Protein 7Q6D (pdb70)

Sequence (383 aa):
DRKLVVGLEIGTAKVAALVGEVLPDGMVNIIGVGSCPSRGMDKGGVNDLESVVKCVQRAIDQAELMADCQISSVYLALSGKHISCQNEIGMVPISEEEVTQEDVENVVHTAKSVRVRDEHRVLHVIPQEYAIDYQEGIKNPVGLSGVRMQAKVHLITCHNDMAKNIVKAVERCGLKVDQLIFAGLASSYSVLTEDERELGVCVVDIGGGTMDIAVYTGGALRHTKVIPYAGNVVTSDIAYAFGTPPSDAEAIKVRHGCALGSIVGKDESVEVPSVGGRPPRSLQRQTLAEVIEPRYTELLNLVNEEILQLQEKLRQQGVKHHLAAGIVLTGGAAQIEGLAACAQRVFHTQVRIGAPLNITGLTDYAQEPYYSTAVGLLHYGKE

Radius of gyration: 22.2 Å; Cα contacts (8 Å, |Δi|>4): 911; chains: 1; bounding box: 68×47×60 Å

Organism: Escherichia coli (strain K12) (NCBI:txid83333)

GO terms:
  GO:0005886 plasma membrane (C, EXP)
  GO:0042802 identical protein binding (F, IPI)
  GO:0005515 protein binding (F, IPI)
  GO:0005524 ATP binding (F, IDA)
  GO:0005829 cytosol (C, IDA)
  GO:0009898 cytoplasmic side of plasma membrane (C, IDA)
  GO:0042802 identical protein binding (F, IMP)
  GO:0032153 cell division site (C, IDA)
  GO:0051301 cell division (P, IMP)

Secondary structure (DSSP, 8-state):
---EEEEEEE-SS-EEEEEEEE-TTS-EEEEEEEEE---SB-SSSBS-HHHHHHHHHHHHHHHHHHHTS---EEEEEE--TT-EEEEEEEEEE-TTSB--HHHHHHHHHHHHTS-PPTTEEEEEEEEEEEEETTEEEES--TT-B-SEEEEEEEEEEEESSTTHHHHHHHHHTT-EEEEEEEHHHHHHHHH--HHHHHH-EEEEEE-SS-EEEEEEETTEEEEEEEES--HHHHHHHHHHHHT--HHHHHHHHHHH-BS-GGGS-TT-EEEEEPSSSPPEEEEEHHHHHHHHHHHHHHHHHHHHHHHHHHHHHHHHTT-----SSEEEEESGGGGSBTHHHHHHHHH-S-EEE----SEEESHHHH-SGGGHHHHHHHHHHT-

Solvent-accessible surface area: 18158 Å² total; per-residue (Å²): 169,171,168,61,18,13,0,0,31,16,12,58,71,40,0,0,0,0,1,0,34,45,55,142,110,33,53,0,28,1,46,0,12,0,42,4,87,25,162,19,48,80,215,73,38,30,99,69,55,78,16,0,16,135,5,0,59,147,0,1,72,86,0,46,153,80,19,135,40,160,11,76,32,0,36,0,10,3,31,16,138,92,6,53,29,47,72,44,100,5,82,13,79,10,74,141,116,92,7,59,103,123,18,18,100,74,0,23,105,55,0,76,50,49,216,58,152,98,128,51,76,51,24,5,48,31,54,20,26,18,20,6,56,229,103,138,48,18,151,118,4,72,52,77,77,11,112,131,1,65,0,38,0,0,4,0,2,1,23,87,89,48,2,105,63,24,30,89,0,0,97,132,16,62,13,158,37,75,66,25,0,0,4,1,0,0,0,0,60,1,0,9,48,111,112,31,24,81,105,1,0,0,1,0,11,1,23,18,21,31,0,8,2,0,0,14,1,16,26,3,2,5,21,2,73,3,15,55,110,0,6,73,35,2,9,60,39,0,14,196,49,16,31,8,41,96,92,44,0,74,51,8,18,113,202,42,7,0,0,16,7,97,87,14,32,142,123,77,71,18,122,2,63,27,79,51,92,159,97,90,106,80,8,63,35,41,57,0,0,100,38,0,32,70,51,4,28,74,1,0,53,76,0,18,110,34,7,95,107,6,40,84,97,4,126,129,100,71,14,130,38,127,20,55,16,0,4,1,0,0,2,28,21,0,94,25,80,18,2,32,44,0,0,83,131,12,17,152,56,106,14,82,66,0,33,0,64,95,12,49,47,42,37,95,118,0,76,50,15,75,12,0,5,0,0,0,0,0,14,46,10,67,158

InterPro domains:
  IPR003494 SHS2 domain inserted in FtsA [PF02491] (85-162)
  IPR003494 SHS2 domain inserted in FtsA [SM00842] (10-196)
  IPR020823 Cell division protein FtsA [MF_02033] (6-420)
  IPR020823 Cell division protein FtsA [PIRSF003101] (6-420)
  IPR020823 Cell division protein FtsA [TIGR01174] (9-385)
  IPR020823 Cell division protein FtsA [cd24048] (8-385)
  IPR043129 ATPase, nucleotide binding domain [SSF53067] (8-221)
  IPR043129 ATPase, nucleotide binding domain [SSF53067] (198-384)
  IPR050696 Bacterial cell division protein FtsA/MreB [PTHR32432] (6-420)

Foldseek 3Di:
DFDWAWFWEQDPQKIWIWIWGQDPVLF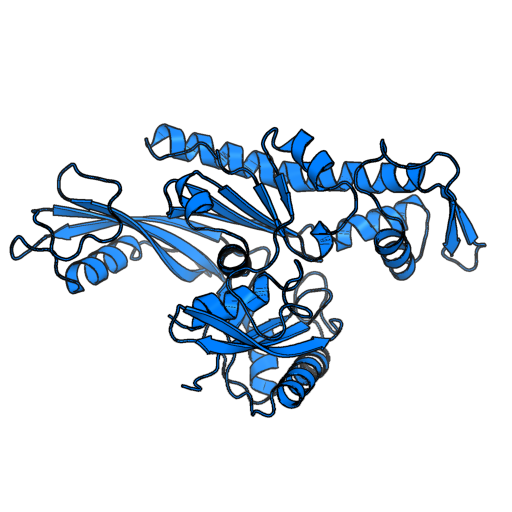IATQFIFMFGHDQADLQGGNDLVRRLVRNVRRVVRRCVRNVHDAAAHAYADEDQFKFKDKWKFKFWPPPQFAAPVRVVVRLCRRVPDDDDPQKAWADKAWFWKDADNRILDDDRGGHGHTMMMTMIMTIMGGPCSCVSVCVSQVVSNHHHPGYHHLLQLLCLFFPDLVQLALKEKEWAAEQFKIWIWIHYNSGTQGIHIDGDHDLNLLVLQCVVQQADSVQSSVCCVVLEALDLVPFDDPAWDWGQHPDPDHIDIGHSSVSNVRNNVVLLVVLLVVQVVLVVRLVVQVVVVHGRDNQSYYEYFHDRCPHHCSQVSSCVRNVHGYYHGFGDSYDHPCVPQRHRNNSSRVSSRSVVVD

Nearest PDB structures (foldseek):
  7q6d-assembly1_A  TM=1.003E+00  e=4.416E-90  Escherichia coli K-12
  7q6g-assembly1_A  TM=9.909E-01  e=2.499E-79  Xenorhabdus poinarii G6
  7q6i-assembly10_J  TM=9.626E-01  e=4.708E-66  Vibrio maritimus
  3wqu-assembly2_B  TM=8.448E-01  e=8.357E-38  Staphylococcus aureus subsp. aureus MRSA252
  1e4g-assembly1_T  TM=8.858E-01  e=1.777E-33  Thermotoga maritima

B-factor: mean 50.93, std 17.84, range [10.16, 115.59]

Structure (mmCIF, N/CA/C/O backbone):
data_7Q6D
#
_entry.id   7Q6D
#
_cell.length_a   51.102
_cell.length_b   64.177
_cell.length_c   65.285
_cell.angle_alpha   90.000
_cell.angle_beta   96.070
_cell.angle_gamma   90.000
#
_symmetry.space_group_name_H-M   'P 1 21 1'
#
loop_
_entity.id
_entity.type
_entity.pdbx_description
1 polymer 'Cell division protein FtsA'
2 non-polymer 'NICKEL (II) ION'
3 non-polymer 'MAGNESIUM ION'
4 non-polymer "ADENOSINE-5'-TRIPHOSPHATE"
#
loop_
_atom_site.group_PDB
_atom_site.id
_atom_site.type_symbol
_atom_site.label_atom_id
_atom_site.label_alt_id
_atom_site.label_comp_id
_atom_site.label_asym_id
_atom_site.label_entity_id
_atom_site.label_seq_id
_atom_site.pdbx_PDB_ins_code
_atom_site.Cartn_x
_atom_site.Cartn_y
_atom_site.Cartn_z
_atom_site.occupancy
_atom_site.B_iso_or_equiv
_atom_site.auth_seq_id
_atom_site.auth_comp_id
_atom_site.auth_asym_id
_atom_site.auth_atom_id
_atom_site.pdbx_PDB_model_num
ATOM 1 N N . ASP A 1 6 ? 2.719 -36.995 -6.810 1.00 85.47 6 ASP A N 1
ATOM 2 C CA . ASP A 1 6 ? 2.453 -37.605 -8.106 1.00 95.52 6 ASP A CA 1
ATOM 3 C C . ASP A 1 6 ? 1.111 -37.159 -8.680 1.00 98.19 6 ASP A C 1
ATOM 4 O O . ASP A 1 6 ? 0.966 -37.020 -9.895 1.00 81.97 6 ASP A O 1
ATOM 9 N N . ARG A 1 7 ? 0.131 -36.930 -7.804 1.00 88.48 7 ARG A N 1
ATOM 10 C CA . ARG A 1 7 ? -1.250 -36.731 -8.229 1.00 64.60 7 ARG A CA 1
ATOM 11 C C . ARG A 1 7 ? -1.921 -35.579 -7.470 1.00 72.60 7 ARG A C 1
ATOM 12 O O . ARG A 1 7 ? -2.952 -35.727 -6.820 1.00 96.38 7 ARG A O 1
ATOM 20 N N . LYS A 1 8 ? -1.346 -34.385 -7.566 1.00 60.15 8 LYS A N 1
ATOM 21 C CA . LYS A 1 8 ? -2.044 -33.166 -7.173 1.00 76.08 8 LYS A CA 1
ATOM 22 C C . LYS A 1 8 ? -2.540 -32.496 -8.448 1.00 69.51 8 LYS A C 1
ATOM 23 O O . LYS A 1 8 ? -1.745 -31.971 -9.235 1.00 41.69 8 LYS A O 1
ATOM 29 N N . LEU A 1 9 ? -3.853 -32.535 -8.655 1.00 68.44 9 LEU A N 1
ATOM 30 C CA . LEU A 1 9 ? -4.458 -32.026 -9.873 1.00 37.25 9 LEU A CA 1
ATOM 31 C C . LEU A 1 9 ? -4.641 -30.514 -9.792 1.00 32.63 9 LEU A C 1
ATOM 32 O O . LEU A 1 9 ? -4.613 -29.911 -8.716 1.00 30.32 9 LEU A O 1
ATOM 37 N N . VAL A 1 10 ? -4.823 -29.904 -10.960 1.00 32.88 10 VAL A N 1
ATOM 38 C CA . VAL A 1 10 ? -5.181 -28.496 -11.078 1.00 47.63 10 VAL A CA 1
ATOM 39 C C . VAL A 1 10 ? -6.359 -28.389 -12.037 1.00 46.07 10 VAL A C 1
ATOM 40 O O . VAL A 1 10 ? -6.395 -29.067 -13.070 1.00 39.48 10 VAL A O 1
ATOM 44 N N . VAL A 1 11 ? -7.337 -27.560 -11.680 1.00 40.74 11 VAL A N 1
ATOM 45 C CA . VAL A 1 11 ? -8.578 -27.430 -12.434 1.00 34.37 11 VAL A CA 1
ATOM 46 C C . VAL A 1 11 ? -8.743 -25.978 -12.857 1.00 28.53 11 VAL A C 1
ATOM 47 O O . VAL A 1 11 ? -8.625 -25.067 -12.029 1.00 36.07 11 VAL A O 1
ATOM 51 N N . GLY A 1 12 ? -9.020 -25.768 -14.138 1.00 27.33 12 GLY A N 1
ATOM 52 C CA . GLY A 1 12 ? -9.256 -24.441 -14.688 1.00 38.47 12 GLY A CA 1
ATOM 53 C C . GLY A 1 12 ? -10.696 -24.319 -15.157 1.00 39.67 12 GLY A C 1
ATOM 54 O O . GLY A 1 12 ? -11.223 -25.225 -15.809 1.00 44.95 12 GLY A O 1
ATOM 55 N N . LEU A 1 13 ? -11.323 -23.196 -14.819 1.00 40.71 13 LEU A N 1
ATOM 56 C CA . LEU A 1 13 ? -12.720 -22.948 -15.148 1.00 36.64 13 LEU A CA 1
ATOM 57 C C . LEU A 1 13 ? -12.851 -21.577 -15.792 1.00 36.77 13 LEU A C 1
ATOM 58 O O . LEU A 1 13 ? -12.355 -20.583 -15.250 1.00 49.18 13 LEU A O 1
ATOM 63 N N . GLU A 1 14 ? -13.511 -21.527 -16.947 1.00 28.46 14 GLU A N 1
ATOM 64 C CA . GLU A 1 14 ? -13.814 -20.274 -17.628 1.00 28.25 14 GLU A CA 1
ATOM 65 C C . GLU A 1 14 ? -15.303 -20.236 -17.929 1.00 47.26 14 GLU A C 1
ATOM 66 O O . GLU A 1 14 ? -15.827 -21.139 -18.590 1.00 39.49 14 GLU A O 1
ATOM 72 N N . ILE A 1 15 ? -15.981 -19.199 -17.443 1.00 46.40 15 ILE A N 1
ATOM 73 C CA . ILE A 1 15 ? -17.392 -18.997 -17.746 1.00 34.05 15 ILE A CA 1
ATOM 74 C C . ILE A 1 15 ? -17.497 -18.007 -18.898 1.00 33.81 15 ILE A C 1
ATOM 75 O O . ILE A 1 15 ? -17.801 -16.826 -18.695 1.00 40.79 15 ILE A O 1
ATOM 80 N N . GLY A 1 16 ? -17.233 -18.479 -20.112 1.00 31.66 16 GLY A N 1
ATOM 81 C CA . GLY A 1 16 ? -17.251 -17.627 -21.279 1.00 35.93 16 GLY A CA 1
ATOM 82 C C . GLY A 1 16 ? -18.658 -17.229 -21.690 1.00 41.28 16 GLY A C 1
ATOM 83 O O . GLY A 1 16 ? -19.664 -17.628 -21.101 1.00 34.47 16 GLY A O 1
ATOM 84 N N . THR A 1 17 ? -18.718 -16.415 -22.743 1.00 38.38 17 THR A N 1
ATOM 85 C CA . THR A 1 17 ? -19.979 -15.894 -23.253 1.00 39.64 17 THR A CA 1
ATOM 86 C C . THR A 1 17 ? -20.675 -16.844 -24.218 1.00 31.78 17 THR A C 1
ATOM 87 O O . THR A 1 17 ? -21.821 -16.582 -24.602 1.00 50.43 17 THR A O 1
ATOM 91 N N . ALA A 1 18 ? -20.014 -17.929 -24.624 1.00 29.93 18 ALA A N 1
ATOM 92 C CA . ALA A 1 18 ? -20.629 -18.913 -25.506 1.00 42.70 18 ALA A CA 1
ATOM 93 C C . ALA A 1 18 ? -20.313 -20.338 -25.075 1.00 35.80 18 ALA A C 1
ATOM 94 O O . ALA A 1 18 ? -20.578 -21.274 -25.841 1.00 49.89 18 ALA A O 1
ATOM 96 N N . LYS A 1 19 ? -19.783 -20.531 -23.871 1.00 44.42 19 LYS A N 1
ATOM 97 C CA . LYS A 1 19 ? -19.139 -21.774 -23.477 1.00 34.18 19 LYS A CA 1
ATOM 98 C C . LYS A 1 19 ? -18.779 -21.684 -22.002 1.00 31.74 19 LYS A C 1
ATOM 99 O O . LYS A 1 19 ? -18.575 -20.589 -21.470 1.00 40.84 19 LYS A O 1
ATOM 105 N N . VAL A 1 20 ? -18.715 -22.840 -21.347 1.00 31.55 20 VAL A N 1
ATOM 106 C CA . VAL A 1 20 ? -18.195 -22.952 -19.988 1.00 33.68 20 VAL A CA 1
ATOM 107 C C . VAL A 1 20 ? -17.227 -24.125 -19.988 1.00 41.39 20 VAL A C 1
ATOM 108 O O . VAL A 1 20 ? -17.651 -25.286 -20.046 1.00 38.98 20 VAL A O 1
ATOM 112 N N . ALA A 1 21 ? -15.932 -23.827 -19.938 1.00 45.11 21 ALA A N 1
ATOM 113 C CA . ALA A 1 21 ? -14.888 -24.836 -20.050 1.00 31.81 21 ALA A CA 1
ATOM 114 C C . ALA A 1 21 ? -14.332 -25.174 -18.674 1.00 35.58 21 ALA A C 1
ATOM 115 O O . ALA A 1 21 ? -13.912 -24.281 -17.930 1.00 37.49 21 ALA A O 1
ATOM 117 N N . ALA A 1 22 ? -14.333 -26.463 -18.343 1.00 37.33 22 ALA A N 1
ATOM 118 C CA . ALA A 1 22 ? -13.721 -26.970 -17.121 1.00 34.59 22 ALA A CA 1
ATOM 119 C C . ALA A 1 22 ? -12.780 -28.101 -17.502 1.00 41.03 22 ALA A C 1
ATOM 120 O O . ALA A 1 22 ? -13.219 -29.117 -18.052 1.00 48.47 22 ALA A O 1
ATOM 122 N N . LEU A 1 23 ? -11.491 -27.922 -17.225 1.00 44.04 23 LEU A N 1
ATOM 123 C CA . LEU A 1 23 ? -10.474 -28.910 -17.555 1.00 42.22 23 LEU A CA 1
ATOM 124 C C . LEU A 1 23 ? -9.714 -29.304 -16.298 1.00 35.97 23 LEU A C 1
ATOM 125 O O . LEU A 1 23 ? -9.233 -28.438 -15.560 1.00 28.83 23 LEU A O 1
ATOM 130 N N . VAL A 1 24 ? -9.616 -30.607 -16.061 1.00 36.65 24 VAL A N 1
ATOM 131 C CA . VAL A 1 24 ? -8.847 -31.159 -14.952 1.00 36.17 24 VAL A CA 1
ATOM 132 C C . VAL A 1 24 ? -7.503 -31.613 -15.501 1.00 33.98 24 VAL A C 1
ATOM 133 O O . VAL A 1 24 ? -7.445 -32.466 -16.395 1.00 41.47 24 VAL A O 1
ATOM 137 N N . GLY A 1 25 ? -6.425 -31.043 -14.974 1.00 39.85 25 GLY A N 1
ATOM 138 C CA . GLY A 1 25 ? -5.086 -31.363 -15.425 1.00 34.33 25 GLY A CA 1
ATOM 139 C C . GLY A 1 25 ? -4.249 -31.946 -14.304 1.00 35.64 25 GLY A C 1
ATOM 140 O O . GLY A 1 25 ? -4.464 -31.650 -13.128 1.00 28.04 25 GLY A O 1
ATOM 141 N N . GLU A 1 26 ? -3.292 -32.789 -14.683 1.00 39.28 26 GLU A N 1
ATOM 142 C CA . GLU A 1 26 ? -2.335 -33.377 -13.755 1.00 47.50 26 GLU A CA 1
ATOM 143 C C . GLU A 1 26 ? -0.945 -32.892 -14.136 1.00 49.26 26 GLU A C 1
ATOM 144 O O . GLU A 1 26 ? -0.507 -33.088 -15.275 1.00 46.57 26 GLU A O 1
ATOM 150 N N . VAL A 1 27 ? -0.258 -32.256 -13.194 1.00 53.03 27 VAL A N 1
ATOM 151 C CA . VAL A 1 27 ? 1.071 -31.718 -13.462 1.00 41.86 27 VAL A CA 1
ATOM 152 C C . VAL A 1 27 ? 2.096 -32.841 -13.357 1.00 51.25 27 VAL A C 1
ATOM 153 O O . VAL A 1 27 ? 2.083 -33.631 -12.405 1.00 45.87 27 VAL A O 1
ATOM 157 N N . LEU A 1 28 ? 2.973 -32.926 -14.349 1.00 61.09 28 LEU A N 1
ATOM 158 C CA . LEU A 1 28 ? 3.990 -33.957 -14.464 1.00 43.85 28 LEU A CA 1
ATOM 159 C C . LEU A 1 28 ? 5.349 -33.413 -14.038 1.00 56.00 28 LEU A C 1
ATOM 160 O O . LEU A 1 28 ? 5.538 -32.197 -13.943 1.00 57.38 28 LEU A O 1
ATOM 165 N N . PRO A 1 29 ? 6.321 -34.289 -13.753 1.00 71.36 29 PRO A N 1
ATOM 166 C CA . PRO A 1 29 ? 7.607 -33.800 -13.222 1.00 57.23 29 PRO A CA 1
ATOM 167 C C . PRO A 1 29 ? 8.344 -32.839 -14.141 1.00 51.62 29 PRO A C 1
ATOM 168 O O . PRO A 1 29 ? 9.064 -31.963 -13.646 1.00 32.62 29 PRO A O 1
ATOM 172 N N . ASP A 1 30 ? 8.193 -32.966 -15.459 1.00 61.98 30 ASP A N 1
ATOM 173 C CA . ASP A 1 30 ? 8.900 -32.109 -16.401 1.00 51.36 30 ASP A CA 1
ATOM 174 C C . ASP A 1 30 ? 8.135 -30.829 -16.728 1.00 55.42 30 ASP A C 1
ATOM 175 O O . ASP A 1 30 ? 8.381 -30.222 -17.777 1.00 70.61 30 ASP A O 1
ATOM 180 N N . GLY A 1 31 ? 7.220 -30.404 -15.855 1.00 47.36 31 GLY A N 1
ATOM 181 C CA . GLY A 1 31 ? 6.447 -29.201 -16.073 1.00 50.79 31 GLY A CA 1
ATOM 182 C C . GLY A 1 31 ? 5.260 -29.351 -16.997 1.00 54.99 31 GLY A C 1
ATOM 183 O O . GLY A 1 31 ? 4.333 -28.534 -16.928 1.00 49.87 31 GLY A O 1
ATOM 184 N N . MET A 1 32 ? 5.255 -30.363 -17.861 1.00 58.24 32 MET A N 1
ATOM 185 C CA . MET A 1 32 ? 4.133 -30.583 -18.763 1.00 51.50 32 MET A CA 1
ATOM 186 C C . MET A 1 32 ? 2.882 -30.956 -17.974 1.00 43.73 32 MET A C 1
ATOM 187 O O . MET A 1 32 ? 2.950 -31.677 -16.975 1.00 48.33 32 MET A O 1
ATOM 192 N N . VAL A 1 33 ? 1.736 -30.450 -18.422 1.00 45.93 33 VAL A N 1
ATOM 193 C CA . VAL A 1 33 ? 0.451 -30.709 -17.782 1.00 39.10 33 VAL A CA 1
ATOM 194 C C . VAL A 1 33 ? -0.239 -31.849 -18.518 1.00 33.67 33 VAL A C 1
ATOM 195 O O . VAL A 1 33 ? -0.307 -31.850 -19.754 1.00 33.37 33 VAL A O 1
ATOM 199 N N . ASN A 1 34 ? -0.747 -32.822 -17.764 1.00 33.08 34 ASN A N 1
ATOM 200 C CA . ASN A 1 34 ? -1.453 -33.970 -18.322 1.00 41.61 34 ASN A CA 1
ATOM 201 C C . ASN A 1 34 ? -2.953 -33.731 -18.190 1.00 40.63 34 ASN A C 1
ATOM 202 O O . ASN A 1 34 ? -3.489 -33.710 -17.077 1.00 43.18 34 ASN A O 1
ATOM 207 N N . ILE A 1 35 ? -3.626 -33.550 -19.322 1.00 39.70 35 ILE A N 1
ATOM 208 C CA . ILE A 1 35 ? -5.066 -33.311 -19.334 1.00 43.89 35 ILE A CA 1
ATOM 209 C C . ILE A 1 35 ? -5.785 -34.645 -19.184 1.00 40.48 35 ILE A C 1
ATOM 210 O O . ILE A 1 35 ? -5.671 -35.524 -20.044 1.00 45.76 35 ILE A O 1
ATOM 215 N N . ILE A 1 36 ? -6.532 -34.797 -18.091 1.00 31.98 36 ILE A N 1
ATOM 216 C CA . ILE A 1 36 ? -7.257 -36.034 -17.814 1.00 48.70 36 ILE A CA 1
ATOM 217 C C . ILE A 1 36 ? -8.767 -35.858 -17.845 1.00 47.98 36 ILE A C 1
ATOM 218 O O . ILE A 1 36 ? -9.489 -36.869 -17.867 1.00 39.47 36 ILE A O 1
ATOM 223 N N . GLY A 1 37 ? -9.269 -34.626 -17.849 1.00 42.78 37 GLY A N 1
ATOM 224 C CA . GLY A 1 37 ? -10.699 -34.390 -17.889 1.00 34.39 37 GLY A CA 1
ATOM 225 C C . GLY A 1 37 ? -11.065 -33.128 -18.640 1.00 39.93 37 GLY A C 1
ATOM 226 O O . GLY A 1 37 ? -10.428 -32.085 -18.461 1.00 43.04 37 GLY A O 1
ATOM 227 N N . VAL A 1 38 ? -12.087 -33.208 -19.491 1.00 49.25 38 VAL A N 1
ATOM 228 C CA . VAL A 1 38 ? -12.531 -32.082 -20.306 1.00 51.66 38 VAL A CA 1
ATOM 229 C C . VAL A 1 38 ? -14.046 -31.979 -20.196 1.00 37.82 38 VAL A C 1
ATOM 230 O O . VAL A 1 38 ? -14.766 -32.887 -20.628 1.00 34.73 38 VAL A O 1
ATOM 234 N N . GLY A 1 39 ? -14.527 -30.879 -19.626 1.00 30.45 39 GLY A N 1
ATOM 235 C CA . GLY A 1 39 ? -15.949 -30.613 -19.535 1.00 39.13 39 GLY A CA 1
ATOM 236 C C . GLY A 1 39 ? -16.302 -29.334 -20.270 1.00 37.60 39 GLY A C 1
ATOM 237 O O . GLY A 1 39 ? -15.499 -28.403 -20.346 1.00 46.83 39 GLY A O 1
ATOM 238 N N . SER A 1 40 ? -17.515 -29.297 -20.817 1.00 36.67 40 SER A N 1
ATOM 239 C CA . SER A 1 40 ? -17.958 -28.144 -21.586 1.00 45.37 40 SER A CA 1
ATOM 240 C C . SER A 1 40 ? -19.475 -28.044 -21.532 1.00 45.59 40 SER A C 1
ATOM 241 O O . SER A 1 40 ? -20.177 -29.049 -21.384 1.00 46.33 40 SER A O 1
ATOM 244 N N . CYS A 1 41 ? -19.968 -26.815 -21.658 1.00 46.75 41 CYS A N 1
ATOM 245 C CA . CYS A 1 41 ? -21.393 -26.511 -21.637 1.00 45.16 41 CYS A CA 1
ATOM 246 C C . CYS A 1 41 ? -21.632 -25.195 -22.366 1.00 43.76 41 CYS A C 1
ATOM 247 O O . CYS A 1 41 ? -20.969 -24.193 -22.066 1.00 41.19 41 CYS A O 1
ATOM 250 N N . PRO A 1 42 ? -22.540 -25.159 -23.340 1.00 43.07 42 PRO A N 1
ATOM 251 C CA . PRO A 1 42 ? -22.890 -23.879 -23.968 1.00 48.14 42 PRO A CA 1
ATOM 252 C C . PRO A 1 42 ? -23.451 -22.915 -22.934 1.00 50.45 42 PRO A C 1
ATOM 253 O O . PRO A 1 42 ? -24.388 -23.240 -22.201 1.00 45.95 42 PRO A O 1
ATOM 257 N N . SER A 1 43 ? -22.861 -21.723 -22.875 1.00 50.01 43 SER A N 1
ATOM 258 C CA . SER A 1 43 ? -23.157 -20.785 -21.800 1.00 42.74 43 SER A CA 1
ATOM 259 C C . SER A 1 43 ? -24.626 -20.375 -21.813 1.00 44.65 43 SER A C 1
ATOM 260 O O . SER A 1 43 ? -25.254 -20.246 -22.868 1.00 50.03 43 SER A O 1
ATOM 263 N N . ARG A 1 44 ? -25.172 -20.173 -20.615 1.00 44.19 44 ARG A N 1
ATOM 264 C CA . ARG A 1 44 ? -26.554 -19.759 -20.435 1.00 47.80 44 ARG A CA 1
ATOM 265 C C . ARG A 1 44 ? -26.638 -18.809 -19.249 1.00 50.36 44 ARG A C 1
ATOM 266 O O . ARG A 1 44 ? -25.820 -18.867 -18.328 1.00 46.25 44 ARG A O 1
ATOM 274 N N . GLY A 1 45 ? -27.637 -17.930 -19.284 1.00 63.23 45 GLY A N 1
ATOM 275 C CA . GL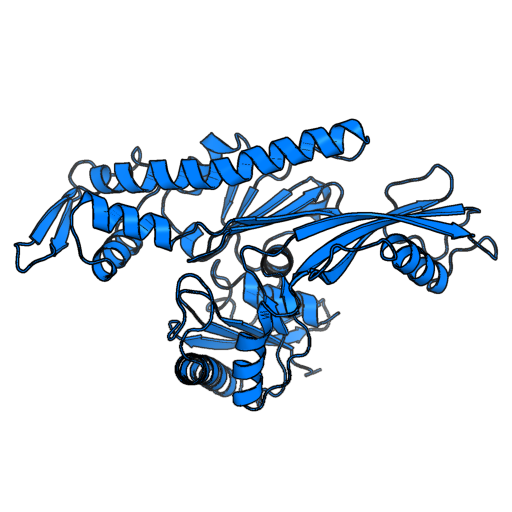Y A 1 45 ? -27.875 -17.021 -18.181 1.00 54.33 45 GLY A CA 1
ATOM 276 C C . GLY A 1 45 ? -26.906 -15.869 -18.065 1.00 47.68 45 GLY A C 1
ATOM 277 O O . GLY A 1 45 ? -26.726 -15.337 -16.965 1.00 60.88 45 GLY A O 1
ATOM 278 N N . MET A 1 46 ? -26.273 -15.463 -19.163 1.00 54.46 46 MET A N 1
ATOM 279 C CA . MET A 1 46 ? -25.341 -14.345 -19.157 1.00 49.29 46 MET A CA 1
ATOM 280 C C . MET A 1 46 ? -25.510 -13.543 -20.438 1.00 66.97 46 MET A C 1
ATOM 281 O O . MET A 1 46 ? -25.624 -14.116 -21.525 1.00 84.36 46 MET A O 1
ATOM 286 N N . ASP A 1 47 ? -25.527 -12.217 -20.304 1.00 66.54 47 ASP A N 1
ATOM 287 C CA . ASP A 1 47 ? -25.702 -11.342 -21.458 1.00 71.33 47 ASP A CA 1
ATOM 288 C C . ASP A 1 47 ? -24.467 -10.480 -21.687 1.00 81.95 47 ASP A C 1
ATOM 289 O O . ASP A 1 47 ? -23.375 -10.810 -21.211 1.00 73.79 47 ASP A O 1
ATOM 294 N N . LYS A 1 48 ? -24.633 -9.369 -22.412 1.00 88.07 48 LYS A N 1
ATOM 295 C CA . LYS A 1 48 ? -23.496 -8.531 -22.782 1.00 66.13 48 LYS A CA 1
ATOM 296 C C . LYS A 1 48 ? -22.806 -7.913 -21.573 1.00 62.65 48 LYS A C 1
ATOM 297 O O . LYS A 1 48 ? -21.653 -7.482 -21.686 1.00 57.39 48 LYS A O 1
ATOM 303 N N . GLY A 1 49 ? -23.479 -7.851 -20.428 1.00 72.09 49 GLY A N 1
ATOM 304 C CA . GLY A 1 49 ? -22.844 -7.384 -19.214 1.00 75.83 49 GLY A CA 1
ATOM 305 C C . GLY A 1 49 ? -22.179 -8.515 -18.458 1.00 86.95 49 GLY A C 1
ATOM 306 O O . GLY A 1 49 ? -21.015 -8.842 -18.709 1.00 78.71 49 GLY A O 1
ATOM 307 N N . GLY A 1 50 ? -22.914 -9.125 -17.534 1.00 83.50 50 GLY A N 1
ATOM 308 C CA . GLY A 1 50 ? -22.403 -10.252 -16.782 1.00 58.30 50 GLY A CA 1
ATOM 309 C C . GLY A 1 50 ? -23.450 -11.322 -16.560 1.00 61.95 50 GLY A C 1
ATOM 310 O O . GLY A 1 50 ? -23.989 -11.882 -17.519 1.00 58.31 50 GLY A O 1
ATOM 311 N N . VAL A 1 51 ? -23.750 -11.610 -15.299 1.00 58.11 51 VAL A N 1
ATOM 312 C CA . VAL A 1 51 ? -24.734 -12.624 -14.942 1.00 63.45 51 VAL A CA 1
ATOM 313 C C . VAL A 1 51 ? -26.098 -11.956 -14.822 1.00 60.86 51 VAL A C 1
ATOM 314 O O . VAL A 1 51 ? -26.259 -10.989 -14.070 1.00 68.65 51 VAL A O 1
ATOM 318 N N . ASN A 1 52 ? -27.082 -12.464 -15.565 1.00 61.58 52 ASN A N 1
ATOM 319 C CA . ASN A 1 52 ? -28.462 -12.011 -15.437 1.00 54.85 52 ASN A CA 1
ATOM 320 C C . ASN A 1 52 ? -29.381 -13.089 -14.874 1.00 54.88 52 ASN A C 1
ATOM 321 O O . ASN A 1 52 ? -30.599 -12.885 -14.812 1.00 63.65 52 ASN A O 1
ATOM 326 N N . ASP A 1 53 ? -28.821 -14.230 -14.460 1.00 46.00 53 ASP A N 1
ATOM 327 C CA . ASP A 1 53 ? -29.600 -15.296 -13.830 1.00 47.91 53 ASP A CA 1
ATOM 328 C C . ASP A 1 53 ? -28.594 -16.232 -13.160 1.00 45.12 53 ASP A C 1
ATOM 329 O O . ASP A 1 53 ? -27.968 -17.053 -13.836 1.00 40.19 53 ASP A O 1
ATOM 334 N N . LEU A 1 54 ? -28.451 -16.093 -11.840 1.00 56.22 54 LEU A N 1
ATOM 335 C CA . LEU A 1 54 ? -27.454 -16.870 -11.110 1.00 37.97 54 LEU A CA 1
ATOM 336 C C . LEU A 1 54 ? -27.737 -18.364 -11.203 1.00 43.68 54 LEU A C 1
ATOM 337 O O . LEU A 1 54 ? -26.827 -19.167 -11.432 1.00 57.61 54 LEU A O 1
ATOM 342 N N . GLU A 1 55 ? -28.999 -18.759 -11.024 1.00 58.58 55 GLU A N 1
ATOM 343 C CA . GLU A 1 55 ? -29.328 -20.179 -11.066 1.00 55.58 55 GLU A CA 1
ATOM 344 C C . GLU A 1 55 ? -29.119 -20.765 -12.456 1.00 52.99 55 GLU A C 1
ATOM 345 O O . GLU A 1 55 ? -28.883 -21.971 -12.588 1.00 48.13 55 GLU A O 1
ATOM 351 N N . SER A 1 56 ? -29.190 -19.934 -13.498 1.00 50.95 56 SER A N 1
ATOM 352 C CA . SER A 1 56 ? -28.995 -20.436 -14.854 1.00 53.29 56 SER A CA 1
ATOM 353 C C . SER A 1 56 ? -27.533 -20.780 -15.114 1.00 63.13 56 SER A C 1
ATOM 354 O O . SER A 1 56 ? -27.233 -21.818 -15.716 1.00 52.62 56 SER A O 1
ATOM 357 N N . VAL A 1 57 ? -26.608 -19.925 -14.669 1.00 44.19 57 VAL A N 1
ATOM 358 C CA . VAL A 1 57 ? -25.192 -20.199 -14.895 1.00 53.70 57 VAL A CA 1
ATOM 359 C C . VAL A 1 57 ? -24.703 -21.306 -13.966 1.00 56.92 57 VAL A C 1
ATOM 360 O O . VAL A 1 57 ? -23.805 -22.077 -14.329 1.00 50.89 57 VAL A O 1
ATOM 364 N N . VAL A 1 58 ? -25.293 -21.425 -12.773 1.00 46.03 58 VAL A N 1
ATOM 365 C CA . VAL A 1 58 ? -24.926 -22.513 -11.867 1.00 36.00 58 VAL A CA 1
ATOM 366 C C . VAL A 1 58 ? -25.214 -23.863 -12.512 1.00 32.46 58 VAL A C 1
ATOM 367 O O . VAL A 1 58 ? -24.429 -24.811 -12.382 1.00 46.99 58 VAL A O 1
ATOM 371 N N . LYS A 1 59 ? -26.338 -23.972 -13.226 1.00 46.74 59 LYS A N 1
ATOM 372 C CA . LYS A 1 59 ? -26.655 -25.212 -13.929 1.00 55.26 59 LYS A CA 1
ATOM 373 C C . LYS A 1 59 ? -25.591 -25.539 -14.970 1.00 42.63 59 LYS A C 1
ATOM 374 O O . LYS A 1 59 ? -25.129 -26.682 -15.066 1.00 47.48 59 LYS A O 1
ATOM 380 N N . CYS A 1 60 ? -25.187 -24.541 -15.760 1.00 41.31 60 CYS A N 1
ATOM 381 C CA . CYS A 1 60 ? -24.210 -24.780 -16.817 1.00 51.10 60 CYS A CA 1
ATOM 382 C C . CYS A 1 60 ? -22.808 -24.990 -16.258 1.00 47.80 60 CYS A C 1
ATOM 383 O O . CYS A 1 60 ? -22.028 -25.762 -16.827 1.00 38.89 60 CYS A O 1
ATOM 386 N N . VAL A 1 61 ? -22.467 -24.318 -15.156 1.00 40.51 61 VAL A N 1
ATOM 387 C CA . VAL A 1 61 ? -21.161 -24.532 -14.540 1.00 33.68 61 VAL A CA 1
ATOM 388 C C . VAL A 1 61 ? -21.068 -25.939 -13.964 1.00 40.19 61 VAL A C 1
ATOM 389 O O . VAL A 1 61 ? -20.066 -26.639 -14.157 1.00 52.73 61 VAL A O 1
ATOM 393 N N . GLN A 1 62 ? -22.113 -26.381 -13.259 1.00 38.65 62 GLN A N 1
ATOM 394 C CA . GLN A 1 62 ? -22.123 -27.736 -12.716 1.00 39.46 62 GLN A CA 1
ATOM 395 C C . GLN A 1 62 ? -22.135 -28.785 -13.820 1.00 37.08 62 GLN A C 1
ATOM 396 O O . GLN A 1 62 ? -21.569 -29.870 -13.647 1.00 31.79 62 GLN A O 1
ATOM 402 N N . ARG A 1 63 ? -22.770 -28.483 -14.956 1.00 35.91 63 ARG A N 1
ATOM 403 C CA . ARG A 1 63 ? -22.788 -29.428 -16.068 1.00 44.10 63 ARG A CA 1
ATOM 404 C C . ARG A 1 63 ? -21.385 -29.662 -16.614 1.00 38.74 63 ARG A C 1
ATOM 405 O O . ARG A 1 63 ? -21.005 -30.803 -16.902 1.00 44.23 63 ARG A O 1
ATOM 413 N N . ALA A 1 64 ? -20.600 -28.593 -16.762 1.00 40.92 64 ALA A N 1
ATOM 414 C CA . ALA A 1 64 ? -19.222 -28.748 -17.215 1.00 39.16 64 ALA A CA 1
ATOM 415 C C . ALA A 1 64 ? -18.371 -29.441 -16.158 1.00 38.26 64 ALA A C 1
ATOM 416 O O . ALA A 1 64 ? -17.524 -30.280 -16.487 1.00 28.37 64 ALA A O 1
ATOM 418 N N . ILE A 1 65 ? -18.584 -29.104 -14.883 1.00 33.69 65 ILE A N 1
ATOM 419 C CA . ILE A 1 65 ? -17.854 -29.763 -13.804 1.00 34.14 65 ILE A CA 1
ATOM 420 C C . ILE A 1 65 ? -18.206 -31.244 -13.752 1.00 43.33 65 ILE A C 1
ATOM 421 O O . ILE A 1 65 ? -17.328 -32.101 -13.585 1.00 46.79 65 ILE A O 1
ATOM 426 N N . ASP A 1 66 ? -19.493 -31.570 -13.900 1.00 55.37 66 ASP A N 1
ATOM 427 C CA . ASP A 1 66 ? -19.913 -32.968 -13.877 1.00 42.39 66 ASP A CA 1
ATOM 428 C C . ASP A 1 66 ? -19.280 -33.754 -15.018 1.00 47.05 66 ASP A C 1
ATOM 429 O O . ASP A 1 66 ? -18.905 -34.920 -14.847 1.00 48.78 66 ASP A O 1
ATOM 434 N N . GLN A 1 67 ? -19.151 -33.131 -16.192 1.00 44.89 67 GLN A N 1
ATOM 435 C CA . GLN A 1 67 ? -18.525 -33.810 -17.322 1.00 37.12 67 GLN A CA 1
ATOM 436 C C . GLN A 1 67 ? -17.038 -34.033 -17.077 1.00 46.49 67 GLN A C 1
ATOM 437 O O . GLN A 1 67 ? -16.503 -35.099 -17.403 1.00 45.27 67 GLN A O 1
ATOM 443 N N . ALA A 1 68 ? -16.356 -33.040 -16.501 1.00 48.99 68 ALA A N 1
ATOM 444 C CA . ALA A 1 68 ? -14.929 -33.183 -16.232 1.00 41.66 68 ALA A CA 1
ATOM 445 C C . ALA A 1 68 ? -14.676 -34.144 -15.077 1.00 41.91 68 ALA A C 1
ATOM 446 O O . ALA A 1 68 ? -13.705 -34.908 -15.101 1.00 30.26 68 ALA A O 1
ATOM 448 N N . GLU A 1 69 ? -15.537 -34.114 -14.055 1.00 48.54 69 GLU A N 1
ATOM 449 C CA . GLU A 1 69 ? -15.401 -35.045 -12.938 1.00 45.88 69 GLU A CA 1
ATOM 450 C C . GLU A 1 69 ? -15.468 -36.490 -13.414 1.00 43.53 69 GLU A C 1
ATOM 451 O O . GLU A 1 69 ? -14.715 -37.347 -12.937 1.00 40.88 69 GLU A O 1
ATOM 457 N N . LEU A 1 70 ? -16.364 -36.778 -14.360 1.00 43.09 70 LEU A N 1
ATOM 458 C CA . LEU A 1 70 ? -16.547 -38.150 -14.816 1.00 47.68 70 LEU A CA 1
ATOM 459 C C . LEU A 1 70 ? -15.408 -38.593 -15.727 1.00 40.96 70 LEU A C 1
ATOM 460 O O . LEU A 1 70 ? -14.973 -39.748 -15.667 1.00 49.20 70 LEU A O 1
ATOM 465 N N . MET A 1 71 ? -14.912 -37.690 -16.576 1.00 42.38 71 MET A N 1
ATOM 466 C CA . MET A 1 71 ? -13.882 -38.070 -17.536 1.00 46.54 71 MET A CA 1
ATOM 467 C C . MET A 1 71 ? -12.563 -38.407 -16.853 1.00 34.11 71 MET A C 1
ATOM 468 O O . MET A 1 71 ? -11.802 -39.241 -17.356 1.00 38.78 71 MET A O 1
ATOM 473 N N . ALA A 1 72 ? -12.275 -37.780 -15.714 1.00 41.99 72 ALA A N 1
ATOM 474 C CA . ALA A 1 72 ? -11.018 -37.994 -15.013 1.00 51.12 72 ALA A CA 1
ATOM 475 C C . ALA A 1 72 ? -11.142 -38.933 -13.822 1.00 52.55 72 ALA A C 1
ATOM 476 O O . ALA A 1 72 ? -10.117 -39.285 -13.228 1.00 76.30 72 ALA A O 1
ATOM 478 N N . ASP A 1 73 ? -12.358 -39.350 -13.469 1.00 44.90 73 ASP A N 1
ATOM 479 C CA . ASP A 1 73 ? -12.609 -40.191 -12.298 1.00 52.19 73 ASP A CA 1
ATOM 480 C C . ASP A 1 73 ? -11.982 -39.572 -11.050 1.00 51.01 73 ASP A C 1
ATOM 481 O O . ASP A 1 73 ? -11.134 -40.162 -10.378 1.00 55.29 73 ASP A O 1
ATOM 486 N N . CYS A 1 74 ? -12.412 -38.349 -10.755 1.00 42.55 74 CYS A N 1
ATOM 487 C CA . CYS A 1 74 ? -11.892 -37.611 -9.616 1.00 54.06 74 CYS A CA 1
ATOM 488 C C . CYS A 1 74 ? -13.001 -36.731 -9.060 1.00 53.55 74 CYS A C 1
ATOM 489 O O . CYS A 1 74 ? -14.109 -36.671 -9.601 1.00 56.66 74 CYS A O 1
ATOM 492 N N . GLN A 1 75 ? -12.688 -36.034 -7.972 1.00 68.65 75 GLN A N 1
ATOM 493 C CA . GLN A 1 75 ? -13.633 -35.152 -7.299 1.00 61.80 75 GLN A CA 1
ATOM 494 C C . GLN A 1 75 ? -13.039 -33.750 -7.256 1.00 54.82 75 GLN A C 1
ATOM 495 O O . GLN A 1 75 ? -12.050 -33.511 -6.553 1.00 52.89 75 GLN A O 1
ATOM 501 N N . ILE A 1 76 ? -13.643 -32.830 -8.001 1.00 53.77 76 ILE A N 1
ATOM 502 C CA . ILE A 1 76 ? -13.166 -31.453 -8.064 1.00 42.07 76 ILE A CA 1
ATOM 503 C C . ILE A 1 76 ? -13.593 -30.723 -6.798 1.00 47.68 76 ILE A C 1
ATOM 504 O O . ILE A 1 76 ? -14.745 -30.834 -6.361 1.00 57.72 76 ILE A O 1
ATOM 509 N N . SER A 1 77 ? -12.665 -29.973 -6.204 1.00 41.17 77 SER A N 1
ATOM 510 C CA . SER A 1 77 ? -12.965 -29.252 -4.973 1.00 42.76 77 SER A CA 1
ATOM 511 C C . SER A 1 77 ? -12.602 -27.778 -5.095 1.00 47.99 77 SER A C 1
ATOM 512 O O . SER A 1 77 ? -13.221 -26.927 -4.448 1.00 55.20 77 SER A O 1
ATOM 515 N N . SER A 1 78 ? -11.604 -27.463 -5.919 1.00 53.32 78 SER A N 1
ATOM 516 C CA . SER A 1 78 ? -11.177 -26.087 -6.121 1.00 45.01 78 SER A CA 1
ATOM 517 C C . SER A 1 78 ? -10.869 -25.864 -7.594 1.00 34.83 78 SER A C 1
ATOM 518 O O . SER A 1 78 ? -10.607 -26.808 -8.345 1.00 38.45 78 SER A O 1
ATOM 521 N N . VAL A 1 79 ? -10.904 -24.593 -8.003 1.00 48.56 79 VAL A N 1
ATOM 522 C CA . VAL A 1 79 ? -10.690 -24.210 -9.392 1.00 48.16 79 VAL A CA 1
ATOM 523 C C . VAL A 1 79 ? -9.896 -22.913 -9.453 1.00 47.84 79 VAL A C 1
ATOM 524 O O . VAL A 1 79 ? -9.786 -22.171 -8.474 1.00 40.10 79 VAL A O 1
ATOM 528 N N . TYR A 1 80 ? -9.340 -22.651 -10.631 1.00 39.87 80 TYR A N 1
ATOM 529 C CA . TYR A 1 80 ? -8.750 -21.364 -10.977 1.00 48.87 80 TYR A CA 1
ATOM 530 C C . TYR A 1 80 ? -9.700 -20.697 -11.962 1.00 45.78 80 TYR A C 1
ATOM 531 O O . TYR A 1 80 ? -9.864 -21.172 -13.091 1.00 43.10 80 TYR A O 1
ATOM 540 N N . LEU A 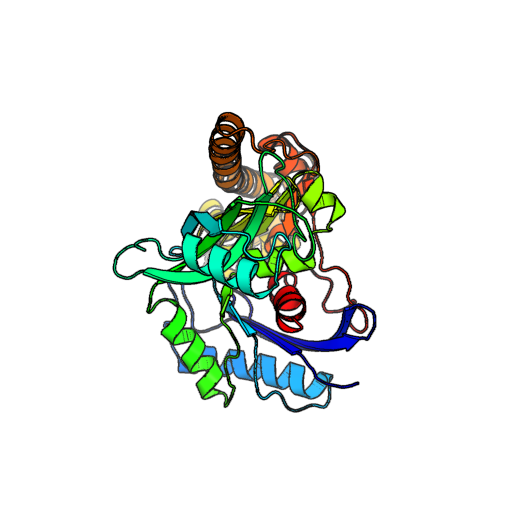1 81 ? -10.341 -19.616 -11.529 1.00 45.04 81 LEU A N 1
ATOM 541 C CA . LEU A 1 81 ? -11.376 -18.966 -12.319 1.00 41.25 81 LEU A CA 1
ATOM 542 C C . LEU A 1 81 ? -10.762 -17.917 -13.234 1.00 41.95 81 LEU A C 1
ATOM 543 O O . LEU A 1 81 ? -10.030 -17.033 -12.776 1.00 56.17 81 LEU A O 1
ATOM 548 N N . ALA A 1 82 ? -11.061 -18.020 -14.527 1.00 41.87 82 ALA A N 1
ATOM 549 C CA . ALA A 1 82 ? -10.623 -17.019 -15.488 1.00 39.28 82 ALA A CA 1
ATOM 550 C C . ALA A 1 82 ? -11.513 -15.788 -15.384 1.00 33.12 82 ALA A C 1
ATOM 551 O O . ALA A 1 82 ? -12.743 -15.897 -15.393 1.00 36.78 82 ALA A O 1
ATOM 553 N N . LEU A 1 83 ? -10.890 -14.619 -15.277 1.00 33.01 83 LEU A N 1
ATOM 554 C CA . LEU A 1 83 ? -11.605 -13.357 -15.162 1.00 29.11 83 LEU A CA 1
ATOM 555 C C . LEU A 1 83 ? -11.266 -12.463 -16.345 1.00 25.24 83 LEU A C 1
ATOM 556 O O . LEU A 1 83 ? -10.100 -12.342 -16.732 1.00 44.93 83 LEU A O 1
ATOM 561 N N . SER A 1 84 ? -12.292 -11.848 -16.921 1.00 34.29 84 SER A N 1
ATOM 562 C CA . SER A 1 84 ? -12.120 -10.874 -17.988 1.00 40.05 84 SER A CA 1
ATOM 563 C C . SER A 1 84 ? -13.220 -9.828 -17.844 1.00 42.03 84 SER A C 1
ATOM 564 O O . SER A 1 84 ? -13.943 -9.798 -16.845 1.00 48.61 84 SER A O 1
ATOM 567 N N . GLY A 1 85 ? -13.349 -8.968 -18.849 1.00 31.23 85 GLY A N 1
ATOM 568 C CA . GLY A 1 85 ? -14.346 -7.918 -18.805 1.00 29.23 85 GLY A CA 1
ATOM 569 C C . GLY A 1 85 ? -13.793 -6.571 -19.217 1.00 47.10 85 GLY A C 1
ATOM 570 O O . GLY A 1 85 ? -12.575 -6.375 -19.233 1.00 47.02 85 GLY A O 1
ATOM 571 N N . LYS A 1 86 ? -14.685 -5.632 -19.543 1.00 57.83 86 LYS A N 1
ATOM 572 C CA . LYS A 1 86 ? -14.251 -4.330 -20.041 1.00 41.86 86 LYS A CA 1
ATOM 573 C C . LYS A 1 86 ? -13.380 -3.595 -19.032 1.00 34.58 86 LYS A C 1
ATOM 574 O O . LYS A 1 86 ? -12.457 -2.868 -19.419 1.00 42.00 86 LYS A O 1
ATOM 580 N N . HIS A 1 87 ? -13.636 -3.789 -17.738 1.00 51.43 87 HIS A N 1
ATOM 581 C CA . HIS A 1 87 ? -13.049 -2.959 -16.694 1.00 51.97 87 HIS A CA 1
ATOM 582 C C . HIS A 1 87 ? -11.746 -3.521 -16.135 1.00 55.24 87 HIS A C 1
ATOM 583 O O . HIS A 1 87 ? -11.415 -3.263 -14.969 1.00 64.46 87 HIS A O 1
ATOM 590 N N . ILE A 1 88 ? -10.997 -4.272 -16.928 1.00 56.26 88 ILE A N 1
ATOM 591 C CA . ILE A 1 88 ? -9.636 -4.658 -16.574 1.00 34.32 88 ILE A CA 1
ATOM 592 C C . ILE A 1 88 ? -8.691 -3.579 -17.078 1.00 39.15 88 ILE A C 1
ATOM 593 O O . ILE A 1 88 ? -8.846 -3.073 -18.196 1.00 50.45 88 ILE A O 1
ATOM 598 N N . SER A 1 89 ? -7.716 -3.209 -16.250 1.00 54.81 89 SER A N 1
ATOM 599 C CA . SER A 1 89 ? -6.735 -2.197 -16.614 1.00 46.84 89 SER A CA 1
ATOM 600 C C . SER A 1 89 ? -5.368 -2.625 -16.101 1.00 39.21 89 SER A C 1
ATOM 601 O O . SER A 1 89 ? -5.243 -3.557 -15.301 1.00 40.86 89 SER A O 1
ATOM 604 N N . CYS A 1 90 ? -4.332 -1.931 -16.568 1.00 52.93 90 CYS A N 1
ATOM 605 C CA . CYS A 1 90 ? -2.958 -2.273 -16.236 1.00 51.87 90 CYS A CA 1
ATOM 606 C C . CYS A 1 90 ? -2.181 -1.024 -15.841 1.00 42.73 90 CYS A C 1
ATOM 607 O O . CYS A 1 90 ? -2.537 0.100 -16.203 1.00 43.02 90 CYS A O 1
ATOM 610 N N . GLN A 1 91 ? -1.104 -1.244 -15.086 1.00 54.95 91 GLN A N 1
ATOM 611 C CA . GLN A 1 91 ? -0.220 -0.179 -14.634 1.00 41.64 91 GLN A CA 1
ATOM 612 C C . GLN A 1 91 ? 1.219 -0.672 -14.660 1.00 43.95 91 GLN A C 1
ATOM 613 O O . GLN A 1 91 ? 1.493 -1.849 -14.409 1.00 43.02 91 GLN A O 1
ATOM 619 N N . ASN A 1 92 ? 2.139 0.242 -14.961 1.00 43.86 92 ASN A N 1
ATOM 620 C CA . ASN A 1 92 ? 3.571 -0.035 -14.952 1.00 34.76 92 ASN A CA 1
ATOM 621 C C . ASN A 1 92 ? 4.219 0.819 -13.871 1.00 41.86 92 ASN A C 1
ATOM 622 O O . ASN A 1 92 ? 4.133 2.051 -13.919 1.00 52.89 92 ASN A O 1
ATOM 627 N N . GLU A 1 93 ? 4.866 0.170 -12.904 1.00 42.40 93 GLU A N 1
ATOM 628 C CA . GLU A 1 93 ? 5.430 0.852 -11.747 1.00 49.22 93 GLU A CA 1
ATOM 629 C C . GLU A 1 93 ? 6.880 0.428 -11.542 1.00 50.41 93 GLU A C 1
ATOM 630 O O . GLU A 1 93 ? 7.368 -0.522 -12.161 1.00 46.62 93 GLU A O 1
ATOM 636 N N . ILE A 1 94 ? 7.571 1.150 -10.656 1.00 48.97 94 ILE A N 1
ATOM 637 C CA . ILE A 1 94 ? 9.004 0.978 -10.422 1.00 44.13 94 ILE A CA 1
ATOM 638 C C . ILE A 1 94 ? 9.290 1.092 -8.925 1.00 44.44 94 ILE A C 1
ATOM 639 O O . ILE A 1 94 ? 8.749 1.972 -8.247 1.00 45.99 94 ILE A O 1
ATOM 644 N N . GLY A 1 95 ? 10.150 0.206 -8.411 1.00 53.07 95 GLY A N 1
ATOM 645 C CA . GLY A 1 95 ? 10.538 0.224 -7.014 1.00 49.62 95 GLY A CA 1
ATOM 646 C C . GLY A 1 95 ? 12.049 0.178 -6.844 1.00 57.36 95 GLY A C 1
ATOM 647 O O . GLY A 1 95 ? 12.798 0.028 -7.812 1.00 52.93 95 GLY A O 1
ATOM 648 N N . MET A 1 96 ? 12.478 0.289 -5.583 1.00 69.50 96 MET A N 1
ATOM 649 C CA . MET A 1 96 ? 13.893 0.471 -5.280 1.00 55.36 96 MET A CA 1
ATOM 650 C C . MET A 1 96 ? 14.140 0.223 -3.795 1.00 56.57 96 MET A C 1
ATOM 651 O O . MET A 1 96 ? 13.370 0.684 -2.948 1.00 62.00 96 MET A O 1
ATOM 656 N N . VAL A 1 97 ? 15.230 -0.482 -3.501 1.00 59.87 97 VAL A N 1
ATOM 657 C CA . VAL A 1 97 ? 15.455 -1.221 -2.257 1.00 68.74 97 VAL A CA 1
ATOM 658 C C . VAL A 1 97 ? 16.970 -1.428 -2.160 1.00 78.92 97 VAL A C 1
ATOM 659 O O . VAL A 1 97 ? 17.643 -1.563 -3.194 1.00 67.05 97 VAL A O 1
ATOM 663 N N . PRO A 1 98 ? 17.568 -1.421 -0.955 1.00 81.04 98 PRO A N 1
ATOM 664 C CA . PRO A 1 98 ? 19.037 -1.554 -0.824 1.00 75.51 98 PRO A CA 1
ATOM 665 C C . PRO A 1 98 ? 19.513 -3.011 -0.838 1.00 80.10 98 PRO A C 1
ATOM 666 O O . PRO A 1 98 ? 19.078 -3.855 -0.042 1.00 79.44 98 PRO A O 1
ATOM 670 N N . ILE A 1 99 ? 20.457 -3.300 -1.741 1.00 79.36 99 ILE A N 1
ATOM 671 C CA . ILE A 1 99 ? 21.121 -4.603 -1.701 1.00 66.76 99 ILE A CA 1
ATOM 672 C C . ILE A 1 99 ? 22.017 -4.637 -0.471 1.00 79.88 99 ILE A C 1
ATOM 673 O O . ILE A 1 99 ? 23.227 -4.394 -0.547 1.00 94.41 99 ILE A O 1
ATOM 678 N N . SER A 1 100 ? 21.408 -4.912 0.679 1.00 83.15 100 SER A N 1
ATOM 679 C CA . SER A 1 100 ? 22.171 -5.178 1.884 1.00 92.49 100 SER A CA 1
ATOM 680 C C . SER A 1 100 ? 22.933 -6.484 1.716 1.00 91.98 100 SER A C 1
ATOM 681 O O . SER A 1 100 ? 22.555 -7.350 0.920 1.00 86.00 100 SER A O 1
ATOM 684 N N . GLU A 1 101 ? 24.030 -6.608 2.459 1.00 90.16 101 GLU A N 1
ATOM 685 C CA . GLU A 1 101 ? 24.903 -7.776 2.457 1.00 97.82 101 GLU A CA 1
ATOM 686 C C . GLU A 1 101 ? 25.640 -7.955 1.136 1.00 92.32 101 GLU A C 1
ATOM 687 O O . GLU A 1 101 ? 26.259 -9.006 0.921 1.00 92.49 101 GLU A O 1
ATOM 693 N N . GLU A 1 102 ? 25.570 -6.974 0.230 1.00 78.23 102 GLU A N 1
ATOM 694 C CA . GLU A 1 102 ? 26.305 -6.998 -1.032 1.00 80.60 102 GLU A CA 1
ATOM 695 C C . GLU A 1 102 ? 25.801 -8.104 -1.958 1.00 80.53 102 GLU A C 1
ATOM 696 O O . GLU A 1 102 ? 26.069 -8.083 -3.163 1.00 71.48 102 GLU A O 1
ATOM 702 N N . GLU A 1 103 ? 25.051 -9.061 -1.415 1.00 94.67 103 GLU A N 1
ATOM 703 C CA . GLU A 1 103 ? 24.487 -10.161 -2.182 1.00 80.96 103 GLU A CA 1
ATOM 704 C C . GLU A 1 103 ? 22.968 -10.088 -2.144 1.00 83.35 103 GLU A C 1
ATOM 705 O O . GLU A 1 103 ? 22.374 -9.835 -1.091 1.00 83.43 103 GLU A O 1
ATOM 711 N N . VAL A 1 104 ? 22.344 -10.314 -3.298 1.00 71.52 104 VAL A N 1
ATOM 712 C CA . VAL A 1 104 ? 20.891 -10.242 -3.399 1.00 55.91 104 VAL A CA 1
ATOM 713 C C . VAL A 1 104 ? 20.264 -11.429 -2.683 1.00 64.61 104 VAL A C 1
ATOM 714 O O . VAL A 1 104 ? 20.531 -12.590 -3.015 1.00 69.76 104 VAL A O 1
ATOM 718 N N . THR A 1 105 ? 19.412 -11.140 -1.707 1.00 65.96 105 THR A N 1
ATOM 719 C CA . THR A 1 105 ? 18.614 -12.162 -1.053 1.00 68.98 105 THR A CA 1
ATOM 720 C C . THR A 1 105 ? 17.254 -12.275 -1.733 1.00 59.00 105 THR A C 1
ATOM 721 O O . THR A 1 105 ? 16.796 -11.360 -2.421 1.00 55.44 105 THR A O 1
ATOM 725 N N . GLN A 1 106 ? 16.611 -13.429 -1.538 1.00 61.63 106 GLN A N 1
ATOM 726 C CA . GLN A 1 106 ? 15.255 -13.604 -2.046 1.00 61.52 106 GLN A CA 1
ATOM 727 C C . GLN A 1 106 ? 14.289 -12.634 -1.379 1.00 56.64 106 GLN A C 1
ATOM 728 O O . GLN A 1 106 ? 13.333 -12.171 -2.013 1.00 55.10 106 GLN A O 1
ATOM 734 N N . GLU A 1 107 ? 14.533 -12.302 -0.108 1.00 61.33 107 GLU A N 1
ATOM 735 C CA . GLU A 1 107 ? 13.700 -11.325 0.584 1.00 54.49 107 GLU A CA 1
ATOM 736 C C . GLU A 1 107 ? 13.796 -9.948 -0.061 1.00 58.85 107 GLU A C 1
ATOM 737 O O . GLU A 1 107 ? 12.823 -9.185 -0.045 1.00 71.61 107 GLU A O 1
ATOM 743 N N . ASP A 1 108 ? 14.953 -9.616 -0.641 1.00 58.57 108 ASP A N 1
ATOM 744 C CA . ASP A 1 108 ? 15.109 -8.319 -1.292 1.00 63.92 108 ASP A CA 1
ATOM 745 C C . ASP A 1 108 ? 14.206 -8.199 -2.513 1.00 58.10 108 ASP A C 1
ATOM 746 O O . ASP A 1 108 ? 13.622 -7.137 -2.758 1.00 53.13 108 ASP A O 1
ATOM 751 N N . VAL A 1 109 ? 14.083 -9.275 -3.294 1.00 51.15 109 VAL A N 1
ATOM 752 C CA . VAL A 1 109 ? 13.196 -9.255 -4.454 1.00 56.76 109 VAL A CA 1
ATOM 753 C C . VAL A 1 109 ? 11.747 -9.104 -4.008 1.00 69.24 109 VAL A C 1
ATOM 754 O O . VAL A 1 109 ? 10.962 -8.375 -4.627 1.00 58.08 109 VAL A O 1
ATOM 758 N N . GLU A 1 110 ? 11.372 -9.783 -2.920 1.00 64.58 110 GLU A N 1
ATOM 759 C CA . GLU A 1 110 ? 10.034 -9.609 -2.365 1.00 44.20 110 GLU A CA 1
ATOM 7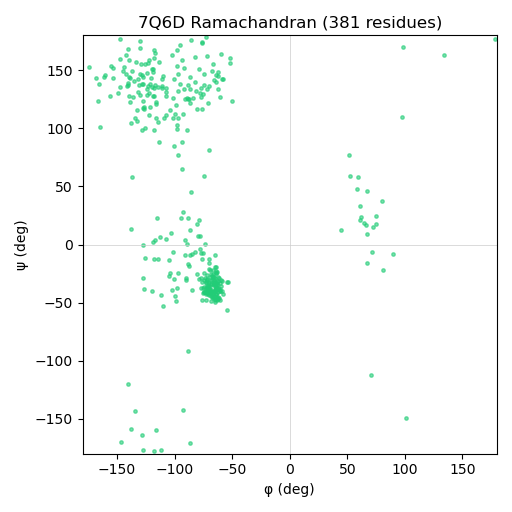60 C C . GLU A 1 110 ? 9.822 -8.181 -1.882 1.00 50.30 110 GLU A C 1
ATOM 761 O O . GLU A 1 110 ? 8.735 -7.615 -2.046 1.00 61.79 110 GLU A O 1
ATOM 767 N N . ASN A 1 111 ? 10.855 -7.580 -1.287 1.00 48.22 111 ASN A N 1
ATOM 768 C CA . ASN A 1 111 ? 10.720 -6.226 -0.761 1.00 54.06 111 ASN A CA 1
ATOM 769 C C . ASN A 1 111 ? 10.649 -5.197 -1.883 1.00 56.52 111 ASN A C 1
ATOM 770 O O . ASN A 1 111 ? 9.895 -4.222 -1.791 1.00 63.08 111 ASN A O 1
ATOM 775 N N . VAL A 1 112 ? 11.420 -5.397 -2.953 1.00 53.78 112 VAL A N 1
ATOM 776 C CA . VAL A 1 112 ? 11.435 -4.414 -4.031 1.00 50.97 112 VAL A CA 1
ATOM 777 C C . VAL A 1 112 ? 10.194 -4.541 -4.910 1.00 49.22 112 VAL A C 1
ATOM 778 O O . VAL A 1 112 ? 9.742 -3.549 -5.495 1.00 43.27 112 VAL A O 1
ATOM 782 N N . VAL A 1 113 ? 9.615 -5.739 -5.011 1.00 47.10 113 VAL A N 1
ATOM 783 C CA . VAL A 1 113 ? 8.372 -5.895 -5.759 1.00 49.10 113 VAL A CA 1
ATOM 784 C C . VAL A 1 113 ? 7.215 -5.274 -4.988 1.00 59.03 113 VAL A C 1
ATOM 785 O O . VAL A 1 113 ? 6.356 -4.596 -5.566 1.00 64.15 113 VAL A O 1
ATOM 789 N N . HIS A 1 114 ? 7.181 -5.484 -3.670 1.00 60.22 114 HIS A N 1
ATOM 790 C CA . HIS A 1 114 ? 6.166 -4.844 -2.840 1.00 58.07 114 HIS A CA 1
ATOM 791 C C . HIS A 1 114 ? 6.325 -3.329 -2.837 1.00 51.28 114 HIS A C 1
ATOM 792 O O . HIS A 1 114 ? 5.337 -2.601 -2.682 1.00 73.99 114 HIS A O 1
ATOM 799 N N . THR A 1 115 ? 7.553 -2.836 -3.013 1.00 51.97 115 THR A N 1
ATOM 800 C CA . THR A 1 115 ? 7.771 -1.394 -3.078 1.00 56.20 115 THR A CA 1
ATOM 801 C C . THR A 1 115 ? 7.163 -0.800 -4.343 1.00 50.26 115 THR A C 1
ATOM 802 O O . THR A 1 115 ? 6.515 0.252 -4.292 1.00 52.47 115 THR A O 1
ATOM 806 N N . ALA A 1 116 ? 7.360 -1.461 -5.487 1.00 52.52 116 ALA A N 1
ATOM 807 C CA . ALA A 1 116 ? 6.835 -0.939 -6.743 1.00 50.78 116 ALA A CA 1
ATOM 808 C C . ALA A 1 116 ? 5.315 -0.999 -6.791 1.00 57.10 116 ALA A C 1
ATOM 809 O O . ALA A 1 116 ? 4.681 -0.120 -7.386 1.00 60.07 116 ALA A O 1
ATOM 811 N N . LYS A 1 117 ? 4.713 -2.016 -6.177 1.00 56.18 117 LYS A N 1
ATOM 812 C CA . LYS A 1 117 ? 3.265 -2.173 -6.211 1.00 44.69 117 LYS A CA 1
ATOM 813 C C . LYS A 1 117 ? 2.546 -1.314 -5.178 1.00 50.07 117 LYS A C 1
ATOM 814 O O . LYS A 1 117 ? 1.312 -1.256 -5.197 1.00 59.65 117 LYS A O 1
ATOM 820 N N . SER A 1 118 ? 3.280 -0.631 -4.299 1.00 55.96 118 SER A N 1
ATOM 821 C CA . SER A 1 118 ? 2.691 0.164 -3.230 1.00 67.01 118 SER A CA 1
ATOM 822 C C . SER A 1 118 ? 2.207 1.536 -3.695 1.00 78.65 118 SER A C 1
ATOM 823 O O . SER A 1 118 ? 1.994 2.416 -2.852 1.00 85.61 118 SER A O 1
ATOM 826 N N . VAL A 1 119 ? 2.027 1.744 -4.998 1.00 79.57 119 VAL A N 1
ATOM 827 C CA . VAL A 1 119 ? 1.555 3.028 -5.504 1.00 77.50 119 VAL A CA 1
ATOM 828 C C . VAL A 1 119 ? 0.060 3.158 -5.251 1.00 76.71 119 VAL A C 1
ATOM 829 O O . VAL A 1 119 ? -0.593 2.209 -4.801 1.00 65.62 119 VAL A O 1
ATOM 833 N N . ARG A 1 120 ? -0.491 4.332 -5.546 1.00 89.07 120 ARG A N 1
ATOM 834 C CA . ARG A 1 120 ? -1.866 4.665 -5.181 1.00 88.96 120 ARG A CA 1
ATOM 835 C C . ARG A 1 120 ? -2.771 4.225 -6.324 1.00 85.89 120 ARG A C 1
ATOM 836 O O . ARG A 1 120 ? -2.905 4.924 -7.332 1.00 97.02 120 ARG A O 1
ATOM 844 N N . VAL A 1 121 ? -3.384 3.056 -6.176 1.00 98.41 121 VAL A N 1
ATOM 845 C CA . VAL A 1 121 ? -4.303 2.552 -7.188 1.00 93.45 121 VAL A CA 1
ATOM 846 C C . VAL A 1 121 ? -5.607 3.335 -7.108 1.00 91.98 121 VAL A C 1
ATOM 847 O O . VAL A 1 121 ? -6.025 3.786 -6.035 1.00 82.87 121 VAL A O 1
ATOM 851 N N . ARG A 1 122 ? -6.244 3.517 -8.266 1.00 90.52 122 ARG A N 1
ATOM 852 C CA . ARG A 1 122 ? -7.471 4.296 -8.394 1.00 98.61 122 ARG A CA 1
ATOM 853 C C . ARG A 1 122 ? -8.543 3.847 -7.408 1.00 86.32 122 ARG A C 1
ATOM 854 O O . ARG A 1 122 ? -8.522 2.707 -6.934 1.00 73.92 122 ARG A O 1
ATOM 862 N N . ASP A 1 123 ? -9.477 4.744 -7.090 1.00 96.10 123 ASP A N 1
ATOM 863 C CA . ASP A 1 123 ? -10.684 4.383 -6.360 1.00 95.96 123 ASP A CA 1
ATOM 864 C C . ASP A 1 123 ? -11.379 3.215 -7.048 1.00 95.85 123 ASP A C 1
ATOM 865 O O . ASP A 1 123 ? -11.115 2.938 -8.223 1.00 103.76 123 ASP A O 1
ATOM 870 N N . GLU A 1 124 ? -12.254 2.518 -6.318 1.00 80.47 124 GLU A N 1
ATOM 871 C CA . GLU A 1 124 ? -13.026 1.359 -6.777 1.00 82.65 124 GLU A CA 1
ATOM 872 C C . GLU A 1 124 ? -12.230 0.335 -7.586 1.00 85.23 124 GLU A C 1
ATOM 873 O O . GLU A 1 124 ? -12.826 -0.566 -8.185 1.00 73.67 124 GLU A O 1
ATOM 879 N N . HIS A 1 125 ? -10.902 0.431 -7.601 1.00 78.99 125 HIS A N 1
ATOM 880 C CA . HIS A 1 125 ? -10.067 -0.496 -8.350 1.00 60.35 125 HIS A CA 1
ATOM 881 C C . HIS A 1 125 ? -9.283 -1.395 -7.401 1.00 52.00 125 HIS A C 1
ATOM 882 O O . HIS A 1 125 ? -8.858 -0.972 -6.323 1.00 49.31 125 HIS A O 1
ATOM 889 N N . ARG A 1 126 ? -9.096 -2.646 -7.820 1.00 54.92 126 ARG A N 1
ATOM 890 C CA . ARG A 1 126 ? -8.416 -3.662 -7.029 1.00 51.53 126 ARG A CA 1
ATOM 891 C C . ARG A 1 126 ? -7.307 -4.294 -7.855 1.00 46.05 126 ARG A C 1
ATOM 892 O O . ARG A 1 126 ? -7.498 -4.588 -9.039 1.00 46.69 126 ARG A O 1
ATOM 900 N N . VAL A 1 127 ? -6.153 -4.510 -7.231 1.00 50.37 127 VAL A N 1
ATOM 901 C CA . VAL A 1 127 ? -5.026 -5.128 -7.920 1.00 59.94 127 VAL A CA 1
ATOM 902 C C . VAL A 1 127 ? -5.269 -6.628 -8.032 1.00 45.32 127 VAL A C 1
ATOM 903 O O . VAL A 1 127 ? -5.570 -7.304 -7.040 1.00 41.80 127 VAL A O 1
ATOM 907 N N . LEU A 1 128 ? -5.168 -7.150 -9.253 1.00 41.07 128 LEU A N 1
ATOM 908 C CA . LEU A 1 128 ? -5.441 -8.554 -9.534 1.00 28.79 128 LEU A CA 1
ATOM 909 C C . LEU A 1 128 ? -4.176 -9.381 -9.703 1.00 44.26 128 LEU A C 1
ATOM 910 O O . LEU A 1 128 ? -4.126 -10.527 -9.247 1.00 42.52 128 LEU A O 1
ATOM 915 N N . HIS A 1 129 ? -3.152 -8.826 -10.345 1.00 47.91 129 HIS A N 1
ATOM 916 C CA . HIS A 1 129 ? -1.903 -9.534 -10.576 1.00 34.32 129 HIS A CA 1
ATOM 917 C C . HIS A 1 129 ? -0.734 -8.582 -10.378 1.00 43.77 129 HIS A C 1
ATOM 918 O O . HIS A 1 129 ? -0.787 -7.425 -10.804 1.00 48.76 129 HIS A O 1
ATOM 925 N N . VAL A 1 130 ? 0.316 -9.077 -9.730 1.00 39.95 130 VAL A N 1
ATOM 926 C CA . VAL A 1 130 ? 1.563 -8.341 -9.553 1.00 35.96 130 VAL A CA 1
ATOM 927 C C . VAL A 1 130 ? 2.639 -9.146 -10.268 1.00 41.33 130 VAL A C 1
ATOM 928 O O . VAL A 1 130 ? 3.157 -10.129 -9.724 1.00 56.52 130 VAL A O 1
ATOM 932 N N . ILE A 1 131 ? 2.975 -8.742 -11.487 1.00 35.05 131 ILE A N 1
ATOM 933 C CA . ILE A 1 131 ? 3.920 -9.469 -12.328 1.00 37.00 131 ILE A CA 1
ATOM 934 C C . ILE A 1 131 ? 5.198 -8.641 -12.426 1.00 41.22 131 ILE A C 1
ATOM 935 O O . ILE A 1 131 ? 5.204 -7.589 -13.083 1.00 51.47 131 ILE A O 1
ATOM 940 N N . PRO A 1 132 ? 6.293 -9.061 -11.796 1.00 38.68 132 PRO A N 1
ATOM 941 C CA . PRO A 1 132 ? 7.582 -8.416 -12.064 1.00 46.15 132 PRO A CA 1
ATOM 942 C C . PRO A 1 132 ? 7.994 -8.646 -13.509 1.00 42.21 132 PRO A C 1
ATOM 943 O O . PRO A 1 132 ? 7.712 -9.692 -14.098 1.00 52.58 132 PRO A O 1
ATOM 947 N N . GLN A 1 133 ? 8.659 -7.652 -14.087 1.00 40.20 133 GLN A N 1
ATOM 948 C CA . GLN A 1 133 ? 9.093 -7.759 -15.474 1.00 47.59 133 GLN A CA 1
ATOM 949 C C . GLN A 1 133 ? 10.600 -7.665 -15.648 1.00 41.48 133 GLN A C 1
ATOM 950 O O . GLN A 1 133 ? 11.164 -8.409 -16.454 1.00 32.47 133 GLN A O 1
ATOM 956 N N . GLU A 1 134 ? 11.275 -6.789 -14.906 1.00 48.75 134 GLU A N 1
ATOM 957 C CA . GLU A 1 134 ? 12.713 -6.625 -15.060 1.00 40.53 134 GLU A CA 1
ATOM 958 C C . GLU A 1 134 ? 13.304 -6.088 -13.765 1.00 45.18 134 GLU A C 1
ATOM 959 O O . GLU A 1 134 ? 12.622 -5.416 -12.986 1.00 40.61 134 GLU A O 1
ATOM 965 N N . TYR A 1 135 ? 14.581 -6.393 -13.552 1.00 44.81 135 TYR A N 1
ATOM 966 C CA . TYR A 1 135 ? 15.339 -5.886 -12.419 1.00 37.36 135 TYR A CA 1
ATOM 967 C C . TYR A 1 135 ? 16.600 -5.203 -12.928 1.00 49.07 135 TYR A C 1
ATOM 968 O O . TYR A 1 135 ? 17.093 -5.495 -14.020 1.00 45.50 135 TYR A O 1
ATOM 977 N N . ALA A 1 136 ? 17.121 -4.283 -12.118 1.00 50.96 136 ALA A N 1
ATOM 978 C CA . ALA A 1 136 ? 18.329 -3.545 -12.460 1.00 44.04 136 ALA A CA 1
ATOM 979 C C . ALA A 1 136 ? 19.193 -3.398 -11.219 1.00 53.70 136 ALA A C 1
ATOM 980 O O . ALA A 1 136 ? 18.711 -2.943 -10.177 1.00 55.32 136 ALA A O 1
ATOM 982 N N . ILE A 1 137 ? 20.463 -3.779 -11.332 1.00 53.46 137 ILE A N 1
ATOM 983 C CA . ILE A 1 137 ? 21.411 -3.737 -10.222 1.00 50.26 137 ILE A CA 1
ATOM 984 C C . ILE A 1 137 ? 22.619 -2.933 -10.686 1.00 58.37 137 ILE A C 1
ATOM 985 O O . ILE A 1 137 ? 23.484 -3.457 -11.398 1.00 71.08 137 ILE A O 1
ATOM 990 N N . ASP A 1 138 ? 22.681 -1.661 -10.286 1.00 50.85 138 ASP A N 1
ATOM 991 C CA . ASP A 1 138 ? 23.817 -0.787 -10.563 1.00 42.91 138 ASP A CA 1
ATOM 992 C C . ASP A 1 138 ? 24.187 -0.775 -12.042 1.00 66.81 138 ASP A C 1
ATOM 993 O O . ASP A 1 138 ? 25.150 -1.433 -12.451 1.00 83.28 138 ASP A O 1
ATOM 998 N N . TYR A 1 139 ? 23.407 -0.045 -12.845 1.00 56.20 139 TYR A N 1
ATOM 999 C CA . TYR A 1 139 ? 23.677 0.204 -14.260 1.00 74.20 139 TYR A CA 1
ATOM 1000 C C . TYR A 1 139 ? 23.484 -1.028 -15.142 1.00 64.15 139 TYR A C 1
ATOM 1001 O O . TYR A 1 139 ? 23.554 -0.921 -16.371 1.00 63.75 139 TYR A O 1
ATOM 1010 N N . GLN A 1 140 ? 23.240 -2.193 -14.547 1.00 52.04 140 GLN A N 1
ATOM 1011 C CA . GLN A 1 140 ? 22.987 -3.413 -15.306 1.00 61.73 140 GLN A CA 1
ATOM 1012 C C . GLN A 1 140 ? 21.494 -3.716 -15.278 1.00 62.50 140 GLN A C 1
ATOM 1013 O O . GLN A 1 140 ? 20.935 -3.997 -14.214 1.00 61.73 140 GLN A O 1
ATOM 1019 N N . GLU A 1 141 ? 20.859 -3.666 -16.445 1.00 69.75 141 GLU A N 1
ATOM 1020 C CA . GLU A 1 141 ? 19.423 -3.858 -16.585 1.00 60.59 141 GLU A CA 1
ATOM 1021 C C . GLU A 1 141 ? 19.134 -5.168 -17.313 1.00 53.59 141 GLU A C 1
ATOM 1022 O O . GLU A 1 141 ? 20.037 -5.939 -17.648 1.00 64.58 141 GLU A O 1
ATOM 1028 N N . GLY A 1 142 ? 17.847 -5.414 -17.556 1.00 46.10 142 GLY A N 1
ATOM 1029 C CA . GLY A 1 142 ? 17.419 -6.619 -18.239 1.00 48.87 142 GLY A CA 1
ATOM 1030 C C . GLY A 1 142 ? 17.533 -7.892 -17.435 1.00 54.58 142 GLY A C 1
ATOM 1031 O O . GLY A 1 142 ? 17.457 -8.981 -18.013 1.00 47.93 142 GLY A O 1
ATOM 1032 N N . ILE A 1 143 ? 17.704 -7.794 -16.121 1.00 46.31 143 ILE A N 1
ATOM 1033 C CA . ILE A 1 143 ? 17.899 -8.968 -15.278 1.00 40.20 143 ILE A CA 1
ATOM 1034 C C . ILE A 1 143 ? 16.548 -9.583 -14.940 1.00 50.33 143 ILE A C 1
ATOM 1035 O O . ILE A 1 143 ? 15.571 -8.873 -14.671 1.00 58.27 143 ILE A O 1
ATOM 1040 N N . LYS A 1 144 ? 16.489 -10.912 -14.956 1.00 49.67 144 LYS A N 1
ATOM 1041 C CA . LYS A 1 144 ? 15.294 -11.661 -14.588 1.00 41.40 144 LYS A CA 1
ATOM 1042 C C . LYS A 1 144 ? 15.450 -12.441 -13.293 1.00 47.66 144 LYS A C 1
ATOM 1043 O O . LYS A 1 144 ? 14.537 -12.439 -12.464 1.00 61.52 144 LYS A O 1
ATOM 1049 N N . ASN A 1 145 ? 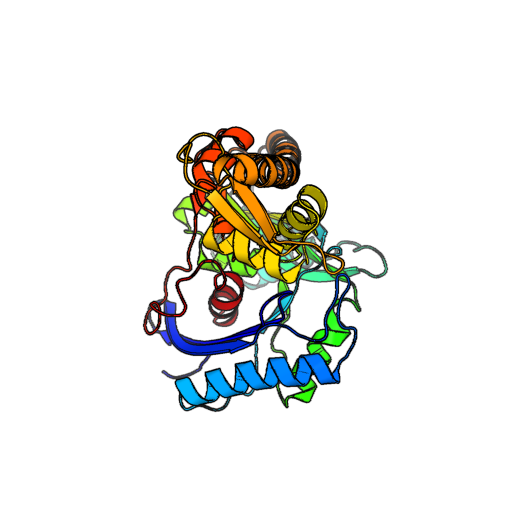16.586 -13.112 -13.096 1.00 47.29 145 ASN A N 1
ATOM 1050 C CA . ASN A 1 145 ? 16.878 -13.854 -11.873 1.00 52.79 145 ASN A CA 1
ATOM 1051 C C . ASN A 1 145 ? 18.038 -13.173 -11.160 1.00 50.22 145 ASN A C 1
ATOM 1052 O O . ASN A 1 145 ? 19.205 -13.533 -11.375 1.00 62.24 145 ASN A O 1
ATOM 1057 N N . PRO A 1 146 ? 17.776 -12.186 -10.299 1.00 47.93 146 PRO A N 1
ATOM 1058 C CA . PRO A 1 146 ? 18.865 -11.411 -9.696 1.00 40.92 146 PRO A CA 1
ATOM 1059 C C . PRO A 1 146 ? 19.389 -11.941 -8.372 1.00 44.25 146 PRO A C 1
ATOM 1060 O O . PRO A 1 146 ? 20.415 -11.433 -7.899 1.00 53.62 146 PRO A O 1
ATOM 1064 N N . VAL A 1 147 ? 18.731 -12.931 -7.762 1.00 42.09 147 VAL A N 1
ATOM 1065 C CA . VAL A 1 147 ? 19.150 -13.387 -6.442 1.00 45.04 147 VAL A CA 1
ATOM 1066 C C . VAL A 1 147 ? 20.547 -13.991 -6.518 1.00 61.58 147 VAL A C 1
ATOM 1067 O O . VAL A 1 147 ? 20.905 -14.677 -7.486 1.00 64.83 147 VAL A O 1
ATOM 1071 N N . GLY A 1 148 ? 21.360 -13.698 -5.503 1.00 63.37 148 GLY A N 1
ATOM 1072 C CA . GLY A 1 148 ? 22.723 -14.175 -5.441 1.00 62.80 148 GLY A CA 1
ATOM 1073 C C . GLY A 1 148 ? 23.760 -13.272 -6.076 1.00 50.56 148 GLY A C 1
ATOM 1074 O O . GLY A 1 148 ? 24.959 -13.539 -5.929 1.00 62.58 148 GLY A O 1
ATOM 1075 N N . LEU A 1 149 ? 23.347 -12.213 -6.769 1.00 47.40 149 LEU A N 1
ATOM 1076 C CA . LEU A 1 149 ? 24.281 -11.345 -7.469 1.00 52.53 149 LEU A CA 1
ATOM 1077 C C . LEU A 1 149 ? 24.830 -10.272 -6.528 1.00 65.56 149 LEU A C 1
ATOM 1078 O O . LEU A 1 149 ? 24.436 -10.164 -5.365 1.00 64.01 149 LEU A O 1
ATOM 1083 N N . SER A 1 150 ? 25.758 -9.466 -7.038 1.00 73.83 150 SER A N 1
ATOM 1084 C CA . SER A 1 150 ? 26.449 -8.455 -6.249 1.00 64.30 150 SER A CA 1
ATOM 1085 C C . SER A 1 150 ? 26.027 -7.063 -6.700 1.00 49.42 150 SER A C 1
ATOM 1086 O O . SER A 1 150 ? 25.965 -6.787 -7.903 1.00 50.00 150 SER A O 1
ATOM 1089 N N . GLY A 1 151 ? 25.747 -6.193 -5.737 1.00 46.40 151 GLY A N 1
ATOM 1090 C CA . GLY A 1 151 ? 25.355 -4.832 -6.054 1.00 53.25 151 GLY A CA 1
ATOM 1091 C C . GLY A 1 151 ? 25.053 -4.058 -4.791 1.00 55.82 151 GLY A C 1
ATOM 1092 O O . GLY A 1 151 ? 25.089 -4.592 -3.677 1.00 56.19 151 GLY A O 1
ATOM 1093 N N . VAL A 1 152 ? 24.752 -2.777 -4.983 1.00 55.06 152 VAL A N 1
ATOM 1094 C CA . VAL A 1 152 ? 24.434 -1.862 -3.894 1.00 68.44 152 VAL A CA 1
ATOM 1095 C C . VAL A 1 152 ? 22.961 -1.469 -3.914 1.00 69.03 152 VAL A C 1
ATOM 1096 O O . VAL A 1 152 ? 22.261 -1.595 -2.908 1.00 66.24 152 VAL A O 1
ATOM 1100 N N . ARG A 1 153 ? 22.475 -0.994 -5.056 1.00 64.60 153 ARG A N 1
ATOM 1101 C CA . ARG A 1 153 ? 21.110 -0.514 -5.201 1.00 65.76 153 ARG A CA 1
ATOM 1102 C C . ARG A 1 153 ? 20.419 -1.296 -6.310 1.00 60.73 153 ARG A C 1
ATOM 1103 O O . ARG A 1 153 ? 21.009 -1.536 -7.368 1.00 60.22 153 ARG A O 1
ATOM 1111 N N . MET A 1 154 ? 19.173 -1.699 -6.068 1.00 58.52 154 MET A N 1
ATOM 1112 C CA . MET A 1 154 ? 18.399 -2.455 -7.044 1.00 55.99 154 MET A CA 1
ATOM 1113 C C . MET A 1 154 ? 17.086 -1.753 -7.356 1.00 58.25 154 MET A C 1
ATOM 1114 O O . MET A 1 154 ? 16.372 -1.322 -6.445 1.00 56.06 154 MET A O 1
ATOM 1119 N N . GLN A 1 155 ? 16.769 -1.664 -8.645 1.00 53.49 155 GLN A N 1
ATOM 1120 C CA . GLN A 1 155 ? 15.491 -1.170 -9.130 1.00 53.71 155 GLN A CA 1
ATOM 1121 C C . GLN A 1 155 ? 14.711 -2.321 -9.752 1.00 52.45 155 GLN A C 1
ATOM 1122 O O . GLN A 1 155 ? 15.294 -3.201 -10.393 1.00 50.17 155 GLN A O 1
ATOM 1128 N N . ALA A 1 156 ? 13.394 -2.322 -9.551 1.00 64.10 156 ALA A N 1
ATOM 1129 C CA . ALA A 1 156 ? 12.522 -3.334 -10.126 1.00 45.83 156 ALA A CA 1
ATOM 1130 C C . ALA A 1 156 ? 11.350 -2.667 -10.829 1.00 35.86 156 ALA A C 1
ATOM 1131 O O . ALA A 1 156 ? 10.874 -1.608 -10.412 1.00 42.38 156 ALA A O 1
ATOM 1133 N N . LYS A 1 157 ? 10.894 -3.298 -11.907 1.00 37.01 157 LYS A N 1
ATOM 1134 C CA . LYS A 1 157 ? 9.718 -2.862 -12.646 1.00 44.85 157 LYS A CA 1
ATOM 1135 C C . LYS A 1 157 ? 8.680 -3.975 -12.626 1.00 45.20 157 LYS A C 1
ATOM 1136 O O . LYS A 1 157 ? 9.013 -5.148 -12.819 1.00 37.55 157 LYS A O 1
ATOM 1142 N N . VAL A 1 158 ? 7.425 -3.608 -12.373 1.00 51.74 158 VAL A N 1
ATOM 1143 C CA . VAL A 1 158 ? 6.342 -4.576 -12.260 1.00 41.68 158 VAL A CA 1
ATOM 1144 C C . VAL A 1 158 ? 5.180 -4.148 -13.145 1.00 37.21 158 VAL A C 1
ATOM 1145 O O . VAL A 1 158 ? 5.015 -2.967 -13.466 1.00 43.49 158 VAL A O 1
ATOM 1149 N N . HIS A 1 159 ? 4.377 -5.129 -13.545 1.00 47.66 159 HIS A N 1
ATOM 1150 C CA . HIS A 1 159 ? 3.129 -4.903 -14.260 1.00 40.63 159 HIS A CA 1
ATOM 1151 C C . HIS A 1 159 ? 1.972 -5.193 -13.315 1.00 42.71 159 HIS A C 1
ATOM 1152 O O . HIS A 1 159 ? 1.924 -6.263 -12.699 1.00 48.77 159 HIS A O 1
ATOM 1159 N N . LEU A 1 160 ? 1.050 -4.242 -13.197 1.00 50.48 160 LEU A N 1
ATOM 1160 C CA . LEU A 1 160 ? -0.057 -4.326 -12.250 1.00 47.17 160 LEU A CA 1
ATOM 1161 C C . LEU A 1 160 ? -1.366 -4.427 -13.022 1.00 26.30 160 LEU A C 1
ATOM 1162 O O . LEU A 1 160 ? -1.842 -3.431 -13.575 1.00 39.49 160 LEU A O 1
ATOM 1167 N N . ILE A 1 161 ? -1.949 -5.621 -13.050 1.00 29.89 161 ILE A N 1
ATOM 1168 C CA . ILE A 1 161 ? -3.264 -5.828 -13.646 1.00 39.97 161 ILE A CA 1
ATOM 1169 C C . ILE A 1 161 ? -4.316 -5.569 -12.576 1.00 30.96 161 ILE A C 1
ATOM 1170 O O . ILE A 1 161 ? -4.284 -6.180 -11.502 1.00 28.37 161 ILE A O 1
ATOM 1175 N N . THR A 1 162 ? -5.248 -4.666 -12.865 1.00 37.75 162 THR A N 1
ATOM 1176 C CA . THR A 1 162 ? -6.284 -4.288 -11.918 1.00 44.76 162 THR A CA 1
ATOM 1177 C C . THR A 1 162 ? -7.661 -4.639 -12.465 1.00 39.04 162 THR A C 1
ATOM 1178 O O . THR A 1 162 ? -7.848 -4.835 -13.669 1.00 40.35 162 THR A O 1
ATOM 1182 N N . CYS A 1 163 ? -8.625 -4.716 -11.556 1.00 51.28 163 CYS A N 1
ATOM 1183 C CA . CYS A 1 163 ? -10.016 -4.980 -11.906 1.00 51.09 163 CYS A CA 1
ATOM 1184 C C . CYS A 1 163 ? -10.882 -4.057 -11.056 1.00 49.72 163 CYS A C 1
ATOM 1185 O O . CYS A 1 163 ? -10.427 -3.021 -10.559 1.00 63.92 163 CYS A O 1
ATOM 1188 N N . HIS A 1 164 ? -12.146 -4.426 -10.884 1.00 55.61 164 HIS A N 1
ATOM 1189 C CA . HIS A 1 164 ? -13.040 -3.747 -9.961 1.00 51.18 164 HIS A CA 1
ATOM 1190 C C . HIS A 1 164 ? -13.407 -4.682 -8.817 1.00 60.80 164 HIS A C 1
ATOM 1191 O O . HIS A 1 164 ? -13.343 -5.909 -8.939 1.00 64.99 164 HIS A O 1
ATOM 1198 N N . ASN A 1 165 ? -13.797 -4.080 -7.692 1.00 62.13 165 ASN A N 1
ATOM 1199 C CA . ASN A 1 165 ? -14.085 -4.855 -6.491 1.00 64.72 165 ASN A CA 1
ATOM 1200 C C . ASN A 1 165 ? -15.273 -5.792 -6.667 1.00 86.78 165 ASN A C 1
ATOM 1201 O O . ASN A 1 165 ? -15.369 -6.789 -5.943 1.00 89.16 165 ASN A O 1
ATOM 1206 N N . ASP A 1 166 ? -16.170 -5.512 -7.614 1.00 72.98 166 ASP A N 1
ATOM 1207 C CA . ASP A 1 166 ? -17.405 -6.270 -7.750 1.00 70.21 166 ASP A CA 1
ATOM 1208 C C . ASP A 1 166 ? -17.556 -7.010 -9.072 1.00 63.38 166 ASP A C 1
ATOM 1209 O O . ASP A 1 166 ? -18.451 -7.856 -9.180 1.00 67.97 166 ASP A O 1
ATOM 1214 N N . MET A 1 167 ? -16.721 -6.726 -10.074 1.00 56.22 167 MET A N 1
ATOM 1215 C CA . MET A 1 167 ? -16.935 -7.266 -11.412 1.00 60.27 167 MET A CA 1
ATOM 1216 C C . MET A 1 167 ? -16.802 -8.783 -11.482 1.00 68.83 167 MET A C 1
ATOM 1217 O O . MET A 1 167 ? -17.135 -9.365 -12.520 1.00 66.51 167 MET A O 1
ATOM 1222 N N . ALA A 1 168 ? -16.333 -9.435 -10.419 1.00 59.77 168 ALA A N 1
ATOM 1223 C CA . ALA A 1 168 ? -16.246 -10.886 -10.380 1.00 53.48 168 ALA A CA 1
ATOM 1224 C C . ALA A 1 168 ? -17.095 -11.506 -9.281 1.00 58.36 168 ALA A C 1
ATOM 1225 O O . ALA A 1 168 ? -17.080 -12.733 -9.127 1.00 57.10 168 ALA A O 1
ATOM 1227 N N . LYS A 1 169 ? -17.841 -10.698 -8.522 1.00 57.54 169 LYS A N 1
ATOM 1228 C CA . LYS A 1 169 ? -18.588 -11.220 -7.381 1.00 52.07 169 LYS A CA 1
ATOM 1229 C C . LYS A 1 169 ? -19.639 -12.238 -7.803 1.00 49.72 169 LYS A C 1
ATOM 1230 O O . LYS A 1 169 ? -19.937 -13.169 -7.046 1.00 50.64 169 LYS A O 1
ATOM 1236 N N . ASN A 1 170 ? -20.207 -12.088 -9.000 1.00 48.58 170 ASN A N 1
ATOM 1237 C CA . ASN A 1 170 ? -21.288 -12.971 -9.424 1.00 52.09 170 ASN A CA 1
ATOM 1238 C C . ASN A 1 170 ? -20.767 -14.345 -9.832 1.00 55.96 170 ASN A C 1
ATOM 1239 O O . ASN A 1 170 ? -21.306 -15.372 -9.403 1.00 54.91 170 ASN A O 1
ATOM 1244 N N . ILE A 1 171 ? -19.721 -14.385 -10.661 1.00 56.22 171 ILE A N 1
ATOM 1245 C CA . ILE A 1 171 ? -19.210 -15.668 -11.136 1.00 48.24 171 ILE A CA 1
ATOM 1246 C C . ILE A 1 171 ? -18.560 -16.451 -10.002 1.00 46.15 171 ILE A C 1
ATOM 1247 O O . ILE A 1 171 ? -18.499 -17.686 -10.049 1.00 43.52 171 ILE A O 1
ATOM 1252 N N . VAL A 1 172 ? -18.068 -15.761 -8.971 1.00 43.56 172 VAL A N 1
ATOM 1253 C CA . VAL A 1 172 ? -17.508 -16.460 -7.820 1.00 40.87 172 VAL A CA 1
ATOM 1254 C C . VAL A 1 172 ? -18.613 -17.143 -7.022 1.00 47.28 172 VAL A C 1
ATOM 1255 O O . VAL A 1 172 ? -18.402 -18.224 -6.455 1.00 42.88 172 VAL A O 1
ATOM 1259 N N . LYS A 1 173 ? -19.807 -16.546 -6.978 1.00 46.36 173 LYS A N 1
ATOM 1260 C CA . LYS A 1 173 ? -20.927 -17.185 -6.293 1.00 50.02 173 LYS A CA 1
ATOM 1261 C C . LYS A 1 173 ? -21.359 -18.460 -7.006 1.00 40.83 173 LYS A C 1
ATOM 1262 O O . LYS A 1 173 ? -21.641 -19.474 -6.357 1.00 31.65 173 LYS A O 1
ATOM 1268 N N . ALA A 1 174 ? -21.423 -18.426 -8.341 1.00 43.91 174 ALA A N 1
ATOM 1269 C CA . ALA A 1 174 ? -21.837 -19.605 -9.095 1.00 37.06 174 ALA A CA 1
ATOM 1270 C C . ALA A 1 174 ? -20.894 -20.775 -8.851 1.00 46.33 174 ALA A C 1
ATOM 1271 O O . ALA A 1 174 ? -21.337 -21.923 -8.722 1.00 54.54 174 ALA A O 1
ATOM 1273 N N . VAL A 1 175 ? -19.591 -20.504 -8.783 1.00 42.34 175 VAL A N 1
ATOM 1274 C CA . VAL A 1 175 ? -18.626 -21.556 -8.482 1.00 32.00 175 VAL A CA 1
ATOM 1275 C C . VAL A 1 175 ? -18.822 -22.064 -7.059 1.00 47.66 175 VAL A C 1
ATOM 1276 O O . VAL A 1 175 ? -18.845 -23.275 -6.811 1.00 50.18 175 VAL A O 1
ATOM 1280 N N . GLU A 1 176 ? -18.974 -21.142 -6.104 1.00 43.81 176 GLU A N 1
ATOM 1281 C CA . GLU A 1 176 ? -19.190 -21.541 -4.717 1.00 45.32 176 GLU A CA 1
ATOM 1282 C C . GLU A 1 176 ? -20.534 -22.234 -4.534 1.00 59.13 176 GLU A C 1
ATOM 1283 O O . GLU A 1 176 ? -20.648 -23.153 -3.713 1.00 55.57 176 GLU A O 1
ATOM 1289 N N . ARG A 1 177 ? -21.559 -21.814 -5.282 1.00 55.61 177 ARG A N 1
ATOM 1290 C CA . ARG A 1 177 ? -22.854 -22.481 -5.210 1.00 50.81 177 ARG A CA 1
ATOM 1291 C C . ARG A 1 177 ? -22.774 -23.932 -5.665 1.00 52.10 177 ARG A C 1
ATOM 1292 O O . ARG A 1 177 ? -23.628 -24.739 -5.281 1.00 62.02 177 ARG A O 1
ATOM 1300 N N . CYS A 1 178 ? -21.776 -24.277 -6.474 1.00 42.83 178 CYS A N 1
ATOM 1301 C CA . CYS A 1 178 ? -21.517 -25.656 -6.859 1.00 45.90 178 CYS A CA 1
ATOM 1302 C C . CYS A 1 178 ? -20.622 -26.381 -5.862 1.00 55.65 178 CYS A C 1
ATOM 1303 O O . CYS A 1 178 ? -20.121 -27.467 -6.172 1.00 60.53 178 CYS A O 1
ATOM 1306 N N . GLY A 1 179 ? -20.408 -25.805 -4.681 1.00 52.22 179 GLY A N 1
ATOM 1307 C CA . GLY A 1 179 ? -19.568 -26.418 -3.671 1.00 40.85 179 GLY A CA 1
ATOM 1308 C C . GLY A 1 179 ? -18.107 -26.477 -4.065 1.00 48.44 179 GLY A C 1
ATOM 1309 O O . GLY A 1 179 ? -17.458 -27.516 -3.909 1.00 68.09 179 GLY A O 1
ATOM 1310 N N . LEU A 1 180 ? -17.576 -25.368 -4.575 1.00 48.74 180 LEU A N 1
ATOM 1311 C CA . LEU A 1 180 ? -16.200 -25.302 -5.043 1.00 44.39 180 LEU A CA 1
ATOM 1312 C C . LEU A 1 180 ? -15.515 -24.068 -4.476 1.00 50.43 180 LEU A C 1
ATOM 1313 O O . LEU A 1 180 ? -16.131 -23.006 -4.351 1.00 40.84 180 LEU A O 1
ATOM 1318 N N . LYS A 1 181 ? -14.238 -24.217 -4.138 1.00 55.82 181 LYS A N 1
ATOM 1319 C CA . LYS A 1 181 ? -13.414 -23.099 -3.706 1.00 58.24 181 LYS A CA 1
ATOM 1320 C C . LYS A 1 181 ? -12.797 -22.417 -4.919 1.00 52.96 181 LYS A C 1
ATOM 1321 O O . LYS A 1 181 ? -12.439 -23.074 -5.901 1.00 48.47 181 LYS A O 1
ATOM 1327 N N . VAL A 1 182 ? -12.679 -21.095 -4.851 1.00 45.14 182 VAL A N 1
ATOM 1328 C CA . VAL A 1 182 ? -12.029 -20.309 -5.892 1.00 47.38 182 VAL A CA 1
ATOM 1329 C C . VAL A 1 182 ? -10.603 -20.052 -5.418 1.00 41.44 182 VAL A C 1
ATOM 1330 O O . VAL A 1 182 ? -10.365 -19.206 -4.552 1.00 43.95 182 VAL A O 1
ATOM 1334 N N . ASP A 1 183 ? -9.648 -20.792 -5.986 1.00 33.13 183 ASP A N 1
ATOM 1335 C CA . ASP A 1 183 ? -8.261 -20.663 -5.554 1.00 50.00 183 ASP A CA 1
ATOM 1336 C C . ASP A 1 183 ? -7.694 -19.292 -5.904 1.00 49.27 183 ASP A C 1
ATOM 1337 O O . ASP A 1 183 ? -6.992 -18.681 -5.091 1.00 43.31 183 ASP A O 1
ATOM 1342 N N . GLN A 1 184 ? -7.993 -18.791 -7.102 1.00 45.73 184 GLN A N 1
ATOM 1343 C CA . GLN A 1 184 ? -7.461 -17.510 -7.546 1.00 30.63 184 GLN A CA 1
ATOM 1344 C C . GLN A 1 184 ? -8.194 -17.068 -8.803 1.00 46.44 184 GLN A C 1
ATOM 1345 O O . GLN A 1 184 ? -8.539 -17.898 -9.648 1.00 49.26 184 GLN A O 1
ATOM 1351 N N . LEU A 1 185 ? -8.429 -15.763 -8.915 1.00 39.11 185 LEU A N 1
ATOM 1352 C CA . LEU A 1 185 ? -8.907 -15.165 -10.154 1.00 26.16 185 LEU A CA 1
ATOM 1353 C C . LEU A 1 185 ? -7.708 -14.824 -11.029 1.00 38.20 185 LEU A C 1
ATOM 1354 O O . LEU A 1 185 ? -6.722 -14.257 -10.545 1.00 40.63 185 LEU A O 1
ATOM 1359 N N . ILE A 1 186 ? -7.790 -15.172 -12.310 1.00 36.13 186 ILE A N 1
ATOM 1360 C CA . ILE A 1 186 ? -6.694 -14.971 -13.249 1.00 40.84 186 ILE A CA 1
ATOM 1361 C C . ILE A 1 186 ? -7.241 -14.306 -14.504 1.00 36.30 186 ILE A C 1
ATOM 1362 O O . ILE A 1 186 ? -8.254 -14.750 -15.056 1.00 44.72 186 ILE A O 1
ATOM 1367 N N . PHE A 1 187 ? -6.576 -13.239 -14.943 1.00 29.08 187 PHE A N 1
ATOM 1368 C CA . PHE A 1 187 ? -6.975 -12.548 -16.162 1.00 23.63 187 PHE A CA 1
ATOM 1369 C C . PHE A 1 187 ? -6.857 -13.483 -17.360 1.00 26.08 187 PHE A C 1
ATOM 1370 O O . PHE A 1 187 ? -5.852 -14.180 -17.524 1.00 36.22 187 PHE A O 1
ATOM 1378 N N . ALA A 1 188 ? -7.900 -13.499 -18.196 1.00 26.10 188 ALA A N 1
ATOM 1379 C CA . ALA A 1 188 ? -7.954 -14.442 -19.310 1.00 27.54 188 ALA A CA 1
ATOM 1380 C C . ALA A 1 188 ? -6.804 -14.226 -20.286 1.00 30.24 188 ALA A C 1
ATOM 1381 O O . ALA A 1 188 ? -6.242 -15.192 -20.815 1.00 40.29 188 ALA A O 1
ATOM 1383 N N . GLY A 1 189 ? -6.444 -12.967 -20.542 1.00 29.84 189 GLY A N 1
ATOM 1384 C CA . GLY A 1 189 ? -5.325 -12.698 -21.431 1.00 35.77 189 GLY A CA 1
ATOM 1385 C C . GLY A 1 189 ? -4.016 -13.249 -20.902 1.00 37.32 189 GLY A C 1
ATOM 1386 O O . GLY A 1 189 ? -3.187 -13.751 -21.665 1.00 28.61 189 GLY A O 1
ATOM 1387 N N . LEU A 1 190 ? -3.813 -13.166 -19.586 1.00 37.53 190 LEU A N 1
ATOM 1388 C CA . LEU A 1 190 ? -2.622 -13.751 -18.981 1.00 35.67 190 LEU A CA 1
ATOM 1389 C C . LEU A 1 190 ? -2.636 -15.269 -19.110 1.00 38.30 190 LEU A C 1
ATOM 1390 O O . LEU A 1 190 ? -1.625 -15.881 -19.473 1.00 45.21 190 LEU A O 1
ATOM 1395 N N . ALA A 1 191 ? -3.778 -15.894 -18.817 1.00 48.41 191 ALA A N 1
ATOM 1396 C CA . ALA A 1 191 ? -3.880 -17.344 -18.938 1.00 48.66 191 ALA A CA 1
ATOM 1397 C C . ALA A 1 191 ? -3.730 -17.789 -20.387 1.00 48.50 191 ALA A C 1
ATOM 1398 O O . ALA A 1 191 ? -3.115 -18.824 -20.666 1.00 42.28 191 ALA A O 1
ATOM 1400 N N . SER A 1 192 ? -4.284 -17.017 -21.326 1.00 41.62 192 SER A N 1
ATOM 1401 C CA . SER A 1 192 ? -4.141 -17.359 -22.737 1.00 43.94 192 SER A CA 1
ATOM 1402 C C . SER A 1 192 ? -2.693 -17.251 -23.197 1.00 46.66 192 SER A C 1
ATOM 1403 O O . SER A 1 192 ? -2.263 -18.015 -24.069 1.00 42.10 192 SER A O 1
ATOM 1406 N N . SER A 1 193 ? -1.928 -16.317 -22.626 1.00 40.52 193 SER A N 1
ATOM 1407 C CA . SER A 1 193 ? -0.524 -16.187 -22.999 1.00 36.31 193 SER A CA 1
ATOM 1408 C C . SER A 1 193 ? 0.310 -17.342 -22.459 1.00 38.57 193 SER A C 1
ATOM 1409 O O . SER A 1 193 ? 1.351 -17.675 -23.036 1.00 33.90 193 SER A O 1
ATOM 1412 N N . TYR A 1 194 ? -0.125 -17.963 -21.364 1.00 32.48 194 TYR A N 1
ATOM 1413 C CA . TYR A 1 194 ? 0.603 -19.091 -20.796 1.00 42.78 194 TYR A CA 1
ATOM 1414 C C . TYR A 1 194 ? 0.411 -20.378 -21.587 1.00 47.57 194 TYR A C 1
ATOM 1415 O O . TYR A 1 194 ? 1.149 -21.342 -21.355 1.00 43.03 194 TYR A O 1
ATOM 1424 N N . SER A 1 195 ? -0.546 -20.418 -22.514 1.00 43.46 195 SER A N 1
ATOM 1425 C CA . SER A 1 195 ? -0.855 -21.624 -23.273 1.00 38.84 195 SER A CA 1
ATOM 1426 C C . SER A 1 195 ? -0.234 -21.636 -24.662 1.00 34.46 195 SER A C 1
ATOM 1427 O O . SER A 1 195 ? 0.306 -22.663 -25.084 1.00 31.71 195 SER A O 1
ATOM 1430 N N . VAL A 1 196 ? -0.301 -20.520 -25.386 1.00 43.60 196 VAL A N 1
ATOM 1431 C CA . VAL A 1 196 ? 0.080 -20.485 -26.794 1.00 34.64 196 VAL A CA 1
ATOM 1432 C C . VAL A 1 196 ? 1.425 -19.821 -27.038 1.00 39.04 196 VAL A C 1
ATOM 1433 O O . VAL A 1 196 ? 1.964 -19.948 -28.150 1.00 41.74 196 VAL A O 1
ATOM 1437 N N . LEU A 1 197 ? 1.985 -19.123 -26.056 1.00 38.91 197 LEU A N 1
ATOM 1438 C CA . LEU A 1 197 ? 3.240 -18.408 -26.236 1.00 49.91 197 LEU A CA 1
ATOM 1439 C C . LEU A 1 197 ? 4.414 -19.257 -25.770 1.00 41.51 197 LEU A C 1
ATOM 1440 O O . LEU A 1 197 ? 4.344 -19.921 -24.732 1.00 45.60 197 LEU A O 1
ATOM 1445 N N . THR A 1 198 ? 5.489 -19.231 -26.548 1.00 36.57 198 THR A N 1
ATOM 1446 C CA . THR A 1 198 ? 6.752 -19.841 -26.165 1.00 39.46 198 THR A CA 1
ATOM 1447 C C . THR A 1 198 ? 7.680 -18.772 -25.603 1.00 45.54 198 THR A C 1
ATOM 1448 O O . THR A 1 198 ? 7.561 -17.589 -25.931 1.00 45.16 198 THR A O 1
ATOM 1452 N N . GLU A 1 199 ? 8.605 -19.199 -24.741 1.00 44.68 199 GLU A N 1
ATOM 1453 C CA . GLU A 1 199 ? 9.582 -18.260 -24.202 1.00 51.38 199 GLU A CA 1
ATOM 1454 C C . GLU A 1 199 ? 10.484 -17.698 -25.291 1.00 39.43 199 GLU A C 1
ATOM 1455 O O . GLU A 1 199 ? 11.036 -16.604 -25.123 1.00 28.68 199 GLU A O 1
ATOM 1461 N N . ASP A 1 200 ? 10.644 -18.422 -26.401 1.00 36.61 200 ASP A N 1
ATOM 1462 C CA . ASP A 1 200 ? 11.329 -17.865 -27.562 1.00 29.97 200 ASP A CA 1
ATOM 1463 C C . ASP A 1 200 ? 10.559 -16.675 -28.123 1.00 38.52 200 ASP A C 1
ATOM 1464 O O . ASP A 1 200 ? 11.140 -15.624 -28.417 1.00 32.38 200 ASP A O 1
ATOM 1469 N N . GLU A 1 201 ? 9.240 -16.825 -28.271 1.00 48.34 201 GLU A N 1
ATOM 1470 C CA . GLU A 1 201 ? 8.419 -15.731 -28.779 1.00 38.98 201 GLU A CA 1
ATOM 1471 C C . GLU A 1 201 ? 8.333 -14.582 -27.782 1.00 36.93 201 GLU A C 1
ATOM 1472 O O . GLU A 1 201 ? 8.194 -13.422 -28.187 1.00 32.47 201 GLU A O 1
ATOM 1478 N N . ARG A 1 202 ? 8.413 -14.880 -26.483 1.00 33.99 202 ARG A N 1
ATOM 1479 C CA . ARG A 1 202 ? 8.336 -13.826 -25.477 1.00 30.05 202 ARG A CA 1
ATOM 1480 C C . ARG A 1 202 ? 9.577 -12.943 -25.503 1.00 32.45 202 ARG A C 1
ATOM 1481 O O . ARG A 1 202 ? 9.476 -11.717 -25.379 1.00 34.43 202 ARG A O 1
ATOM 1489 N N . GLU A 1 203 ? 10.757 -13.547 -25.662 1.00 41.71 203 GLU A N 1
ATOM 1490 C CA . GLU A 1 203 ? 11.983 -12.759 -25.749 1.00 32.06 203 GLU A CA 1
ATOM 1491 C C . GLU A 1 203 ? 12.036 -11.964 -27.047 1.00 31.82 203 GLU A C 1
ATOM 1492 O O . GLU A 1 203 ? 12.429 -10.791 -27.050 1.00 47.27 203 GLU A O 1
ATOM 1498 N N . LEU A 1 204 ? 11.635 -12.583 -28.160 1.00 31.76 204 LEU A N 1
ATOM 1499 C CA . LEU A 1 204 ? 11.700 -11.926 -29.459 1.00 31.05 204 LEU A CA 1
ATOM 1500 C C . LEU A 1 204 ? 10.680 -10.802 -29.601 1.00 38.13 204 LEU A C 1
ATOM 1501 O O . LEU A 1 204 ? 10.809 -9.979 -30.513 1.00 32.08 204 LEU A O 1
ATOM 1506 N N . GLY A 1 205 ? 9.676 -10.748 -28.729 1.00 43.67 205 GLY A N 1
ATOM 1507 C CA . GLY A 1 205 ? 8.647 -9.732 -28.827 1.00 33.20 205 GLY A CA 1
ATOM 1508 C C . GLY A 1 205 ? 7.406 -10.230 -29.538 1.00 39.27 205 GLY A C 1
ATOM 1509 O O . GLY A 1 205 ? 7.431 -10.453 -30.752 1.00 36.28 205 GLY A O 1
ATOM 1510 N N . VAL A 1 206 ? 6.309 -10.403 -28.798 1.00 33.12 206 VAL A N 1
ATOM 1511 C CA . VAL A 1 206 ? 5.097 -11.011 -29.335 1.00 30.02 206 VAL A CA 1
ATOM 1512 C C . VAL A 1 206 ? 3.883 -10.394 -28.655 1.00 29.77 206 VAL A C 1
ATOM 1513 O O . VAL A 1 206 ? 3.977 -9.806 -27.575 1.00 32.19 206 VAL A O 1
ATOM 1517 N N . CYS A 1 207 ? 2.730 -10.526 -29.308 1.00 28.96 207 CYS A N 1
ATOM 1518 C CA . CYS A 1 207 ? 1.450 -10.110 -28.752 1.00 31.28 207 CYS A CA 1
ATOM 1519 C C . CYS A 1 207 ? 0.424 -11.195 -29.036 1.00 35.60 207 CYS A C 1
ATOM 1520 O O . CYS A 1 207 ? 0.261 -11.611 -30.187 1.00 34.82 207 CYS A O 1
ATOM 1523 N N . VAL A 1 208 ? -0.261 -11.653 -27.990 1.00 30.63 208 VAL A N 1
ATOM 1524 C CA . VAL A 1 208 ? -1.261 -12.711 -28.093 1.00 48.67 208 VAL A CA 1
ATOM 1525 C C . VAL A 1 208 ? -2.641 -12.087 -27.934 1.00 40.65 208 VAL A C 1
ATOM 1526 O O . VAL A 1 208 ? -2.857 -11.259 -27.041 1.00 41.05 208 VAL A O 1
ATOM 1530 N N . VAL A 1 209 ? -3.569 -12.474 -28.808 1.00 34.78 209 VAL A N 1
ATOM 1531 C CA . VAL A 1 209 ? -4.933 -11.955 -28.799 1.00 43.53 209 VAL A CA 1
ATOM 1532 C C . VAL A 1 209 ? -5.895 -13.134 -28.756 1.00 34.91 209 VAL A C 1
ATOM 1533 O O . VAL A 1 209 ? -5.910 -13.960 -29.677 1.00 27.17 209 VAL A O 1
ATOM 1537 N N . ASP A 1 210 ? -6.695 -13.212 -27.694 1.00 33.59 210 ASP A N 1
ATOM 1538 C CA . ASP A 1 210 ? -7.728 -14.233 -27.555 1.00 47.47 210 ASP A CA 1
ATOM 1539 C C . ASP A 1 210 ? -9.057 -13.626 -27.992 1.00 44.71 210 ASP A C 1
ATOM 1540 O O . ASP A 1 210 ? -9.616 -12.773 -27.296 1.00 49.97 210 ASP A O 1
ATOM 1545 N N . ILE A 1 211 ? -9.558 -14.066 -29.141 1.00 31.27 211 ILE A N 1
ATOM 1546 C CA . ILE A 1 211 ? -10.807 -13.566 -29.702 1.00 34.20 211 ILE A CA 1
ATOM 1547 C C . ILE A 1 211 ? -11.899 -14.557 -29.317 1.00 32.58 211 ILE A C 1
ATOM 1548 O O . ILE A 1 211 ? -12.059 -15.605 -29.950 1.00 26.40 211 ILE A O 1
ATOM 1553 N N . GLY A 1 212 ? -12.655 -14.229 -28.273 1.00 44.22 212 GLY A N 1
ATOM 1554 C CA . GLY A 1 212 ? -13.735 -15.088 -27.830 1.00 41.52 212 GLY A CA 1
ATOM 1555 C C . GLY A 1 212 ? -15.063 -14.723 -28.458 1.00 40.98 212 GLY A C 1
ATOM 1556 O O . GLY A 1 212 ? -15.122 -14.357 -29.635 1.00 36.24 212 GLY A O 1
ATOM 1557 N N . GLY A 1 213 ? -16.138 -14.823 -27.683 1.00 46.72 213 GLY A N 1
ATOM 1558 C CA . GLY A 1 213 ? -17.450 -14.455 -28.174 1.00 30.41 213 GLY A CA 1
ATOM 1559 C C . GLY A 1 213 ? -17.850 -13.051 -27.775 1.00 34.47 213 GLY A C 1
ATOM 1560 O O . GLY A 1 213 ? -18.674 -12.421 -28.442 1.00 37.27 213 GLY A O 1
ATOM 1561 N N . GLY A 1 214 ? -17.267 -12.544 -26.691 1.00 36.06 214 GLY A N 1
ATOM 1562 C CA . GLY A 1 214 ? -17.635 -11.236 -26.189 1.00 45.55 214 GLY A CA 1
ATOM 1563 C C . GLY A 1 214 ? -16.476 -10.283 -25.985 1.00 39.16 214 GLY A C 1
ATOM 1564 O O . GLY A 1 214 ? -16.605 -9.084 -26.248 1.00 48.40 214 GLY A O 1
ATOM 1565 N N . THR A 1 215 ? -15.340 -10.793 -25.517 1.00 45.43 215 THR A N 1
ATOM 1566 C CA . THR A 1 215 ? -14.198 -9.961 -25.169 1.00 46.58 215 THR A CA 1
ATOM 1567 C C . THR A 1 215 ? -13.003 -10.293 -26.055 1.00 40.80 215 THR A C 1
ATOM 1568 O O . THR A 1 215 ? -12.963 -11.322 -26.735 1.00 35.46 215 THR A O 1
ATOM 1572 N N . MET A 1 216 ? -12.020 -9.394 -26.033 1.00 48.36 216 MET A N 1
ATOM 1573 C CA . MET A 1 216 ? -10.761 -9.553 -26.760 1.00 35.39 216 MET A CA 1
ATOM 1574 C C . MET A 1 216 ? -9.631 -9.324 -25.761 1.00 41.16 216 MET A C 1
ATOM 1575 O O . MET A 1 216 ? -9.277 -8.178 -25.468 1.00 47.12 216 MET A O 1
ATOM 1580 N N . ASP A 1 217 ? -9.069 -10.410 -25.238 1.00 35.31 217 ASP A N 1
ATOM 1581 C CA . ASP A 1 217 ? -8.033 -10.335 -24.216 1.00 40.12 217 ASP A CA 1
ATOM 1582 C C . ASP A 1 217 ? -6.665 -10.244 -24.884 1.00 39.35 217 ASP A C 1
ATOM 1583 O O . ASP A 1 217 ? -6.307 -11.102 -25.699 1.00 37.12 217 ASP A O 1
ATOM 1588 N N . ILE A 1 218 ? -5.903 -9.208 -24.535 1.00 32.09 218 ILE A N 1
ATOM 1589 C CA . ILE A 1 218 ? -4.644 -8.886 -25.196 1.00 41.57 218 ILE A CA 1
ATOM 1590 C C . ILE A 1 218 ? -3.516 -8.918 -24.174 1.00 32.96 218 ILE A C 1
ATOM 1591 O O . ILE A 1 218 ? -3.699 -8.519 -23.018 1.00 36.58 218 ILE A O 1
ATOM 1596 N N . ALA A 1 219 ? -2.351 -9.398 -24.606 1.00 41.68 219 ALA A N 1
ATOM 1597 C CA . ALA A 1 219 ? -1.140 -9.380 -23.795 1.00 29.97 219 ALA A CA 1
ATOM 1598 C C . ALA A 1 219 ? 0.053 -9.240 -24.727 1.00 35.61 219 ALA A C 1
ATOM 1599 O O . ALA A 1 219 ? 0.157 -9.977 -25.712 1.00 44.81 219 ALA A O 1
ATOM 1601 N N . VAL A 1 220 ? 0.942 -8.297 -24.421 1.00 40.21 220 VAL A N 1
ATOM 1602 C CA . VAL A 1 220 ? 2.104 -8.007 -25.254 1.00 37.77 220 VAL A CA 1
ATOM 1603 C C . VAL A 1 220 ? 3.365 -8.270 -24.442 1.00 27.22 220 VAL A C 1
ATOM 1604 O O . VAL A 1 220 ? 3.511 -7.756 -23.327 1.00 28.47 220 VAL A O 1
ATOM 1608 N N . TYR A 1 221 ? 4.272 -9.063 -25.007 1.00 37.57 221 TYR A N 1
ATOM 1609 C CA . TYR A 1 221 ? 5.531 -9.421 -24.367 1.00 40.13 221 TYR A CA 1
ATOM 1610 C C . TYR A 1 221 ? 6.690 -8.900 -25.203 1.00 41.33 221 TYR A C 1
ATOM 1611 O O . TYR A 1 221 ? 6.751 -9.157 -26.409 1.00 42.19 221 TYR A O 1
ATOM 1620 N N . THR A 1 222 ? 7.598 -8.161 -24.566 1.00 38.99 222 THR A N 1
ATOM 1621 C CA . THR A 1 222 ? 8.861 -7.773 -25.180 1.00 46.45 222 THR A CA 1
ATOM 1622 C C . THR A 1 222 ? 9.978 -7.991 -24.172 1.00 48.85 222 THR A C 1
ATOM 1623 O O . THR A 1 222 ? 9.809 -7.714 -22.981 1.00 39.01 222 THR A O 1
ATOM 1627 N N . GLY A 1 223 ? 11.116 -8.484 -24.654 1.00 44.85 223 GLY A N 1
ATOM 1628 C CA . GLY A 1 223 ? 12.225 -8.789 -23.766 1.00 24.98 223 GLY A CA 1
ATOM 1629 C C . GLY A 1 223 ? 11.899 -9.834 -22.725 1.00 35.47 223 GLY A C 1
ATOM 1630 O O . GLY A 1 223 ? 12.418 -9.770 -21.605 1.00 47.70 223 GLY A O 1
ATOM 1631 N N . GLY A 1 224 ? 11.044 -10.798 -23.063 1.00 46.11 224 GLY A N 1
ATOM 1632 C CA . GLY A 1 224 ? 10.642 -11.811 -22.109 1.00 39.80 224 GLY A CA 1
ATOM 1633 C C . GLY A 1 224 ? 9.829 -11.296 -20.945 1.00 31.37 224 GLY A C 1
ATOM 1634 O O . GLY A 1 224 ? 9.696 -11.995 -19.937 1.00 43.94 224 GLY A O 1
ATOM 1635 N N . ALA A 1 225 ? 9.274 -10.092 -21.056 1.00 41.94 225 ALA A N 1
ATOM 1636 C CA . ALA A 1 225 ? 8.541 -9.462 -19.969 1.00 42.75 225 ALA A CA 1
ATOM 1637 C C . ALA A 1 225 ? 7.170 -9.018 -20.456 1.00 39.90 225 ALA A C 1
ATOM 1638 O O . ALA A 1 225 ? 7.020 -8.581 -21.601 1.00 42.37 225 ALA A O 1
ATOM 1640 N N . LEU A 1 226 ? 6.175 -9.131 -19.580 1.00 36.38 226 LEU A N 1
ATOM 1641 C CA . LEU A 1 226 ? 4.823 -8.684 -19.890 1.00 33.17 226 LEU A CA 1
ATOM 1642 C C . LEU A 1 226 ? 4.764 -7.164 -19.806 1.00 39.98 226 LEU A C 1
ATOM 1643 O O . LEU A 1 226 ? 4.967 -6.587 -18.731 1.00 37.57 226 LEU A O 1
ATOM 1648 N N . ARG A 1 227 ? 4.483 -6.515 -20.934 1.00 27.62 227 ARG A N 1
ATOM 1649 C CA . ARG A 1 227 ? 4.489 -5.059 -21.003 1.00 40.87 227 ARG A CA 1
ATOM 1650 C C . ARG A 1 227 ? 3.100 -4.442 -21.036 1.00 38.37 227 ARG A C 1
ATOM 1651 O O . ARG A 1 227 ? 2.938 -3.295 -20.607 1.00 43.19 227 ARG A O 1
ATOM 1659 N N . HIS A 1 228 ? 2.095 -5.162 -21.530 1.00 46.59 228 HIS A N 1
ATOM 1660 C CA . HIS A 1 228 ? 0.774 -4.577 -21.705 1.00 38.54 228 HIS A CA 1
ATOM 1661 C C . HIS A 1 228 ? -0.294 -5.657 -21.639 1.00 38.61 228 HIS A C 1
ATOM 1662 O O . HIS A 1 228 ? -0.088 -6.777 -22.115 1.00 43.33 228 HIS A O 1
ATOM 1669 N N . THR A 1 229 ? -1.433 -5.306 -21.045 1.00 43.68 229 THR A N 1
ATOM 1670 C CA . THR A 1 229 ? -2.623 -6.145 -21.031 1.00 37.44 229 THR A CA 1
ATOM 1671 C C . THR A 1 229 ? -3.836 -5.257 -21.263 1.00 31.91 229 THR A C 1
ATOM 1672 O O . THR A 1 229 ? -3.876 -4.119 -20.788 1.00 43.50 229 THR A O 1
ATOM 1676 N N . LYS A 1 230 ? -4.821 -5.776 -21.992 1.00 40.03 230 LYS A N 1
ATOM 1677 C CA . LYS A 1 230 ? -5.994 -4.983 -22.330 1.00 41.65 230 LYS A CA 1
ATOM 1678 C C . LYS A 1 230 ? -7.131 -5.902 -22.752 1.00 40.35 230 LYS A C 1
ATOM 1679 O O . LYS A 1 230 ? -6.900 -6.936 -23.383 1.00 46.81 230 LYS A O 1
ATOM 1685 N N . VAL A 1 231 ? -8.355 -5.515 -22.394 1.00 47.84 231 VAL A N 1
ATOM 1686 C CA . VAL A 1 231 ? -9.570 -6.174 -22.856 1.00 34.64 231 VAL A CA 1
ATOM 1687 C C . VAL A 1 231 ? -10.298 -5.227 -23.798 1.00 30.40 231 VAL A C 1
ATOM 1688 O O . VAL A 1 231 ? -10.412 -4.027 -23.522 1.00 34.52 231 VAL A O 1
ATOM 1692 N N . ILE A 1 232 ? -10.784 -5.765 -24.910 1.00 30.98 232 ILE A N 1
ATOM 1693 C CA . ILE A 1 232 ? -11.632 -5.035 -25.842 1.00 30.13 232 ILE A CA 1
ATOM 1694 C C . ILE A 1 232 ? -12.945 -5.804 -25.958 1.00 36.53 232 ILE A C 1
ATOM 1695 O O . ILE A 1 232 ? -12.945 -6.965 -26.375 1.00 44.21 232 ILE A O 1
ATOM 1700 N N . PRO A 1 233 ? -14.081 -5.209 -25.595 1.00 41.90 233 PRO A N 1
ATOM 1701 C CA . PRO A 1 233 ? -15.324 -5.986 -25.490 1.00 41.91 233 PRO A CA 1
ATOM 1702 C C . PRO A 1 233 ? -16.074 -6.130 -26.806 1.00 41.60 233 PRO A C 1
ATOM 1703 O O . PRO A 1 233 ? -17.298 -5.968 -26.840 1.00 44.58 233 PRO A O 1
ATOM 1707 N N . TYR A 1 234 ? -15.366 -6.440 -27.890 1.00 40.97 234 TYR A N 1
ATOM 1708 C CA . TYR A 1 234 ? -16.002 -6.668 -29.189 1.00 34.75 234 TYR A CA 1
ATOM 1709 C C . TYR A 1 234 ? -15.341 -7.882 -29.833 1.00 34.74 234 TYR A C 1
ATOM 1710 O O . TYR A 1 234 ? -14.214 -7.792 -30.330 1.00 44.58 234 TYR A O 1
ATOM 1719 N N . ALA A 1 235 ? -16.046 -9.013 -29.824 1.00 38.97 235 ALA A N 1
ATOM 1720 C CA . ALA A 1 235 ? -15.516 -10.241 -30.399 1.00 36.52 235 ALA A CA 1
ATOM 1721 C C . ALA A 1 235 ? -16.555 -10.950 -31.261 1.00 45.57 235 ALA A C 1
ATOM 1722 O O . ALA A 1 235 ? -17.361 -10.297 -31.932 1.00 49.89 235 ALA A O 1
ATOM 1724 N N . GLY A 1 236 ? -16.554 -12.287 -31.222 1.00 41.63 236 GLY A N 1
ATOM 1725 C CA . GLY A 1 236 ? -17.285 -13.073 -32.207 1.00 43.76 236 GLY A CA 1
ATOM 1726 C C . GLY A 1 236 ? -18.756 -12.731 -32.336 1.00 34.08 236 GLY A C 1
ATOM 1727 O O . GLY A 1 236 ? -19.328 -12.844 -33.424 1.00 39.44 236 GLY A O 1
ATOM 1728 N N . ASN A 1 237 ? -19.394 -12.313 -31.239 1.00 37.60 237 ASN A N 1
ATOM 1729 C CA . ASN A 1 237 ? -20.820 -12.002 -31.297 1.00 28.06 237 ASN A CA 1
ATOM 1730 C C . ASN A 1 237 ? -21.101 -10.799 -32.188 1.00 34.55 237 ASN A C 1
ATOM 1731 O O . ASN A 1 237 ? -22.172 -10.721 -32.800 1.00 49.05 237 ASN A O 1
ATOM 1736 N N . VAL A 1 238 ? -20.159 -9.858 -32.276 1.00 31.47 238 VAL A N 1
ATOM 1737 C CA . VAL A 1 238 ? -20.365 -8.684 -33.118 1.00 37.90 238 VAL A CA 1
ATOM 1738 C C . VAL A 1 238 ? -20.336 -9.074 -34.592 1.00 32.34 238 VAL A C 1
ATOM 1739 O O . VAL A 1 238 ? -21.087 -8.525 -35.408 1.00 37.69 238 VAL A O 1
ATOM 1743 N N . VAL A 1 239 ? -19.479 -10.032 -34.955 1.00 50.39 239 VAL A N 1
ATOM 1744 C CA . VAL A 1 239 ? -19.452 -10.526 -36.329 1.00 44.37 239 VAL A CA 1
ATOM 1745 C C . VAL A 1 239 ? -20.784 -11.170 -36.687 1.00 35.74 239 VAL A C 1
ATOM 1746 O O . VAL A 1 239 ? -21.304 -10.986 -37.795 1.00 42.62 239 VAL A O 1
ATOM 1750 N N . THR A 1 240 ? -21.359 -11.932 -35.754 1.00 46.99 240 THR A N 1
ATOM 1751 C CA . THR A 1 240 ? -22.648 -12.572 -35.996 1.00 38.12 240 THR A CA 1
ATOM 1752 C C . THR A 1 240 ? -23.747 -11.540 -36.210 1.00 41.60 240 THR A C 1
ATOM 1753 O O . THR A 1 240 ? -24.536 -11.643 -37.157 1.00 46.76 240 THR A O 1
ATOM 1757 N N . SER A 1 241 ? -23.819 -10.540 -35.328 1.00 44.63 241 SER A N 1
ATOM 1758 C CA . SER A 1 241 ? -24.854 -9.518 -35.448 1.00 36.84 241 SER A CA 1
ATOM 1759 C C . SER A 1 241 ? -24.727 -8.742 -36.751 1.00 45.47 241 SER A C 1
ATOM 1760 O O . SER A 1 241 ? -25.727 -8.233 -37.269 1.00 64.67 241 SER A O 1
ATOM 1763 N N . ASP A 1 242 ? -23.512 -8.639 -37.297 1.00 44.89 242 ASP A N 1
ATOM 1764 C CA . ASP A 1 242 ? -23.353 -8.018 -38.606 1.00 48.41 242 ASP A CA 1
ATOM 1765 C C . ASP A 1 242 ? -23.967 -8.869 -39.708 1.00 44.97 242 ASP A C 1
ATOM 1766 O O . ASP A 1 242 ? -24.488 -8.327 -40.689 1.00 36.40 242 ASP A O 1
ATOM 1771 N N . ILE A 1 243 ? -23.913 -10.193 -39.569 1.00 33.14 243 ILE A N 1
ATOM 1772 C CA . ILE A 1 243 ? -24.508 -11.072 -40.569 1.00 37.89 243 ILE A CA 1
ATOM 1773 C C . ILE A 1 243 ? -26.025 -11.084 -40.439 1.00 53.21 243 ILE A C 1
ATOM 1774 O O . ILE A 1 243 ? -26.745 -11.048 -41.443 1.00 54.12 243 ILE A O 1
ATOM 1779 N N . ALA A 1 244 ? -26.533 -11.134 -39.206 1.00 45.14 244 ALA A N 1
ATOM 1780 C CA . ALA A 1 244 ? -27.976 -11.082 -38.998 1.00 43.61 244 ALA A CA 1
ATOM 1781 C C . ALA A 1 244 ? -28.552 -9.754 -39.474 1.00 47.94 244 ALA A C 1
ATOM 1782 O O . ALA A 1 244 ? -29.676 -9.702 -39.986 1.00 51.35 244 ALA A O 1
ATOM 1784 N N . TYR A 1 245 ? -27.790 -8.670 -39.318 1.00 40.97 245 TYR A N 1
ATOM 1785 C CA . TYR A 1 245 ? -28.264 -7.361 -39.752 1.00 39.51 245 TYR A CA 1
ATOM 1786 C C . TYR A 1 245 ? -28.215 -7.227 -41.269 1.00 43.98 245 TYR A C 1
ATOM 1787 O O . TYR A 1 245 ? -29.146 -6.689 -41.880 1.00 56.58 245 TYR A O 1
ATOM 1796 N N . ALA A 1 246 ? -27.145 -7.723 -41.896 1.00 46.57 246 ALA A N 1
ATOM 1797 C CA . ALA A 1 246 ? -26.946 -7.485 -43.323 1.00 43.60 246 ALA A CA 1
ATOM 1798 C C . ALA A 1 246 ? -27.944 -8.264 -44.172 1.00 42.06 246 ALA A C 1
ATOM 1799 O O . ALA A 1 246 ? -28.442 -7.748 -45.179 1.00 43.37 246 ALA A O 1
ATOM 1801 N N . PHE A 1 247 ? -28.246 -9.504 -43.792 1.00 54.68 247 PHE A N 1
ATOM 1802 C CA . PHE A 1 247 ? -29.128 -10.357 -44.577 1.00 55.16 247 PHE A CA 1
ATOM 1803 C C . PHE A 1 247 ? -30.499 -10.540 -43.937 1.00 56.62 247 PHE A C 1
ATOM 1804 O O . PHE A 1 247 ? -31.313 -11.313 -44.454 1.00 64.36 247 PHE A O 1
ATOM 1812 N N . GLY A 1 248 ? -30.775 -9.851 -42.830 1.00 52.20 248 GLY A N 1
ATOM 1813 C CA . GLY A 1 248 ? -32.063 -9.948 -42.167 1.00 56.94 248 GLY A CA 1
ATOM 1814 C C . GLY A 1 248 ? -32.403 -11.353 -41.713 1.00 68.69 248 GLY A C 1
ATOM 1815 O O . GLY A 1 248 ? -33.433 -11.909 -42.106 1.00 71.10 248 GLY A O 1
ATOM 1816 N N . THR A 1 249 ? -31.544 -11.936 -40.885 1.00 59.52 249 THR A N 1
ATOM 1817 C CA . THR A 1 249 ? -31.644 -13.324 -40.468 1.00 58.77 249 THR A CA 1
ATOM 1818 C C . THR A 1 249 ? -31.710 -13.416 -38.950 1.00 53.29 249 THR A C 1
ATOM 1819 O O . THR A 1 249 ? -31.257 -12.509 -38.243 1.00 34.70 249 THR A O 1
ATOM 1823 N N . PRO A 1 250 ? -32.280 -14.494 -38.415 1.00 51.94 250 PRO A N 1
ATOM 1824 C CA . PRO A 1 250 ? -32.199 -14.735 -36.971 1.00 47.40 250 PRO A CA 1
ATOM 1825 C C . PRO A 1 250 ? -30.754 -14.835 -36.525 1.00 54.19 250 PRO A C 1
ATOM 1826 O O . PRO A 1 250 ? -29.908 -15.384 -37.248 1.00 56.30 250 PRO A O 1
ATOM 1830 N N . PRO A 1 251 ? -30.424 -14.312 -35.341 1.00 46.42 251 PRO A N 1
ATOM 1831 C CA . PRO A 1 251 ? -29.022 -14.337 -34.893 1.00 44.67 251 PRO A CA 1
ATOM 1832 C C . PRO A 1 251 ? -28.485 -15.736 -34.658 1.00 35.79 251 PRO A C 1
ATOM 1833 O O . PRO A 1 251 ? -27.261 -15.919 -34.640 1.00 44.99 251 PRO A O 1
ATOM 1837 N N . SER A 1 252 ? -29.357 -16.730 -34.479 1.00 49.37 252 SER A N 1
ATOM 1838 C CA . SER A 1 252 ? -28.900 -18.103 -34.305 1.00 42.60 252 SER A CA 1
ATOM 1839 C C . SER A 1 252 ? -28.455 -18.726 -35.621 1.00 55.47 252 SER A C 1
ATOM 1840 O O . SER A 1 252 ? -27.542 -19.560 -35.629 1.00 56.63 252 SER A O 1
ATOM 1843 N N . ASP A 1 253 ? -29.080 -18.345 -36.735 1.00 56.66 253 ASP A N 1
ATOM 1844 C CA . ASP A 1 253 ? -28.681 -18.861 -38.036 1.00 63.70 253 ASP A CA 1
ATOM 1845 C C . ASP A 1 253 ? -27.593 -18.024 -38.692 1.00 50.31 253 ASP A C 1
ATOM 1846 O O . ASP A 1 253 ? -26.944 -18.503 -39.629 1.00 41.02 253 ASP A O 1
ATOM 1851 N N . ALA A 1 254 ? -27.381 -16.789 -38.229 1.00 50.93 254 ALA A N 1
ATOM 1852 C CA . ALA A 1 254 ? -26.201 -16.042 -38.649 1.00 42.62 254 ALA A CA 1
ATOM 1853 C C . ALA A 1 254 ? -24.941 -16.604 -38.005 1.00 46.18 254 ALA A C 1
ATOM 1854 O O . ALA A 1 254 ? -23.863 -16.563 -38.609 1.00 47.91 254 ALA A O 1
ATOM 1856 N N . GLU A 1 255 ? -25.059 -17.131 -36.784 1.00 44.03 255 GLU A N 1
ATOM 1857 C CA . GLU A 1 255 ? -23.933 -17.801 -36.145 1.00 35.73 255 GLU A CA 1
ATOM 1858 C C . GLU A 1 255 ? -23.650 -19.148 -36.797 1.00 39.30 255 GLU A C 1
ATOM 1859 O O . GLU A 1 255 ? -22.495 -19.584 -36.845 1.00 49.80 255 GLU A O 1
ATOM 1865 N N . ALA A 1 256 ? -24.685 -19.806 -37.324 1.00 44.35 256 ALA A N 1
ATOM 1866 C CA . ALA A 1 256 ? -24.491 -21.092 -37.984 1.00 42.94 256 ALA A CA 1
ATOM 1867 C C . ALA A 1 256 ? -23.814 -20.921 -39.339 1.00 38.88 256 ALA A C 1
ATOM 1868 O O . ALA A 1 256 ? -22.854 -21.633 -39.657 1.00 44.71 256 ALA A O 1
ATOM 1870 N N . ILE A 1 257 ? -24.301 -19.980 -40.153 1.00 38.84 257 ILE A N 1
ATOM 1871 C CA . ILE A 1 257 ? -23.705 -19.763 -41.468 1.00 41.37 257 ILE A CA 1
ATOM 1872 C C . ILE A 1 257 ? -22.282 -19.233 -41.332 1.00 42.61 257 ILE A C 1
ATOM 1873 O O . ILE A 1 257 ? -21.437 -19.466 -42.205 1.00 43.89 257 ILE A O 1
ATOM 1878 N N . LYS A 1 258 ? -21.984 -18.533 -40.234 1.00 39.43 258 LYS A N 1
ATOM 1879 C CA . LYS A 1 258 ? -20.646 -17.980 -40.051 1.00 43.88 258 LYS A CA 1
ATOM 1880 C C . LYS A 1 258 ? -19.633 -19.069 -39.717 1.00 43.57 258 LYS A C 1
ATOM 1881 O O . LYS A 1 258 ? -18.502 -19.045 -40.215 1.00 33.40 258 LYS A O 1
ATOM 1887 N N . VAL A 1 259 ? -20.016 -20.028 -38.874 1.00 41.50 259 VAL A N 1
ATOM 1888 C CA . VAL A 1 259 ? -19.073 -21.062 -38.460 1.00 35.25 259 VAL A CA 1
ATOM 1889 C C . VAL A 1 259 ? -18.844 -22.063 -39.586 1.00 32.25 259 VAL A C 1
ATOM 1890 O O . VAL A 1 259 ? -17.725 -22.553 -39.782 1.00 42.55 259 VAL A O 1
ATOM 1894 N N . ARG A 1 260 ? -19.888 -22.369 -40.356 1.00 39.11 260 ARG A N 1
ATOM 1895 C CA . ARG A 1 260 ? -19.792 -23.391 -41.391 1.00 39.77 260 ARG A CA 1
ATOM 1896 C C . ARG A 1 260 ? -19.353 -22.840 -42.742 1.00 34.16 260 ARG A C 1
ATOM 1897 O O . ARG A 1 260 ? -18.723 -23.567 -43.520 1.00 39.89 260 ARG A O 1
ATOM 1905 N N . HIS A 1 261 ? -19.661 -21.577 -43.045 1.00 37.83 261 HIS A N 1
ATOM 1906 C CA . HIS A 1 261 ? -19.341 -21.005 -44.345 1.00 43.33 261 HIS A CA 1
ATOM 1907 C C . HIS A 1 261 ? -18.568 -19.695 -44.272 1.00 54.60 261 HIS A C 1
ATOM 1908 O O . HIS A 1 261 ? -18.241 -19.134 -45.324 1.00 43.25 261 HIS A O 1
ATOM 1915 N N . GLY A 1 262 ? -18.263 -19.194 -43.078 1.00 39.05 262 GLY A N 1
ATOM 1916 C CA . GLY A 1 262 ? -17.631 -17.898 -42.965 1.00 38.11 262 GLY A CA 1
ATOM 1917 C C . GLY A 1 262 ? -16.181 -17.902 -43.409 1.00 54.40 262 GLY A C 1
ATOM 1918 O O . GLY A 1 262 ? -15.526 -18.940 -43.515 1.00 53.90 262 GLY A O 1
ATOM 1919 N N . CYS A 1 263 ? -15.678 -16.695 -43.669 1.00 46.15 263 CYS A N 1
ATOM 1920 C CA . CYS A 1 263 ? -14.303 -16.491 -44.106 1.00 38.86 263 CYS A CA 1
ATOM 1921 C C . CYS A 1 263 ? -13.938 -15.016 -44.004 1.00 47.75 263 CYS A C 1
ATOM 1922 O O . CYS A 1 263 ? -14.615 -14.163 -44.586 1.00 42.48 263 CYS A O 1
ATOM 1925 N N . ALA A 1 264 ? -12.873 -14.702 -43.267 1.00 59.81 264 ALA A N 1
ATOM 1926 C CA . ALA A 1 264 ? -12.453 -13.321 -43.064 1.00 44.13 264 ALA A CA 1
ATOM 1927 C C . ALA A 1 264 ? -11.673 -12.753 -44.244 1.00 40.35 264 ALA A C 1
ATOM 1928 O O . ALA A 1 264 ? -11.150 -11.639 -44.140 1.00 55.57 264 ALA A O 1
ATOM 1930 N N . LEU A 1 265 ? -11.582 -13.483 -45.354 1.00 57.61 265 LEU A N 1
ATOM 1931 C CA . LEU A 1 265 ? -10.861 -13.034 -46.541 1.00 63.19 265 LEU A CA 1
ATOM 1932 C C . LEU A 1 265 ? -11.731 -13.311 -47.760 1.00 68.36 265 LEU A C 1
ATOM 1933 O O . LEU A 1 265 ? -11.911 -14.469 -48.148 1.00 66.56 265 LEU A O 1
ATOM 1938 N N . GLY A 1 266 ? -12.262 -12.250 -48.367 1.00 60.75 266 GLY A N 1
ATOM 1939 C CA . GLY A 1 266 ? -13.166 -12.407 -49.493 1.00 70.42 266 GLY A CA 1
ATOM 1940 C C . GLY A 1 266 ? -12.499 -12.789 -50.799 1.00 70.30 266 GLY A C 1
ATOM 1941 O O . GLY A 1 266 ? -13.207 -13.088 -51.766 1.00 75.95 266 GLY A O 1
ATOM 1942 N N . SER A 1 267 ? -11.168 -12.794 -50.850 1.00 63.73 267 SER A N 1
ATOM 1943 C CA . SER A 1 267 ? -10.444 -13.070 -52.084 1.00 67.62 267 SER A CA 1
ATOM 1944 C C . SER A 1 267 ? -10.208 -14.554 -52.332 1.00 66.33 267 SER A C 1
ATOM 1945 O O . SER A 1 267 ? -9.757 -14.916 -53.424 1.00 71.61 267 SER A O 1
ATOM 1948 N N . ILE A 1 268 ? -10.497 -15.418 -51.362 1.00 55.70 268 ILE A N 1
ATOM 1949 C CA . ILE A 1 268 ? -10.199 -16.839 -51.472 1.00 60.21 268 ILE A CA 1
ATOM 1950 C C . ILE A 1 268 ? -11.473 -17.684 -51.485 1.00 67.87 268 ILE A C 1
ATOM 1951 O O . ILE A 1 268 ? -11.436 -18.872 -51.178 1.00 72.04 268 ILE A O 1
ATOM 1956 N N . VAL A 1 269 ? -12.601 -17.085 -51.859 1.00 72.88 269 VAL A N 1
ATOM 1957 C CA . VAL A 1 269 ? -13.896 -17.756 -51.872 1.00 69.31 269 VAL A CA 1
ATOM 1958 C C . VAL A 1 269 ? -14.298 -18.025 -53.315 1.00 79.37 269 VAL A C 1
ATOM 1959 O O . VAL A 1 269 ? -14.233 -17.126 -54.163 1.00 73.67 269 VAL A O 1
ATOM 1963 N N . GLY A 1 270 ? -14.715 -19.260 -53.590 1.00 70.22 270 GLY A N 1
ATOM 1964 C CA . GLY A 1 270 ? -15.173 -19.597 -54.925 1.00 79.61 270 GLY A CA 1
ATOM 1965 C C . GLY A 1 270 ? -16.393 -18.788 -55.320 1.00 99.04 270 GLY A C 1
ATOM 1966 O O . GLY A 1 270 ? -17.220 -18.415 -54.486 1.00 102.45 270 GLY A O 1
ATOM 1967 N N . LYS A 1 271 ? -16.503 -18.518 -56.621 1.00 96.31 271 LYS A N 1
ATOM 1968 C CA . LYS A 1 271 ? -17.533 -17.602 -57.097 1.00 95.45 271 LYS A CA 1
ATOM 1969 C C . LYS A 1 271 ? -18.930 -18.196 -56.944 1.00 103.94 271 LYS A C 1
ATOM 1970 O O . LYS A 1 271 ? -19.870 -17.490 -56.561 1.00 100.31 271 LYS A O 1
ATOM 1976 N N . ASP A 1 272 ? -19.088 -19.487 -57.218 1.00 97.04 272 ASP A N 1
ATOM 1977 C CA . ASP A 1 272 ? -20.413 -20.079 -57.332 1.00 96.17 272 ASP A CA 1
ATOM 1978 C C . ASP A 1 272 ? -20.826 -20.892 -56.109 1.00 98.24 272 ASP A C 1
ATOM 1979 O O . ASP A 1 272 ? -21.846 -21.586 -56.161 1.00 102.39 272 ASP A O 1
ATOM 1984 N N . GLU A 1 273 ? -20.073 -20.820 -55.014 1.00 106.11 273 GLU A N 1
ATOM 1985 C CA . GLU A 1 273 ? -20.543 -21.404 -53.764 1.00 90.63 273 GLU A CA 1
ATOM 1986 C C . GLU A 1 273 ? -21.619 -20.511 -53.157 1.00 87.61 273 GLU A C 1
ATOM 1987 O O . GLU A 1 273 ? -21.428 -19.300 -53.015 1.00 88.82 273 GLU A O 1
ATOM 1993 N N . SER A 1 274 ? -22.753 -21.110 -52.804 1.00 83.40 274 SER A N 1
ATOM 1994 C CA . SER A 1 274 ? -23.885 -20.370 -52.271 1.00 68.76 274 SER A CA 1
ATOM 1995 C C . SER A 1 274 ? -24.518 -21.164 -51.138 1.00 76.97 274 SER A C 1
ATOM 1996 O O . SER A 1 274 ? -24.567 -22.396 -51.175 1.00 78.24 274 SER A O 1
ATOM 1999 N N . VAL A 1 275 ? -24.999 -20.447 -50.127 1.00 79.79 275 VAL A N 1
ATOM 2000 C CA . VAL A 1 275 ? -25.615 -21.057 -48.955 1.00 71.29 275 VAL A CA 1
ATOM 2001 C C . VAL A 1 275 ? -26.974 -20.415 -48.706 1.00 62.51 275 VAL A C 1
ATOM 2002 O O . VAL A 1 275 ? -27.139 -19.199 -48.850 1.00 68.52 275 VAL A O 1
ATOM 2006 N N . GLU A 1 276 ? -27.957 -21.249 -48.368 1.00 60.82 276 GLU A N 1
ATOM 2007 C CA . GLU A 1 276 ? -29.303 -20.786 -48.070 1.00 60.02 276 GLU A CA 1
ATOM 2008 C C . GLU A 1 276 ? -29.374 -20.225 -46.656 1.00 69.58 276 GLU A C 1
ATOM 2009 O O . GLU A 1 276 ? -28.641 -20.647 -45.757 1.00 66.52 276 GLU A O 1
ATOM 2015 N N . VAL A 1 277 ? -30.277 -19.270 -46.463 1.00 92.87 277 VAL A N 1
ATOM 2016 C CA . VAL A 1 277 ? -30.377 -18.550 -45.196 1.00 83.28 277 VAL A CA 1
ATOM 2017 C C . VAL A 1 277 ? -31.843 -18.350 -44.833 1.00 74.88 277 VAL A C 1
ATOM 2018 O O . VAL A 1 277 ? -32.599 -17.762 -45.618 1.00 75.42 277 VAL A O 1
ATOM 2022 N N . PRO A 1 278 ? -32.290 -18.820 -43.669 1.00 74.61 278 PRO A N 1
ATOM 2023 C CA . PRO A 1 278 ? -33.651 -18.496 -43.221 1.00 91.77 278 PRO A CA 1
ATOM 2024 C C . PRO A 1 278 ? -33.742 -17.035 -42.802 1.00 94.84 278 PRO A C 1
ATOM 2025 O O . PRO A 1 278 ? -32.882 -16.528 -42.077 1.00 87.26 278 PRO A O 1
ATOM 2029 N N . SER A 1 279 ? -34.787 -16.360 -43.267 1.00 96.39 279 SER A N 1
ATOM 2030 C CA . SER A 1 279 ? -34.991 -14.949 -42.977 1.00 92.94 279 SER A CA 1
ATOM 2031 C C . SER A 1 279 ? -35.916 -14.775 -41.777 1.00 90.79 279 SER A C 1
ATOM 2032 O O . SER A 1 279 ? -36.515 -15.727 -41.271 1.00 81.37 279 SER A O 1
ATOM 2035 N N . VAL A 1 280 ? -36.025 -13.533 -41.324 1.00 97.89 280 VAL A N 1
ATOM 2036 C CA . VAL A 1 280 ? -36.811 -13.183 -40.147 1.00 106.92 280 VAL A CA 1
ATOM 2037 C C . VAL A 1 280 ? -38.225 -12.817 -40.576 1.00 108.57 280 VAL A C 1
ATOM 2038 O O . VAL A 1 280 ? -38.456 -12.376 -41.703 1.00 98.06 280 VAL A O 1
ATOM 2042 N N . GLY A 1 281 ? -39.185 -13.026 -39.680 1.00 102.99 281 GLY A N 1
ATOM 2043 C CA . GLY A 1 281 ? -40.541 -12.553 -39.900 1.00 85.42 281 GLY A CA 1
ATOM 2044 C C . GLY A 1 281 ? -41.408 -13.409 -40.799 1.00 94.09 281 GLY A C 1
ATOM 2045 O O . GLY A 1 281 ? -42.217 -12.870 -41.567 1.00 84.27 281 GLY A O 1
ATOM 2046 N N . GLY A 1 282 ? -41.278 -14.732 -40.717 1.00 97.63 282 GLY A N 1
ATOM 2047 C CA . GLY A 1 282 ? -42.077 -15.608 -41.555 1.00 96.99 282 GLY A CA 1
ATOM 2048 C C . GLY A 1 282 ? -41.844 -15.442 -43.038 1.00 96.35 282 GLY A C 1
ATOM 2049 O O . GLY A 1 282 ? -42.722 -15.776 -43.838 1.00 84.04 282 GLY A O 1
ATOM 2050 N N . ARG A 1 283 ? -40.685 -14.938 -43.427 1.00 106.88 283 ARG A N 1
ATOM 2051 C CA . ARG A 1 283 ? -40.316 -14.678 -44.809 1.00 93.42 283 ARG A CA 1
ATOM 2052 C C . ARG A 1 283 ? -39.463 -15.826 -45.349 1.00 95.94 283 ARG A C 1
ATOM 2053 O O . ARG A 1 283 ? -39.007 -16.686 -44.590 1.00 84.07 283 ARG A O 1
ATOM 2061 N N . PRO A 1 284 ? -39.249 -15.897 -46.666 1.00 104.11 284 PRO A N 1
ATOM 2062 C CA . PRO A 1 284 ? -38.653 -17.109 -47.249 1.00 106.63 284 PRO A CA 1
ATOM 2063 C C . PRO A 1 284 ? -37.158 -17.180 -46.994 1.00 103.17 284 PRO A C 1
ATOM 2064 O O . PRO A 1 284 ? -36.562 -16.237 -46.455 1.00 90.88 284 PRO A O 1
ATOM 2068 N N . PRO A 1 285 ? -36.523 -18.298 -47.351 1.00 98.90 285 PRO A N 1
ATOM 2069 C CA . PRO A 1 285 ? -35.061 -18.372 -47.279 1.00 97.01 285 PRO A CA 1
ATOM 2070 C C . PRO A 1 285 ? -34.389 -17.320 -48.151 1.00 91.11 285 PRO A C 1
ATOM 2071 O O . PRO A 1 285 ? -34.997 -16.716 -49.037 1.00 70.40 285 PRO A O 1
ATOM 2075 N N . ARG A 1 286 ? -33.100 -17.112 -47.883 1.00 95.23 286 ARG A N 1
ATOM 2076 C CA . ARG A 1 286 ? -32.276 -16.147 -48.603 1.00 88.01 286 ARG A CA 1
ATOM 2077 C C . ARG A 1 286 ? -31.042 -16.867 -49.125 1.00 81.73 286 ARG A C 1
ATOM 2078 O O . ARG A 1 286 ? -30.232 -17.363 -48.336 1.00 78.92 286 ARG A O 1
ATOM 2086 N N . SER A 1 287 ? -30.895 -16.923 -50.449 1.00 81.55 287 SER A N 1
ATOM 2087 C CA . SER A 1 287 ? -29.802 -17.667 -51.076 1.00 64.80 287 SER A CA 1
ATOM 2088 C C . SER A 1 287 ? -28.707 -16.687 -51.489 1.00 72.97 287 SER A C 1
ATOM 2089 O O . SER A 1 287 ? -28.632 -16.231 -52.629 1.00 74.46 287 SER A O 1
ATOM 2092 N N . LEU A 1 288 ? -27.837 -16.370 -50.534 1.00 80.67 288 LEU A N 1
ATOM 2093 C CA . LEU A 1 288 ? -26.710 -15.485 -50.784 1.00 76.52 288 LEU A CA 1
ATOM 2094 C C . LEU A 1 288 ? -25.531 -16.307 -51.307 1.00 64.42 288 LEU A C 1
ATOM 2095 O O . LEU A 1 288 ? -25.662 -17.496 -51.609 1.00 78.36 288 LEU A O 1
ATOM 2100 N N . GLN A 1 289 ? -24.360 -15.685 -51.412 1.00 62.35 289 GLN A N 1
ATOM 2101 C CA . GLN A 1 289 ? -23.162 -16.348 -51.903 1.00 71.38 289 GLN A CA 1
ATOM 2102 C C . GLN A 1 289 ? -22.084 -16.333 -50.827 1.00 67.12 289 GLN A C 1
ATOM 2103 O O . GLN A 1 289 ? -22.034 -15.427 -49.990 1.00 75.00 289 GLN A O 1
ATOM 2109 N N . ARG A 1 290 ? -21.222 -17.354 -50.856 1.00 58.49 290 ARG A N 1
ATOM 2110 C CA . ARG A 1 290 ? -20.173 -17.467 -49.846 1.00 56.73 290 ARG A CA 1
ATOM 2111 C C . ARG A 1 290 ? -19.184 -16.311 -49.940 1.00 49.29 290 ARG A C 1
ATOM 2112 O O . ARG A 1 290 ? -18.668 -15.842 -48.918 1.00 47.64 290 ARG A O 1
ATOM 2120 N N . GLN A 1 291 ? -18.903 -15.838 -51.157 1.00 52.13 291 GLN A N 1
ATOM 2121 C CA . GLN A 1 291 ? -17.998 -14.703 -51.309 1.00 59.15 291 GLN A CA 1
ATOM 2122 C C . GLN A 1 291 ? -18.649 -13.413 -50.827 1.00 67.79 291 GLN A C 1
ATOM 2123 O O . GLN A 1 291 ? -17.988 -12.572 -50.205 1.00 62.84 291 GLN A O 1
ATOM 2129 N N . THR A 1 292 ? -19.944 -13.239 -51.103 1.00 66.48 292 THR A N 1
ATOM 2130 C CA . THR A 1 292 ? -20.658 -12.068 -50.603 1.00 48.78 292 THR A CA 1
ATOM 2131 C C . THR A 1 292 ? -20.718 -12.077 -49.080 1.00 53.68 292 THR A C 1
ATOM 2132 O O . THR A 1 292 ? -20.517 -11.040 -48.436 1.00 52.57 292 THR A O 1
ATOM 2136 N N . LEU A 1 293 ? -20.984 -13.244 -48.488 1.00 53.83 293 LEU A N 1
ATOM 2137 C CA . LEU A 1 293 ? -20.971 -13.362 -47.033 1.00 49.73 293 LEU A CA 1
ATOM 2138 C C . LEU A 1 293 ? -19.598 -13.024 -46.467 1.00 50.55 293 LEU A C 1
ATOM 2139 O O . LEU A 1 293 ? -19.491 -12.393 -45.408 1.00 42.71 293 LEU A O 1
ATOM 2144 N N . ALA A 1 294 ? -18.532 -13.428 -47.164 1.00 49.11 294 ALA A N 1
ATOM 2145 C CA . ALA A 1 294 ? -17.185 -13.090 -46.718 1.00 44.97 294 ALA A CA 1
ATOM 2146 C C . ALA A 1 294 ? -16.916 -11.595 -46.830 1.00 50.66 294 ALA A C 1
ATOM 2147 O O . ALA A 1 294 ? -16.096 -11.058 -46.076 1.00 36.69 294 ALA A O 1
ATOM 2149 N N . GLU A 1 295 ? -17.590 -10.909 -47.756 1.00 55.94 295 GLU A N 1
ATOM 2150 C CA . GLU A 1 295 ? -17.440 -9.465 -47.886 1.00 46.40 295 GLU A CA 1
ATOM 2151 C C . GLU A 1 295 ? -18.056 -8.703 -46.720 1.00 40.07 295 GLU A C 1
ATOM 2152 O O . GLU A 1 295 ? -17.809 -7.500 -46.589 1.00 43.06 295 GLU A O 1
ATOM 2158 N N . VAL A 1 296 ? -18.851 -9.366 -45.885 1.00 36.19 296 VAL A N 1
ATOM 2159 C CA . VAL A 1 296 ? -19.397 -8.762 -44.678 1.00 37.57 296 VAL A CA 1
ATOM 2160 C C . VAL A 1 296 ? -18.575 -9.134 -43.450 1.00 42.82 296 VAL A C 1
ATOM 2161 O O . VAL A 1 296 ? -18.372 -8.308 -42.560 1.00 48.81 296 VAL A O 1
ATOM 2165 N N . ILE A 1 297 ? -18.078 -10.371 -43.403 1.00 51.91 297 ILE A N 1
ATOM 2166 C CA . ILE A 1 297 ? -17.289 -10.820 -42.261 1.00 53.33 297 ILE A CA 1
ATOM 2167 C C . ILE A 1 297 ? -15.929 -10.133 -42.241 1.00 43.72 297 ILE A C 1
ATOM 2168 O O . ILE A 1 297 ? -15.459 -9.689 -41.186 1.00 57.13 297 ILE A O 1
ATOM 2173 N N . GLU A 1 298 ? -15.279 -10.030 -43.402 1.00 41.11 298 GLU A N 1
ATOM 2174 C CA . GLU A 1 298 ? -13.927 -9.490 -43.523 1.00 47.19 298 GLU A CA 1
ATOM 2175 C C . GLU A 1 298 ? -13.775 -8.095 -42.916 1.00 51.27 298 GLU A C 1
ATOM 2176 O O . GLU A 1 298 ? -12.919 -7.913 -42.041 1.00 49.91 298 GLU A O 1
ATOM 2182 N N . PRO A 1 299 ? -14.561 -7.086 -43.325 1.00 56.90 299 PRO A N 1
ATOM 2183 C CA . PRO A 1 299 ? -14.309 -5.731 -42.804 1.00 36.92 299 PRO A CA 1
ATOM 2184 C C . PRO A 1 299 ? -14.581 -5.593 -41.318 1.00 38.26 299 PRO A C 1
ATOM 2185 O O . PRO A 1 299 ? -14.038 -4.673 -40.693 1.00 47.18 299 PRO A O 1
ATOM 2189 N N . ARG A 1 300 ? -15.395 -6.470 -40.730 1.00 40.96 300 ARG A N 1
ATOM 2190 C CA . ARG A 1 300 ? -15.560 -6.446 -39.281 1.00 39.11 300 ARG A CA 1
ATOM 2191 C C . ARG A 1 300 ? -14.303 -6.941 -38.581 1.00 33.17 300 ARG A C 1
ATOM 2192 O O . ARG A 1 300 ? -13.935 -6.430 -37.517 1.00 42.82 300 ARG A O 1
ATOM 2200 N N . TYR A 1 301 ? -13.630 -7.935 -39.163 1.00 43.76 301 TYR A N 1
ATOM 2201 C CA . TYR A 1 301 ? -12.421 -8.468 -38.547 1.00 38.99 301 TYR A CA 1
ATOM 2202 C C . TYR A 1 301 ? -11.279 -7.462 -38.609 1.00 40.84 301 TYR A C 1
ATOM 2203 O O . TYR A 1 301 ? -10.496 -7.345 -37.659 1.00 39.00 301 TYR A O 1
ATOM 2212 N N . THR A 1 302 ? -11.168 -6.723 -39.716 1.00 36.46 302 THR A N 1
ATOM 2213 C CA . THR A 1 302 ? -10.115 -5.718 -39.825 1.00 45.80 302 THR A CA 1
ATOM 2214 C C . THR A 1 302 ? -10.340 -4.575 -38.842 1.00 46.10 302 THR A C 1
ATOM 2215 O O . THR A 1 302 ? -9.387 -4.086 -38.224 1.00 48.74 302 THR A O 1
ATOM 2219 N N . GLU A 1 303 ? -11.592 -4.139 -38.681 1.00 41.41 303 GLU A N 1
ATOM 2220 C CA . GLU A 1 303 ? -11.885 -3.066 -37.736 1.00 46.79 303 GLU A CA 1
ATOM 2221 C C . GLU A 1 303 ? -11.583 -3.494 -36.306 1.00 49.54 303 GLU A C 1
ATOM 2222 O O . GLU A 1 303 ? -11.084 -2.697 -35.503 1.00 50.73 303 GLU A O 1
ATOM 2228 N N . LEU A 1 304 ? -11.876 -4.752 -35.970 1.00 48.12 304 LEU A N 1
ATOM 2229 C CA . LEU A 1 304 ? -11.584 -5.249 -34.630 1.00 37.26 304 LEU A CA 1
ATOM 2230 C C . LEU A 1 304 ? -10.082 -5.353 -34.400 1.00 39.16 304 LEU A C 1
ATOM 2231 O O . LEU A 1 304 ? -9.566 -4.890 -33.376 1.00 46.59 304 LEU A O 1
ATOM 2236 N N . LEU A 1 305 ? -9.363 -5.961 -35.345 1.00 33.17 305 LEU A N 1
ATOM 2237 C CA . LEU A 1 305 ? -7.920 -6.105 -35.204 1.00 41.97 305 LEU A CA 1
ATOM 2238 C C . LEU A 1 305 ? -7.191 -4.773 -35.320 1.00 44.46 305 LEU A C 1
ATOM 2239 O O . LEU A 1 305 ? -6.061 -4.656 -34.834 1.00 39.95 305 LEU A O 1
ATOM 2244 N N . ASN A 1 306 ? -7.807 -3.769 -35.952 1.00 37.96 306 ASN A N 1
ATOM 2245 C CA . ASN A 1 306 ? -7.208 -2.439 -35.966 1.00 43.58 306 ASN A CA 1
ATOM 2246 C C . ASN A 1 306 ? -7.302 -1.775 -34.600 1.00 40.26 306 ASN A C 1
ATOM 2247 O O . ASN A 1 306 ? -6.446 -0.954 -34.251 1.00 44.85 306 ASN A O 1
ATOM 2252 N N . LEU A 1 307 ? -8.333 -2.110 -33.820 1.00 32.02 307 LEU A N 1
ATOM 2253 C CA . LEU A 1 307 ? -8.403 -1.632 -32.443 1.00 37.73 307 LEU A CA 1
ATOM 2254 C C . LEU A 1 307 ? -7.239 -2.173 -31.623 1.00 37.36 307 LEU A C 1
ATOM 2255 O O . LEU A 1 307 ? -6.719 -1.485 -30.737 1.00 42.28 307 LEU A O 1
ATOM 2260 N N . VAL A 1 308 ? -6.818 -3.406 -31.907 1.00 45.44 308 VAL A N 1
ATOM 2261 C CA . VAL A 1 308 ? -5.664 -3.981 -31.224 1.00 46.02 308 VAL A CA 1
ATOM 2262 C C . VAL A 1 308 ? -4.368 -3.417 -31.792 1.00 38.73 308 VAL A C 1
ATOM 2263 O O . VAL A 1 308 ? -3.407 -3.177 -31.052 1.00 52.26 308 VAL A O 1
ATOM 2267 N N . ASN A 1 309 ? -4.325 -3.189 -33.107 1.00 35.16 309 ASN A N 1
ATOM 2268 C CA . ASN A 1 309 ? -3.094 -2.738 -33.748 1.00 36.01 309 ASN A CA 1
ATOM 2269 C C . ASN A 1 309 ? -2.660 -1.376 -33.222 1.00 49.86 309 ASN A C 1
ATOM 2270 O O . ASN A 1 309 ? -1.485 -1.168 -32.899 1.00 55.88 309 ASN A O 1
ATOM 2275 N N . GLU A 1 310 ? -3.597 -0.434 -33.125 1.00 55.98 310 GLU A N 1
ATOM 2276 C CA . GLU A 1 310 ? -3.263 0.916 -32.689 1.00 54.80 310 GLU A CA 1
ATOM 2277 C C . GLU A 1 310 ? -3.084 1.032 -31.181 1.00 48.51 310 GLU A C 1
ATOM 2278 O O . GLU A 1 310 ? -2.730 2.114 -30.700 1.00 57.69 310 GLU A O 1
ATOM 2284 N N . GLU A 1 311 ? -3.320 -0.041 -30.426 1.00 38.50 311 GLU A N 1
ATOM 2285 C CA . GLU A 1 311 ? -2.884 -0.085 -29.037 1.00 49.59 311 GLU A CA 1
ATOM 2286 C C . GLU A 1 311 ? -1.480 -0.655 -28.906 1.00 46.75 311 GLU A C 1
ATOM 2287 O O . GLU A 1 311 ? -0.742 -0.269 -27.991 1.00 52.76 311 GLU A O 1
ATOM 2293 N N . ILE A 1 312 ? -1.096 -1.562 -29.806 1.00 27.90 312 ILE A N 1
ATOM 2294 C CA . ILE A 1 312 ? 0.300 -1.980 -29.891 1.00 46.11 312 ILE A CA 1
ATOM 2295 C C . ILE A 1 312 ? 1.170 -0.804 -30.314 1.00 38.24 312 ILE A C 1
ATOM 2296 O O . ILE A 1 312 ? 2.198 -0.514 -29.693 1.00 43.12 312 ILE A O 1
ATOM 2301 N N . LEU A 1 313 ? 0.762 -0.106 -31.380 1.00 32.65 313 LEU A N 1
ATOM 2302 C CA . LEU A 1 313 ? 1.490 1.080 -31.821 1.00 37.55 313 LEU A CA 1
ATOM 2303 C C . LEU A 1 313 ? 1.567 2.122 -30.712 1.00 32.97 313 LEU A C 1
ATOM 2304 O O . LEU A 1 313 ? 2.619 2.736 -30.497 1.00 34.57 313 LEU A O 1
ATOM 2309 N N . GLN A 1 314 ? 0.460 2.334 -29.997 1.00 36.38 314 GLN A N 1
ATOM 2310 C CA . GLN A 1 314 ? 0.474 3.235 -28.851 1.00 43.77 314 GLN A CA 1
ATOM 2311 C C . GLN A 1 314 ? 1.390 2.731 -27.745 1.00 35.74 314 GLN A C 1
ATOM 2312 O O . GLN A 1 314 ? 1.878 3.535 -26.943 1.00 55.52 314 GLN A O 1
ATOM 2318 N N . LEU A 1 315 ? 1.637 1.422 -27.687 1.00 32.50 315 LEU A N 1
ATOM 2319 C CA . LEU A 1 315 ? 2.527 0.871 -26.673 1.00 35.69 315 LEU A CA 1
ATOM 2320 C C . LEU A 1 315 ? 3.986 0.936 -27.110 1.00 40.73 315 LEU A C 1
ATOM 2321 O O . LEU A 1 315 ? 4.869 1.215 -26.291 1.00 32.95 315 LEU A O 1
ATOM 2326 N N . GLN A 1 316 ? 4.256 0.681 -28.393 1.00 42.14 316 GLN A N 1
ATOM 2327 C CA . GLN A 1 316 ? 5.633 0.676 -28.879 1.00 39.11 316 GLN A CA 1
ATOM 2328 C C . GLN A 1 316 ? 6.277 2.048 -28.723 1.00 52.20 316 GLN A C 1
ATOM 2329 O O . GLN A 1 316 ? 7.408 2.162 -28.237 1.00 48.03 316 GLN A O 1
ATOM 2335 N N . GLU A 1 317 ? 5.569 3.104 -29.132 1.00 58.92 317 GLU A N 1
ATOM 2336 C CA . GLU A 1 317 ? 6.091 4.457 -28.959 1.00 57.51 317 GLU A CA 1
ATOM 2337 C C . GLU A 1 317 ? 6.339 4.765 -27.488 1.00 51.60 317 GLU A C 1
ATOM 2338 O O . GLU A 1 317 ? 7.300 5.464 -27.144 1.00 58.09 317 GLU A O 1
ATOM 2344 N N . LYS A 1 318 ? 5.484 4.247 -26.604 1.00 49.02 318 LYS A N 1
ATOM 2345 C CA . LYS A 1 318 ? 5.705 4.408 -25.171 1.00 42.87 318 LYS A CA 1
ATOM 2346 C C . LYS A 1 318 ? 6.969 3.680 -24.731 1.00 46.94 318 LYS A C 1
ATOM 2347 O O . LYS A 1 318 ? 7.800 4.236 -24.005 1.00 48.43 318 LYS A O 1
ATOM 2353 N N . LEU A 1 319 ? 7.133 2.429 -25.170 1.00 54.86 319 LEU A N 1
ATOM 2354 C CA . LEU A 1 319 ? 8.305 1.653 -24.778 1.00 50.34 319 LEU A CA 1
ATOM 2355 C C . LEU A 1 319 ? 9.565 2.155 -25.471 1.00 50.81 319 LEU A C 1
ATOM 2356 O O . LEU A 1 319 ? 10.652 2.139 -24.881 1.00 52.00 319 LEU A O 1
ATOM 2361 N N . ARG A 1 320 ? 9.441 2.601 -26.725 1.00 57.51 320 ARG A N 1
ATOM 2362 C CA . ARG A 1 320 ? 10.614 3.036 -27.478 1.00 62.83 320 ARG A CA 1
ATOM 2363 C C . ARG A 1 320 ? 11.263 4.264 -26.855 1.00 55.41 320 ARG A C 1
ATOM 2364 O O . ARG A 1 320 ? 12.491 4.402 -26.889 1.00 51.22 320 ARG A O 1
ATOM 2372 N N . GLN A 1 321 ? 10.462 5.161 -26.275 1.00 45.16 321 GLN A N 1
ATOM 2373 C CA . GLN A 1 321 ? 11.024 6.374 -25.691 1.00 68.41 321 GLN A CA 1
ATOM 2374 C C . GLN A 1 321 ? 11.756 6.089 -24.385 1.00 67.64 321 GLN A C 1
ATOM 2375 O O . GLN A 1 321 ? 12.698 6.810 -24.038 1.00 71.80 321 GLN A O 1
ATOM 2381 N N . GLN A 1 322 ? 11.349 5.052 -23.652 1.00 51.03 322 GLN A N 1
ATOM 2382 C CA . GLN A 1 322 ? 12.010 4.684 -22.407 1.00 54.78 322 GLN A CA 1
ATOM 2383 C C . GLN A 1 322 ? 13.076 3.610 -22.601 1.00 45.67 322 GLN A C 1
ATOM 2384 O O . GLN A 1 322 ? 13.412 2.903 -21.644 1.00 54.60 322 GLN A O 1
ATOM 2390 N N . GLY A 1 323 ? 13.609 3.473 -23.815 1.00 44.83 323 GLY A N 1
ATOM 2391 C CA . GLY A 1 323 ? 14.727 2.579 -24.057 1.00 48.05 323 GLY A CA 1
ATOM 2392 C C . GLY A 1 323 ? 14.445 1.112 -23.829 1.00 51.93 323 GLY A C 1
ATOM 2393 O O . GLY A 1 323 ? 15.384 0.328 -23.673 1.00 49.37 323 GLY A O 1
ATOM 2394 N N . VAL A 1 324 ? 13.180 0.716 -23.804 1.00 54.20 324 VAL A N 1
ATOM 2395 C CA . VAL A 1 324 ? 12.796 -0.674 -23.597 1.00 50.03 324 VAL A CA 1
ATOM 2396 C C . VAL A 1 324 ? 12.529 -1.309 -24.953 1.00 52.54 324 VAL A C 1
ATOM 2397 O O . VAL A 1 324 ? 12.070 -0.6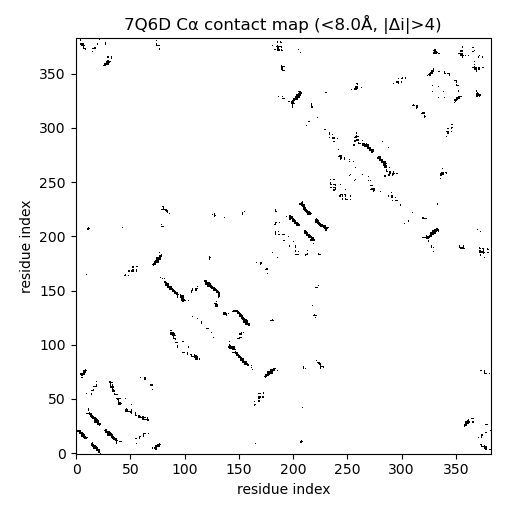46 -25.891 1.00 52.28 324 VAL A O 1
ATOM 2401 N N . LYS A 1 325 ? 12.843 -2.602 -25.065 1.00 50.74 325 LYS A N 1
ATOM 2402 C CA . LYS A 1 325 ? 12.573 -3.358 -26.284 1.00 45.15 325 LYS A CA 1
ATOM 2403 C C . LYS A 1 325 ? 11.127 -3.164 -26.716 1.00 34.58 325 LYS A C 1
ATOM 2404 O O . LYS A 1 325 ? 10.199 -3.414 -25.943 1.00 35.34 325 LYS A O 1
ATOM 2410 N N . HIS A 1 326 ? 10.940 -2.704 -27.953 1.00 47.68 326 HIS A N 1
ATOM 2411 C CA . HIS A 1 326 ? 9.629 -2.281 -28.420 1.00 45.64 326 HIS A CA 1
ATOM 2412 C C . HIS A 1 326 ? 9.164 -2.953 -29.703 1.00 47.05 326 HIS A C 1
ATOM 2413 O O . HIS A 1 326 ? 7.984 -2.823 -30.044 1.00 58.11 326 HIS A O 1
ATOM 2420 N N . HIS A 1 327 ? 10.032 -3.663 -30.419 1.00 42.66 327 HIS A N 1
ATOM 2421 C CA . HIS A 1 327 ? 9.666 -4.266 -31.693 1.00 31.96 327 HIS A CA 1
ATOM 2422 C C . HIS A 1 327 ? 9.161 -5.688 -31.479 1.00 40.40 327 HIS A C 1
ATOM 2423 O O . HIS A 1 327 ? 9.779 -6.472 -30.751 1.00 48.24 327 HIS A O 1
ATOM 2430 N N . LEU A 1 328 ? 8.037 -6.014 -32.117 1.00 44.06 328 LEU A N 1
ATOM 2431 C CA . LEU A 1 328 ? 7.452 -7.353 -32.043 1.00 38.91 328 LEU A CA 1
ATOM 2432 C C . LEU A 1 328 ? 7.974 -8.164 -33.221 1.00 44.79 328 LEU A C 1
ATOM 2433 O O . LEU A 1 328 ? 7.370 -8.206 -34.294 1.00 35.82 328 LEU A O 1
ATOM 2438 N N . ALA A 1 329 ? 9.118 -8.820 -33.018 1.00 43.90 329 ALA A N 1
ATOM 2439 C CA . ALA A 1 329 ? 9.710 -9.622 -34.082 1.00 35.76 329 ALA A CA 1
ATOM 2440 C C . ALA A 1 329 ? 9.030 -10.977 -34.227 1.00 40.35 329 ALA A C 1
ATOM 2441 O O . ALA A 1 329 ? 8.991 -11.530 -35.332 1.00 39.60 329 ALA A O 1
ATOM 2443 N N . ALA A 1 330 ? 8.492 -11.526 -33.135 1.00 35.49 330 ALA A N 1
ATOM 2444 C CA . ALA A 1 330 ? 7.821 -12.818 -33.208 1.00 41.10 330 ALA A CA 1
ATOM 2445 C C . ALA A 1 330 ? 6.453 -12.724 -33.871 1.00 41.05 330 ALA A C 1
ATOM 2446 O O . ALA A 1 330 ? 5.966 -13.728 -34.401 1.00 50.73 330 ALA A O 1
ATOM 2448 N N . GLY A 1 331 ? 5.824 -11.552 -33.851 1.00 39.93 331 GLY A N 1
ATOM 2449 C CA . GLY A 1 331 ? 4.562 -11.363 -34.537 1.00 33.92 331 GLY A CA 1
ATOM 2450 C C . GLY A 1 331 ? 3.346 -11.401 -33.635 1.00 25.16 331 GLY A C 1
ATOM 2451 O O . GLY A 1 331 ? 3.415 -11.016 -32.464 1.00 30.46 331 GLY A O 1
ATOM 2452 N N . ILE A 1 332 ? 2.222 -11.865 -34.176 1.00 28.24 332 ILE A N 1
ATOM 2453 C CA . ILE A 1 332 ? 0.953 -11.920 -33.463 1.00 34.56 332 ILE A CA 1
ATOM 2454 C C . ILE A 1 332 ? 0.472 -13.364 -33.437 1.00 32.81 332 ILE A C 1
ATOM 2455 O O . ILE A 1 332 ? 0.572 -14.079 -34.440 1.00 34.75 332 ILE A O 1
ATOM 2460 N N . VAL A 1 333 ? -0.047 -13.790 -32.289 1.00 27.09 333 VAL A N 1
ATOM 2461 C CA . VAL A 1 333 ? -0.618 -15.122 -32.122 1.00 35.55 333 VAL A CA 1
ATOM 2462 C C . VAL A 1 333 ? -2.098 -14.948 -31.811 1.00 30.99 333 VAL A C 1
ATOM 2463 O O . VAL A 1 333 ? -2.461 -14.503 -30.714 1.00 33.89 333 VAL A O 1
ATOM 2467 N N . LEU A 1 334 ? -2.952 -15.294 -32.772 1.00 32.48 334 LEU A N 1
ATOM 2468 C CA . LEU A 1 334 ? -4.398 -15.180 -32.612 1.00 26.24 334 LEU A CA 1
ATOM 2469 C C . LEU A 1 334 ? -4.945 -16.509 -32.104 1.00 31.15 334 LEU A C 1
ATOM 2470 O O . LEU A 1 334 ? -4.933 -17.511 -32.827 1.00 38.52 334 LEU A O 1
ATOM 2475 N N . THR A 1 335 ? -5.428 -16.517 -30.869 1.00 25.19 335 THR A N 1
ATOM 2476 C CA . THR A 1 335 ? -6.050 -17.689 -30.269 1.00 31.93 335 THR A CA 1
ATOM 2477 C C . THR A 1 335 ? -7.507 -17.375 -29.940 1.00 35.69 335 THR A C 1
ATOM 2478 O O . THR A 1 335 ? -8.015 -16.288 -30.227 1.00 29.29 335 THR A O 1
ATOM 2482 N N . GLY A 1 336 ? -8.183 -18.343 -29.334 1.00 32.93 336 GLY A N 1
ATOM 2483 C CA . GLY A 1 336 ? -9.583 -18.207 -28.993 1.00 33.22 336 GLY A CA 1
ATOM 2484 C C . GLY A 1 336 ? -10.490 -18.879 -30.011 1.00 40.96 336 GLY A C 1
ATOM 2485 O O . GLY A 1 336 ? -10.074 -19.296 -31.095 1.00 45.47 336 GLY A O 1
ATOM 2486 N N . GLY A 1 337 ? -11.768 -18.973 -29.640 1.00 39.56 337 GLY A N 1
ATOM 2487 C CA . GLY A 1 337 ? -12.726 -19.652 -30.497 1.00 34.85 337 GLY A CA 1
ATOM 2488 C C . GLY A 1 337 ? -12.971 -18.927 -31.807 1.00 40.41 337 GLY A C 1
ATOM 2489 O O . GLY A 1 337 ? -13.011 -19.550 -32.872 1.00 39.80 337 GLY A O 1
ATOM 2490 N N . ALA A 1 338 ? -13.134 -17.604 -31.751 1.00 46.66 338 ALA A N 1
ATOM 2491 C CA . ALA A 1 338 ? -13.407 -16.827 -32.955 1.00 32.38 338 ALA A CA 1
ATOM 2492 C C . ALA A 1 338 ? -12.191 -16.676 -33.857 1.00 41.32 338 ALA A C 1
ATOM 2493 O O . ALA A 1 338 ? -12.299 -16.028 -34.904 1.00 47.86 338 ALA A O 1
ATOM 2495 N N . ALA A 1 339 ? -11.049 -17.249 -33.488 1.00 59.82 339 ALA A N 1
ATOM 2496 C CA . ALA A 1 339 ? -9.842 -17.174 -34.298 1.00 37.44 339 ALA A CA 1
ATOM 2497 C C . ALA A 1 339 ? -9.735 -18.304 -35.313 1.00 36.78 339 ALA A C 1
ATOM 2498 O O . ALA A 1 339 ? -8.754 -18.353 -36.062 1.00 38.29 339 ALA A O 1
ATOM 2500 N N . GLN A 1 340 ? -10.715 -19.204 -35.363 1.00 36.28 340 GLN A N 1
ATOM 2501 C CA . GLN A 1 340 ? -10.662 -20.364 -36.242 1.00 40.64 340 GLN A CA 1
ATOM 2502 C C . GLN A 1 340 ? -11.277 -20.114 -37.612 1.00 29.87 340 GLN A C 1
ATOM 2503 O O . GLN A 1 340 ? -11.365 -21.053 -38.410 1.00 44.89 340 GLN A O 1
ATOM 2509 N N . ILE A 1 341 ? -11.710 -18.888 -37.906 1.00 32.28 341 ILE A N 1
ATOM 2510 C CA . ILE A 1 341 ? -12.333 -18.623 -39.196 1.00 39.00 341 ILE A CA 1
ATOM 2511 C C . ILE A 1 341 ? -11.296 -18.749 -40.306 1.00 29.15 341 ILE A C 1
ATOM 2512 O O . ILE A 1 341 ? -10.096 -18.511 -40.107 1.00 37.43 341 ILE A O 1
ATOM 2517 N N . GLU A 1 342 ? -11.760 -19.155 -41.484 1.00 37.76 342 GLU A N 1
ATOM 2518 C CA . GLU A 1 342 ? -10.862 -19.387 -42.605 1.00 30.73 342 GLU A CA 1
ATOM 2519 C C . GLU A 1 342 ? -10.306 -18.069 -43.128 1.00 43.68 342 GLU A C 1
ATOM 2520 O O . GLU A 1 342 ? -11.029 -17.078 -43.262 1.00 56.86 342 GLU A O 1
ATOM 2526 N N . GLY A 1 343 ? -9.006 -18.060 -43.414 1.00 39.81 343 GLY A N 1
ATOM 2527 C CA . GLY A 1 343 ? -8.373 -16.876 -43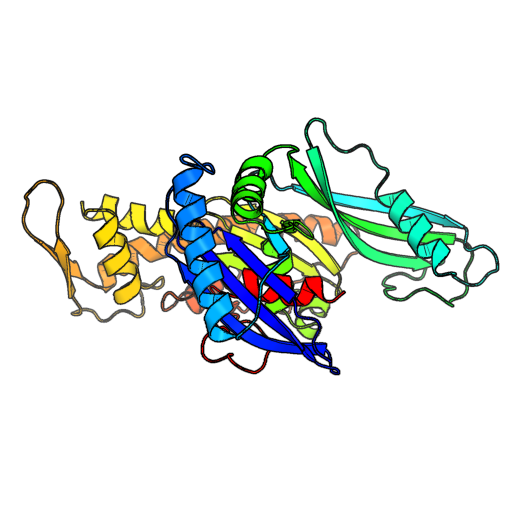.958 1.00 28.30 343 GLY A CA 1
ATOM 2528 C C . GLY A 1 343 ? -8.145 -15.759 -42.968 1.00 36.70 343 GLY A C 1
ATOM 2529 O O . GLY A 1 343 ? -7.916 -14.620 -43.380 1.00 52.85 343 GLY A O 1
ATOM 2530 N N . LEU A 1 344 ? -8.198 -16.050 -41.666 1.00 33.00 344 LEU A N 1
ATOM 2531 C CA . LEU A 1 344 ? -7.993 -15.000 -40.673 1.00 30.03 344 LEU A CA 1
ATOM 2532 C C . LEU A 1 344 ? -6.528 -14.586 -40.595 1.00 40.69 344 LEU A C 1
ATOM 2533 O O . LEU A 1 344 ? -6.222 -13.393 -40.481 1.00 48.36 344 LEU A O 1
ATOM 2538 N N . ALA A 1 345 ? -5.611 -15.555 -40.648 1.00 45.27 345 ALA A N 1
ATOM 2539 C CA . ALA A 1 345 ? -4.190 -15.239 -40.545 1.00 37.46 345 ALA A CA 1
ATOM 2540 C C . ALA A 1 345 ? -3.750 -14.316 -41.674 1.00 41.11 345 ALA A C 1
ATOM 2541 O O . ALA A 1 345 ? -3.073 -13.307 -41.440 1.00 42.79 345 ALA A O 1
ATOM 2543 N N . ALA A 1 346 ? -4.131 -14.643 -42.911 1.00 50.88 346 ALA A N 1
ATOM 2544 C CA . ALA A 1 346 ? -3.806 -13.773 -44.035 1.00 48.35 346 ALA A CA 1
ATOM 2545 C C . ALA A 1 346 ? -4.520 -12.432 -43.930 1.00 56.22 346 ALA A C 1
ATOM 2546 O O . ALA A 1 346 ? -3.972 -11.405 -44.347 1.00 69.11 346 ALA A O 1
ATOM 2548 N N . CYS A 1 347 ? -5.735 -12.419 -43.376 1.00 51.34 347 CYS A N 1
ATOM 2549 C CA . CYS A 1 347 ? -6.447 -11.159 -43.189 1.00 32.96 347 CYS A CA 1
ATOM 2550 C C . CYS A 1 347 ? -5.803 -10.319 -42.093 1.00 33.94 347 CYS A C 1
ATOM 2551 O O . CYS A 1 347 ? -5.653 -9.101 -42.244 1.00 40.43 347 CYS A O 1
ATOM 2554 N N . ALA A 1 348 ? -5.414 -10.952 -40.983 1.00 29.14 348 ALA A N 1
ATOM 2555 C CA . ALA A 1 348 ? -4.743 -10.231 -39.909 1.00 27.22 348 ALA A CA 1
ATOM 2556 C C . ALA A 1 348 ? -3.339 -9.791 -40.298 1.00 52.00 348 ALA A C 1
ATOM 2557 O O . ALA A 1 348 ? -2.799 -8.867 -39.680 1.00 47.41 348 ALA A O 1
ATOM 2559 N N . GLN A 1 349 ? -2.736 -10.434 -41.300 1.00 55.20 349 GLN A N 1
ATOM 2560 C CA . GLN A 1 349 ? -1.412 -10.023 -41.754 1.00 45.65 349 GLN A CA 1
ATOM 2561 C C . GLN A 1 349 ? -1.447 -8.626 -42.361 1.00 48.46 349 GLN A C 1
ATOM 2562 O O . GLN A 1 349 ? -0.494 -7.854 -42.211 1.00 47.13 349 GLN A O 1
ATOM 2568 N N . ARG A 1 350 ? -2.539 -8.282 -43.043 1.00 39.41 350 ARG A N 1
ATOM 2569 C CA . ARG A 1 350 ? -2.656 -6.990 -43.706 1.00 32.39 350 ARG A CA 1
ATOM 2570 C C . ARG A 1 350 ? -2.949 -5.848 -42.743 1.00 30.59 350 ARG A C 1
ATOM 2571 O O . ARG A 1 350 ? -2.930 -4.686 -43.165 1.00 37.62 350 ARG A O 1
ATOM 2579 N N . VAL A 1 351 ? -3.217 -6.141 -41.476 1.00 31.18 351 VAL A N 1
ATOM 2580 C CA . VAL A 1 351 ? -3.507 -5.118 -40.476 1.00 34.74 351 VAL A CA 1
ATOM 2581 C C . VAL A 1 351 ? -2.280 -4.802 -39.631 1.00 41.85 351 VAL A C 1
ATOM 2582 O O . VAL A 1 351 ? -1.936 -3.637 -39.434 1.00 41.16 351 VAL A O 1
ATOM 2586 N N . PHE A 1 352 ? -1.606 -5.834 -39.123 1.00 45.94 352 PHE A N 1
ATOM 2587 C CA . PHE A 1 352 ? -0.404 -5.647 -38.322 1.00 42.25 352 PHE A CA 1
ATOM 2588 C C . PHE A 1 352 ? 0.864 -5.561 -39.161 1.00 47.36 352 PHE A C 1
ATOM 2589 O O . PHE A 1 352 ? 1.886 -5.076 -38.661 1.00 40.52 352 PHE A O 1
ATOM 2597 N N . HIS A 1 353 ? 0.821 -6.028 -40.409 1.00 49.61 353 HIS A N 1
ATOM 2598 C CA . HIS A 1 353 ? 1.953 -6.004 -41.336 1.00 37.55 353 HIS A CA 1
ATOM 2599 C C . HIS A 1 353 ? 3.144 -6.813 -40.829 1.00 45.55 353 HIS A C 1
ATOM 2600 O O . HIS A 1 353 ? 4.278 -6.595 -41.267 1.00 45.70 353 HIS A O 1
ATOM 2607 N N . THR A 1 354 ? 2.908 -7.747 -39.910 1.00 45.96 354 THR A N 1
ATOM 2608 C CA . THR A 1 354 ? 3.917 -8.689 -39.445 1.00 40.30 354 THR A CA 1
ATOM 2609 C C . THR A 1 354 ? 3.357 -10.102 -39.570 1.00 36.16 354 THR A C 1
ATOM 2610 O O . THR A 1 354 ? 2.242 -10.312 -40.057 1.00 40.39 354 THR A O 1
ATOM 2614 N N . GLN A 1 355 ? 4.140 -11.081 -39.125 1.00 38.90 355 GLN A N 1
ATOM 2615 C CA . GLN A 1 355 ? 3.713 -12.471 -39.207 1.00 36.14 355 GLN A CA 1
ATOM 2616 C C . GLN A 1 355 ? 2.646 -12.769 -38.160 1.00 32.62 355 GLN A C 1
ATOM 2617 O O . GLN A 1 355 ? 2.739 -12.330 -37.011 1.00 37.66 355 GLN A O 1
ATOM 2623 N N . VAL A 1 356 ? 1.618 -13.514 -38.568 1.00 32.40 356 VAL A N 1
ATOM 2624 C CA . VAL A 1 356 ? 0.530 -13.906 -37.681 1.00 31.41 356 VAL A CA 1
ATOM 2625 C C . VAL A 1 356 ? 0.336 -15.413 -37.775 1.00 28.44 356 VAL A C 1
ATOM 2626 O O . VAL A 1 356 ? 0.514 -16.017 -38.837 1.00 35.80 356 VAL A O 1
ATOM 2630 N N . ARG A 1 357 ? -0.035 -16.019 -36.649 1.00 27.30 357 ARG A N 1
ATOM 2631 C CA . ARG A 1 357 ? -0.289 -17.451 -36.597 1.00 30.05 357 ARG A CA 1
ATOM 2632 C C . ARG A 1 357 ? -1.424 -17.723 -35.620 1.00 27.45 357 ARG A C 1
ATOM 2633 O O . ARG A 1 357 ? -1.610 -16.992 -34.643 1.00 30.32 357 ARG A O 1
ATOM 2641 N N . ILE A 1 358 ? -2.185 -18.776 -35.897 1.00 19.32 358 ILE A N 1
ATOM 2642 C CA . ILE A 1 358 ? -3.259 -19.213 -35.013 1.00 28.39 358 ILE A CA 1
ATOM 2643 C C . ILE A 1 358 ? -2.663 -20.149 -33.971 1.00 29.15 358 ILE A C 1
ATOM 2644 O O . ILE A 1 358 ? -2.067 -21.176 -34.315 1.00 45.43 358 ILE A O 1
ATOM 2649 N N . GLY A 1 359 ? -2.822 -19.798 -32.700 1.00 33.47 359 GLY A N 1
ATOM 2650 C CA . GLY A 1 359 ? -2.166 -20.502 -31.611 1.00 35.67 359 GLY A CA 1
ATOM 2651 C C . GLY A 1 359 ? -3.094 -21.473 -30.901 1.00 41.72 359 GLY A C 1
ATOM 2652 O O . GLY A 1 359 ? -4.278 -21.195 -30.709 1.00 50.54 359 GLY A O 1
ATOM 2653 N N . ALA A 1 360 ? -2.533 -22.611 -30.516 1.00 57.51 360 ALA A N 1
ATOM 2654 C CA . ALA A 1 360 ? -3.190 -23.637 -29.726 1.00 35.27 360 ALA A CA 1
ATOM 2655 C C . ALA A 1 360 ? -2.387 -23.875 -28.452 1.00 50.42 360 ALA A C 1
ATOM 2656 O O . ALA A 1 360 ? -1.199 -23.539 -28.391 1.00 44.34 360 ALA A O 1
ATOM 2658 N N . PRO A 1 361 ? -3.007 -24.432 -27.409 1.00 45.85 361 PRO A N 1
ATOM 2659 C CA . PRO A 1 361 ? -2.266 -24.678 -26.164 1.00 43.52 361 PRO A CA 1
ATOM 2660 C C . PRO A 1 361 ? -1.053 -25.568 -26.392 1.00 41.17 361 PRO A C 1
ATOM 2661 O O . PRO A 1 361 ? -1.087 -26.510 -27.187 1.00 40.03 361 PRO A O 1
ATOM 2665 N N . LEU A 1 362 ? 0.028 -25.254 -25.686 1.00 35.18 362 LEU A N 1
ATOM 2666 C CA . LEU A 1 362 ? 1.278 -25.992 -25.774 1.00 37.11 362 LEU A CA 1
ATOM 2667 C C . LEU A 1 362 ? 1.613 -26.610 -24.422 1.00 42.34 362 LEU A C 1
ATOM 2668 O O . LEU A 1 362 ? 1.012 -26.283 -23.395 1.00 35.35 362 LEU A O 1
ATOM 2673 N N . ASN A 1 363 ? 2.590 -27.519 -24.444 1.00 36.56 363 ASN A N 1
ATOM 2674 C CA . ASN A 1 363 ? 3.112 -28.162 -23.237 1.00 40.50 363 ASN A CA 1
ATOM 2675 C C . ASN A 1 363 ? 2.012 -28.901 -22.475 1.00 35.82 363 ASN A C 1
ATOM 2676 O O . ASN A 1 363 ? 1.868 -28.769 -21.258 1.00 39.85 363 ASN A O 1
ATOM 2681 N N . ILE A 1 364 ? 1.230 -29.693 -23.208 1.00 42.36 364 ILE A N 1
ATOM 2682 C CA . ILE A 1 364 ? 0.196 -30.530 -22.617 1.00 36.06 364 ILE A CA 1
ATOM 2683 C C . ILE A 1 364 ? 0.232 -31.898 -23.281 1.00 31.28 364 ILE A C 1
ATOM 2684 O O . ILE A 1 364 ? 0.595 -32.034 -24.453 1.00 39.22 364 ILE A O 1
ATOM 2689 N N . THR A 1 365 ? -0.144 -32.917 -22.516 1.00 40.05 365 THR A N 1
ATOM 2690 C CA . THR A 1 365 ? -0.235 -34.280 -23.023 1.00 49.66 365 THR A CA 1
ATOM 2691 C C . THR A 1 365 ? -1.615 -34.821 -22.654 1.00 35.16 365 THR A C 1
ATOM 2692 O O . THR A 1 365 ? -2.536 -34.075 -22.297 1.00 45.58 365 THR A O 1
ATOM 2696 N N . GLY A 1 366 ? -1.775 -36.138 -22.738 1.00 30.17 366 GLY A N 1
ATOM 2697 C CA . GLY A 1 366 ? -3.045 -36.762 -22.424 1.00 43.54 366 GLY A CA 1
ATOM 2698 C C . GLY A 1 366 ? -4.112 -36.480 -23.460 1.00 45.72 366 GLY A C 1
ATOM 2699 O O . GLY A 1 366 ? -4.019 -36.950 -24.598 1.00 46.64 366 GLY A O 1
ATOM 2700 N N . LEU A 1 367 ? -5.133 -35.711 -23.080 1.00 34.48 367 LEU A N 1
ATOM 2701 C CA . LEU A 1 367 ? -6.222 -35.373 -23.997 1.00 37.35 367 LEU A CA 1
ATOM 2702 C C . LEU A 1 367 ? -5.933 -34.038 -24.685 1.00 49.66 367 LEU A C 1
ATOM 2703 O O . LEU A 1 367 ? -6.624 -33.034 -24.503 1.00 61.55 367 LEU A O 1
ATOM 2708 N N . THR A 1 368 ? -4.871 -34.045 -25.493 1.00 60.57 368 THR A N 1
ATOM 2709 C CA . THR A 1 368 ? -4.653 -32.935 -26.414 1.00 58.11 368 THR A CA 1
ATOM 2710 C C . THR A 1 368 ? -5.678 -32.957 -27.538 1.00 42.65 368 THR A C 1
ATOM 2711 O O . THR A 1 368 ? -6.076 -31.899 -28.038 1.00 56.56 368 THR A O 1
ATOM 2715 N N . ASP A 1 369 ? -6.120 -34.153 -27.935 1.00 46.17 369 ASP A N 1
ATOM 2716 C CA . ASP A 1 369 ? -7.150 -34.292 -28.959 1.00 53.17 369 ASP A CA 1
ATOM 2717 C C . ASP A 1 369 ? -8.399 -33.481 -28.635 1.00 53.98 369 ASP A C 1
ATOM 2718 O O . ASP A 1 369 ? -9.077 -32.991 -29.546 1.00 44.43 369 ASP A O 1
ATOM 2723 N N . TYR A 1 370 ? -8.714 -33.324 -27.351 1.00 59.15 370 TYR A N 1
ATOM 2724 C CA . TYR A 1 370 ? -9.885 -32.572 -26.923 1.00 34.86 370 TYR A CA 1
ATOM 2725 C C . TYR A 1 370 ? -9.553 -31.164 -26.448 1.00 36.09 370 TYR A C 1
ATOM 2726 O O . TYR A 1 370 ? -10.387 -30.265 -26.588 1.00 49.45 370 TYR A O 1
ATOM 2735 N N . ALA A 1 371 ? -8.356 -30.949 -25.902 1.00 32.96 371 ALA A N 1
ATOM 2736 C CA . ALA A 1 371 ? -8.007 -29.678 -25.278 1.00 43.22 371 ALA A CA 1
ATOM 2737 C C . ALA A 1 371 ? -7.100 -28.801 -26.128 1.00 39.71 371 ALA 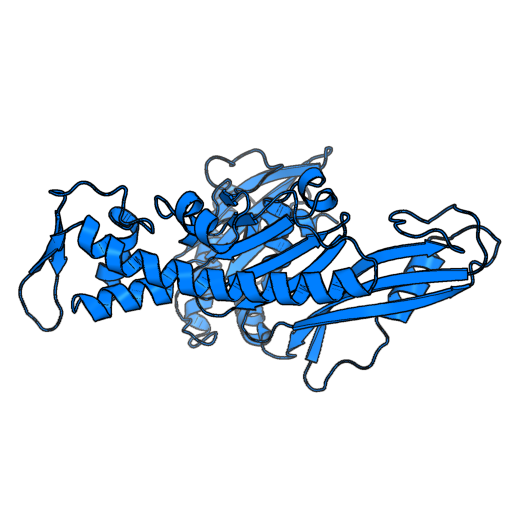A C 1
ATOM 2738 O O . ALA A 1 371 ? -7.105 -27.579 -25.948 1.00 31.77 371 ALA A O 1
ATOM 2740 N N . GLN A 1 372 ? -6.319 -29.377 -27.041 1.00 33.97 372 GLN A N 1
ATOM 2741 C CA . GLN A 1 372 ? -5.427 -28.569 -27.866 1.00 37.68 372 GLN A CA 1
ATOM 2742 C C . GLN A 1 372 ? -6.210 -27.823 -28.939 1.00 40.70 372 GLN A C 1
ATOM 2743 O O . GLN A 1 372 ? -5.957 -27.988 -30.136 1.00 46.33 372 GLN A O 1
ATOM 2749 N N . GLU A 1 373 ? -7.163 -26.998 -28.513 1.00 39.32 373 GLU A N 1
ATOM 2750 C CA . GLU A 1 373 ? -7.985 -26.181 -29.385 1.00 44.88 373 GLU A CA 1
ATOM 2751 C C . GLU A 1 373 ? -7.863 -24.715 -28.988 1.00 45.01 373 GLU A C 1
ATOM 2752 O O . GLU A 1 373 ? -7.676 -24.403 -27.808 1.00 41.00 373 GLU A O 1
ATOM 2758 N N . PRO A 1 374 ? -7.955 -23.794 -29.951 1.00 36.62 374 PRO A N 1
ATOM 2759 C CA . PRO A 1 374 ? -7.800 -22.369 -29.613 1.00 45.05 374 PRO A CA 1
ATOM 2760 C C . PRO A 1 374 ? -8.806 -21.871 -28.590 1.00 49.73 374 PRO A C 1
ATOM 2761 O O . PRO A 1 374 ? -8.474 -20.981 -27.796 1.00 40.27 374 PRO A O 1
ATOM 2765 N N . TYR A 1 375 ? -10.020 -22.422 -28.568 1.00 37.47 375 TYR A N 1
ATOM 2766 C CA . TYR A 1 375 ? -11.019 -22.020 -27.586 1.00 38.16 375 TYR A CA 1
ATOM 2767 C C . TYR A 1 375 ? -10.777 -22.631 -26.210 1.00 44.21 375 TYR A C 1
ATOM 2768 O O . TYR A 1 375 ? -11.623 -22.478 -25.323 1.00 32.37 375 TYR A O 1
ATOM 2777 N N . TYR A 1 376 ? -9.651 -23.318 -26.016 1.00 41.14 376 TYR A N 1
ATOM 2778 C CA . TYR A 1 376 ? -9.270 -23.844 -24.715 1.00 36.22 376 TYR A CA 1
ATOM 2779 C C . TYR A 1 376 ? -7.979 -23.235 -24.190 1.00 31.68 376 TYR A C 1
ATOM 2780 O O . TYR A 1 376 ? -7.508 -23.647 -23.124 1.00 33.13 376 TYR A O 1
ATOM 2789 N N . SER A 1 377 ? -7.398 -22.269 -24.904 1.00 31.80 377 SER A N 1
ATOM 2790 C CA . SER A 1 377 ? -6.129 -21.687 -24.479 1.00 39.96 377 SER A CA 1
ATOM 2791 C C . SER A 1 377 ? -6.271 -20.958 -23.149 1.00 41.34 377 SER A C 1
ATOM 2792 O O . SER A 1 377 ? -5.364 -21.000 -22.309 1.00 43.76 377 SER A O 1
ATOM 2795 N N . THR A 1 378 ? -7.403 -20.284 -22.941 1.00 30.62 378 THR A N 1
ATOM 2796 C CA . THR A 1 378 ? -7.612 -19.550 -21.697 1.00 33.71 378 THR A CA 1
ATOM 2797 C C . THR A 1 378 ? -7.675 -20.498 -20.506 1.00 31.16 378 THR A C 1
ATOM 2798 O O . THR A 1 378 ? -7.013 -20.278 -19.485 1.00 44.52 378 THR A O 1
ATOM 2802 N N . ALA A 1 379 ? -8.461 -21.568 -20.622 1.00 35.50 379 ALA A N 1
ATOM 2803 C CA . ALA A 1 379 ? -8.656 -22.463 -19.489 1.00 29.90 379 ALA A CA 1
ATOM 2804 C C . ALA A 1 379 ? -7.501 -23.443 -19.318 1.00 30.49 379 ALA A C 1
ATOM 2805 O O . ALA A 1 379 ? -7.271 -23.930 -18.206 1.00 34.20 379 ALA A O 1
ATOM 2807 N N . VAL A 1 380 ? -6.768 -23.747 -20.392 1.00 40.92 380 VAL A N 1
ATOM 2808 C CA . VAL A 1 380 ? -5.555 -24.546 -20.248 1.00 41.09 380 VAL A CA 1
ATOM 2809 C C . VAL A 1 380 ? -4.469 -23.732 -19.554 1.00 30.34 380 VAL A C 1
ATOM 2810 O O . VAL A 1 380 ? -3.690 -24.261 -18.752 1.00 29.27 380 VAL A O 1
ATOM 2814 N N . GLY A 1 381 ? -4.415 -22.427 -19.834 1.00 34.39 381 GLY A N 1
ATOM 2815 C CA . GLY A 1 381 ? -3.445 -21.574 -19.171 1.00 36.99 381 GLY A CA 1
ATOM 2816 C C . GLY A 1 381 ? -3.695 -21.420 -17.686 1.00 42.13 381 GLY A C 1
ATOM 2817 O O . GLY A 1 381 ? -2.757 -21.179 -16.919 1.00 49.89 381 GLY A O 1
ATOM 2818 N N . LEU A 1 382 ? -4.953 -21.546 -17.257 1.00 29.99 382 LEU A N 1
ATOM 2819 C CA . LEU A 1 382 ? -5.242 -21.552 -15.827 1.00 33.69 382 LEU A CA 1
ATOM 2820 C C . LEU A 1 382 ? -4.559 -22.722 -15.134 1.00 47.61 382 LEU A C 1
ATOM 2821 O O . LEU A 1 382 ? -4.231 -22.636 -13.945 1.00 58.53 382 LEU A O 1
ATOM 2826 N N . LEU A 1 383 ? -4.335 -23.820 -15.859 1.00 39.33 383 LEU A N 1
ATOM 2827 C CA . LEU A 1 383 ? -3.578 -24.935 -15.301 1.00 38.68 383 LEU A CA 1
ATOM 2828 C C . LEU A 1 383 ? -2.092 -24.608 -15.231 1.00 45.19 383 LEU A C 1
ATOM 2829 O O . LEU A 1 383 ? -1.425 -24.934 -14.243 1.00 49.98 383 LEU A O 1
ATOM 2834 N N . HIS A 1 384 ? -1.558 -23.963 -16.273 1.00 52.67 384 HIS A N 1
ATOM 2835 C CA . HIS A 1 384 ? -0.142 -23.606 -16.279 1.00 42.06 384 HIS A CA 1
ATOM 2836 C C . HIS A 1 384 ? 0.178 -22.602 -15.179 1.00 45.05 384 HIS A C 1
ATOM 2837 O O . HIS A 1 384 ? 1.232 -22.687 -14.537 1.00 59.81 384 HIS A O 1
ATOM 2844 N N . TYR A 1 385 ? -0.720 -21.642 -14.948 1.00 44.89 385 TYR A N 1
ATOM 2845 C CA . TYR A 1 385 ? -0.514 -20.679 -13.871 1.00 42.44 385 TYR A CA 1
ATOM 2846 C C . TYR A 1 385 ? -0.649 -21.345 -12.508 1.00 47.38 385 TYR A C 1
ATOM 2847 O O . TYR A 1 385 ? 0.105 -21.031 -11.580 1.00 62.57 385 TYR A O 1
ATOM 2856 N N . GLY A 1 386 ? -1.596 -22.275 -12.374 1.00 56.70 386 GLY A N 1
ATOM 2857 C CA . GLY A 1 386 ? -1.946 -22.784 -11.060 1.00 52.84 386 GLY A CA 1
ATOM 2858 C C . GLY A 1 386 ? -0.877 -23.641 -10.415 1.00 58.66 386 GLY A C 1
ATOM 2859 O O . GLY A 1 386 ? -0.797 -23.712 -9.186 1.00 70.01 386 GLY A O 1
ATOM 2860 N N . LYS A 1 387 ? -0.047 -24.301 -11.220 1.00 62.35 387 LYS A N 1
ATOM 2861 C CA . LYS A 1 387 ? 0.996 -25.175 -10.698 1.00 60.35 387 LYS A CA 1
ATOM 2862 C C . LYS A 1 387 ? 2.223 -24.412 -10.205 1.00 56.13 387 LYS A C 1
ATOM 2863 O O . LYS A 1 387 ? 3.305 -25.003 -10.103 1.00 76.57 387 LYS A O 1
ATOM 2869 N N . GLU A 1 388 ? 2.084 -23.125 -9.899 1.00 62.08 388 GLU A N 1
ATOM 2870 C CA . GLU A 1 388 ? 3.212 -22.309 -9.466 1.00 59.72 388 GLU A CA 1
ATOM 2871 C C . GLU A 1 388 ? 2.894 -21.566 -8.172 1.00 64.86 388 GLU A C 1
ATOM 2872 O O . GLU A 1 388 ? 1.759 -21.587 -7.694 1.00 77.60 388 GLU A O 1
#